Protein AF-A0A0R0IPF6-F1 (afdb_monomer)

Radius of gyration: 31.84 Å; Cα contacts (8 Å, |Δi|>4): 540; chains: 1; bounding box: 115×70×101 Å

Secondary structure (DSSP, 8-state):
---------------SHHHHHHHHHHHHHHHHHHHHHHHHHHHHHHHHHTSS-----------------------------------------------------------SSPEE--HHHHHHHTTTT-GGGEEEEETTEEEEEEE-TTS-EEEEEEEPSS-HHHHHHHHHHHHHHTT---TTBPPEEEEE--TT--EEEEEPPTT-BHHHHHT--STTSPPPPHHHHHHHHHHHHHHHHIIIIISSSEEE-S---GGGEEE-TT--EEE---TT-EEE-S-TT--EE----S-TTTS-HHHHHH-EE-HHHHHHHHHHHHHHHHH---SB-TTSPTT-SBHHHHHGGGTTSHHHHHHHS-TTTGGG--HHHHHHHHHHHHHHT-SSGGGSPPHHHHHHHHHHHHHHHHHHHHHHHHHHHTTS-SS-----------------------------------TTSTT---------------S-PPPTHHHHHHHHHHHHHTS---------

Mean predicted aligned error: 19.07 Å

Structure (mmCIF, N/CA/C/O backbone):
data_AF-A0A0R0IPF6-F1
#
_entry.id   AF-A0A0R0IPF6-F1
#
loop_
_atom_site.group_PDB
_atom_site.id
_atom_site.type_symbol
_atom_site.label_atom_id
_atom_site.label_alt_id
_atom_site.label_comp_id
_atom_site.label_asym_id
_atom_site.label_entity_id
_atom_site.label_seq_id
_atom_site.pdbx_PDB_ins_code
_atom_site.Cartn_x
_atom_site.Cartn_y
_atom_site.Cartn_z
_atom_site.occupancy
_atom_site.B_iso_or_equiv
_atom_site.auth_seq_id
_atom_site.auth_comp_id
_atom_site.auth_asym_id
_atom_site.auth_atom_id
_atom_site.pdbx_PDB_model_num
ATOM 1 N N . MET A 1 1 ? -79.096 -30.366 15.590 1.00 42.25 1 MET A N 1
ATOM 2 C CA . MET A 1 1 ? -79.626 -29.472 14.539 1.00 42.25 1 MET A CA 1
ATOM 3 C C . MET A 1 1 ? -78.582 -28.401 14.207 1.00 42.25 1 MET A C 1
ATOM 5 O O . MET A 1 1 ? -78.343 -27.516 15.010 1.00 42.25 1 MET A O 1
ATOM 9 N N . LYS A 1 2 ? -77.907 -28.530 13.063 1.00 41.91 2 LYS A N 1
ATOM 10 C CA . LYS A 1 2 ? -77.412 -27.424 12.209 1.00 41.91 2 LYS A CA 1
ATOM 11 C C . LYS A 1 2 ? -78.315 -27.465 10.956 1.00 41.91 2 LYS A C 1
ATOM 13 O O . LYS A 1 2 ? -78.908 -28.530 10.760 1.00 41.91 2 LYS A O 1
ATOM 18 N N . PRO A 1 3 ? -78.348 -26.482 10.038 1.00 44.25 3 PRO A N 1
ATOM 19 C CA . PRO A 1 3 ? -77.767 -25.128 10.000 1.00 44.25 3 PRO A CA 1
ATOM 20 C C . PRO A 1 3 ? -78.769 -24.107 9.372 1.00 44.25 3 PRO A C 1
ATOM 22 O O . PRO A 1 3 ? -79.956 -24.401 9.307 1.00 44.25 3 PRO A O 1
ATOM 25 N N . LEU A 1 4 ? -78.254 -22.974 8.857 1.00 40.16 4 LEU A N 1
ATOM 26 C CA . LEU A 1 4 ? -78.719 -22.148 7.710 1.00 40.16 4 LEU A CA 1
ATOM 27 C C . LEU A 1 4 ? -78.984 -20.665 8.039 1.00 40.16 4 LEU A C 1
ATOM 29 O O . LEU A 1 4 ? -80.087 -20.259 8.374 1.00 40.16 4 LEU A O 1
ATOM 33 N N . GLY A 1 5 ? -77.940 -19.855 7.847 1.00 45.28 5 GLY A N 1
ATOM 34 C CA . GLY A 1 5 ? -77.974 -18.414 7.559 1.00 45.28 5 GLY A CA 1
ATOM 35 C C . GLY A 1 5 ? -76.727 -18.125 6.712 1.00 45.28 5 GLY A C 1
ATOM 36 O O . GLY A 1 5 ? -75.623 -18.203 7.239 1.00 45.28 5 GLY A O 1
ATOM 37 N N . VAL A 1 6 ? -76.798 -18.305 5.390 1.00 46.78 6 VAL A N 1
ATOM 38 C CA . VAL A 1 6 ? -77.162 -17.339 4.329 1.00 46.78 6 VAL A CA 1
ATOM 39 C C . VAL A 1 6 ? -76.062 -16.298 4.053 1.00 46.78 6 VAL A C 1
ATOM 41 O O . VAL A 1 6 ? -75.871 -15.341 4.792 1.00 46.78 6 VAL A O 1
ATOM 44 N N . ASP A 1 7 ? -75.371 -16.602 2.951 1.00 42.25 7 ASP A N 1
ATOM 45 C CA . ASP A 1 7 ? -74.629 -15.833 1.943 1.00 42.25 7 ASP A CA 1
ATOM 46 C C . ASP A 1 7 ? -73.639 -14.699 2.268 1.00 42.25 7 ASP A C 1
ATOM 48 O O . ASP A 1 7 ? -73.951 -13.646 2.817 1.00 42.25 7 ASP A O 1
ATOM 52 N N . VAL A 1 8 ? -72.425 -14.899 1.738 1.00 41.69 8 VAL A N 1
ATOM 53 C CA . VAL A 1 8 ? -71.295 -13.966 1.675 1.00 41.69 8 VAL A CA 1
ATOM 54 C C . VAL A 1 8 ? -71.015 -13.637 0.204 1.00 41.69 8 VAL A C 1
ATOM 56 O O . VAL A 1 8 ? -70.607 -14.534 -0.535 1.00 41.69 8 VAL A O 1
ATOM 59 N N . PRO A 1 9 ? -71.063 -12.365 -0.230 1.00 51.34 9 PRO A N 1
ATOM 60 C CA . PRO A 1 9 ? -70.429 -11.952 -1.473 1.00 51.34 9 PRO A CA 1
ATOM 61 C C . PRO A 1 9 ? -68.981 -11.519 -1.190 1.00 51.34 9 PRO A C 1
ATOM 63 O O . PRO A 1 9 ? -68.700 -10.368 -0.854 1.00 51.34 9 PRO A O 1
ATOM 66 N N . LYS A 1 10 ? -68.017 -12.440 -1.329 1.00 44.78 10 LYS A N 1
ATOM 67 C CA . LYS A 1 10 ? -66.588 -12.081 -1.359 1.00 44.78 10 LYS A CA 1
ATOM 68 C C . LYS A 1 10 ? -66.217 -11.635 -2.773 1.00 44.78 10 LYS A C 1
ATOM 70 O O . LYS A 1 10 ? -66.213 -12.434 -3.706 1.00 44.78 10 LYS A O 1
ATOM 75 N N . LYS A 1 11 ? -65.886 -10.346 -2.911 1.00 48.66 11 LYS A N 1
ATOM 76 C CA . LYS A 1 11 ? -65.304 -9.744 -4.119 1.00 48.66 11 LYS A CA 1
ATOM 77 C C . LYS A 1 11 ? -64.150 -10.598 -4.655 1.00 48.66 11 LYS A C 1
ATOM 79 O O . LYS A 1 11 ? -63.235 -10.965 -3.917 1.00 48.66 11 LYS A O 1
ATOM 84 N N . LYS A 1 12 ? -64.211 -10.858 -5.962 1.00 44.03 12 LYS A N 1
ATOM 85 C CA . LYS A 1 12 ? -63.174 -11.500 -6.769 1.00 44.03 12 LYS A CA 1
ATOM 86 C C . LYS A 1 12 ? -61.797 -10.884 -6.514 1.00 44.03 12 LYS A C 1
ATOM 88 O O . LYS A 1 12 ? -61.602 -9.676 -6.618 1.00 44.03 12 LYS A O 1
ATOM 93 N N . LYS A 1 13 ? -60.843 -11.768 -6.240 1.00 45.19 13 LYS A N 1
ATOM 94 C CA . LYS A 1 13 ? -59.403 -11.528 -6.222 1.00 45.19 13 LYS A CA 1
ATOM 95 C C . LYS A 1 13 ? -58.895 -11.866 -7.629 1.00 45.19 13 LYS A C 1
ATOM 97 O O . LYS A 1 13 ? -58.633 -13.025 -7.917 1.00 45.19 13 LYS A O 1
ATOM 102 N N . GLU A 1 14 ? -58.812 -10.878 -8.516 1.00 51.94 14 GLU A N 1
ATOM 103 C CA . GLU A 1 14 ? -58.236 -11.035 -9.859 1.00 51.94 14 GLU A CA 1
ATOM 104 C C . GLU A 1 14 ? -57.000 -10.128 -10.002 1.00 51.94 14 GLU A C 1
ATOM 106 O O . GLU A 1 14 ? -57.089 -8.906 -10.035 1.00 51.94 14 GLU A O 1
ATOM 111 N N . GLY A 1 15 ? -55.827 -10.767 -10.067 1.00 50.47 15 GLY A N 1
ATOM 112 C CA . GLY A 1 15 ? -54.866 -10.493 -11.137 1.00 50.47 15 GLY A CA 1
ATOM 113 C C . GLY A 1 15 ? -53.939 -9.277 -11.056 1.00 50.47 15 GLY A C 1
ATOM 114 O O . GLY A 1 15 ? -53.822 -8.584 -12.060 1.00 50.47 15 GLY A O 1
ATOM 115 N N . ASN A 1 16 ? -53.196 -9.056 -9.960 1.00 60.16 16 ASN A N 1
ATOM 116 C CA . ASN A 1 16 ? -52.032 -8.140 -10.000 1.00 60.16 16 ASN A CA 1
ATOM 117 C C . ASN A 1 16 ? -50.659 -8.845 -9.974 1.00 60.16 16 ASN A C 1
ATOM 119 O O . ASN A 1 16 ? -49.687 -8.315 -10.504 1.00 60.16 16 ASN A O 1
ATOM 123 N N . ASN A 1 17 ? -50.576 -10.088 -9.486 1.00 59.78 17 ASN A N 1
ATOM 124 C CA . ASN A 1 17 ? -49.298 -10.817 -9.440 1.00 59.78 17 ASN A CA 1
ATOM 125 C C . ASN A 1 17 ? -48.833 -11.297 -10.828 1.00 59.78 17 ASN A C 1
ATOM 127 O O . ASN A 1 17 ? -47.641 -11.275 -11.113 1.00 59.78 17 ASN A O 1
ATOM 131 N N . GLY A 1 18 ? -49.759 -11.661 -11.723 1.00 72.12 18 GLY A N 1
ATOM 132 C CA . GLY A 1 18 ? -49.412 -12.085 -13.087 1.00 72.12 18 GLY A CA 1
ATOM 133 C C . GLY A 1 18 ? -48.846 -10.949 -13.944 1.00 72.12 18 GLY A C 1
ATOM 134 O O . GLY A 1 18 ? -47.871 -11.146 -14.662 1.00 72.12 18 GLY A O 1
ATOM 135 N N . ARG A 1 19 ? -49.395 -9.731 -13.819 1.00 76.00 19 ARG A N 1
ATOM 136 C CA . ARG A 1 19 ? -48.896 -8.550 -14.545 1.00 76.00 19 ARG A CA 1
ATOM 137 C C . ARG A 1 19 ? -47.486 -8.152 -14.111 1.00 76.00 19 ARG A C 1
ATOM 139 O O . ARG A 1 19 ? -46.674 -7.818 -14.965 1.00 76.00 19 ARG A O 1
ATOM 146 N N . MET A 1 20 ? -47.180 -8.239 -12.817 1.00 71.75 20 MET A N 1
ATOM 147 C CA . MET A 1 20 ? -45.841 -7.929 -12.302 1.00 71.75 20 MET A CA 1
ATOM 148 C C . MET A 1 20 ? -44.789 -8.930 -12.815 1.00 71.75 20 MET A C 1
ATOM 150 O O . MET A 1 20 ? -43.717 -8.516 -13.249 1.00 71.75 20 MET A O 1
ATOM 154 N N . ILE A 1 21 ? -45.129 -10.225 -12.896 1.00 79.12 21 ILE A N 1
ATOM 155 C CA . ILE A 1 21 ? -44.252 -11.252 -13.490 1.00 79.12 21 ILE A CA 1
ATOM 156 C C . ILE A 1 21 ? -44.018 -10.985 -14.986 1.00 79.12 21 ILE A C 1
ATOM 158 O O . ILE A 1 21 ? -42.879 -11.046 -15.440 1.00 79.12 21 ILE A O 1
ATOM 162 N N . VAL A 1 22 ? -45.061 -10.626 -15.747 1.00 79.50 22 VAL A N 1
ATOM 163 C CA . VAL A 1 22 ? -44.922 -10.290 -17.178 1.00 79.50 22 VAL A CA 1
ATOM 164 C C . VAL A 1 22 ? -44.002 -9.081 -17.387 1.00 79.50 22 VAL A C 1
ATOM 166 O O . VAL A 1 22 ? -43.190 -9.100 -18.308 1.00 79.50 22 VAL A O 1
ATOM 169 N N . ILE A 1 23 ? -44.061 -8.062 -16.521 1.00 83.50 23 ILE A N 1
ATOM 170 C CA . ILE A 1 23 ? -43.181 -6.882 -16.606 1.00 83.50 23 ILE A CA 1
ATOM 171 C C . ILE A 1 23 ? -41.720 -7.249 -16.301 1.00 83.50 23 ILE A C 1
ATOM 173 O O . ILE A 1 23 ? -40.826 -6.813 -17.026 1.00 83.50 23 ILE A O 1
ATOM 177 N N . ILE A 1 24 ? -41.468 -8.087 -15.289 1.00 77.00 24 ILE A N 1
ATOM 178 C CA . ILE A 1 24 ? -40.109 -8.557 -14.965 1.00 77.00 24 ILE A CA 1
ATOM 179 C C . ILE A 1 24 ? -39.532 -9.392 -16.118 1.00 77.00 24 ILE A C 1
ATOM 181 O O . ILE A 1 24 ? -38.394 -9.164 -16.530 1.00 77.00 24 ILE A O 1
ATOM 185 N N . VAL A 1 25 ? -40.314 -10.309 -16.697 1.00 87.50 25 VAL A N 1
ATOM 186 C CA . VAL A 1 25 ? -39.859 -11.130 -17.834 1.00 87.50 25 VAL A CA 1
ATOM 187 C C . VAL A 1 25 ? -39.602 -10.262 -19.071 1.00 87.50 25 VAL A C 1
ATOM 189 O O . VAL A 1 25 ? -38.572 -10.420 -19.722 1.00 87.50 25 VAL A O 1
ATOM 192 N N . LEU A 1 26 ? -40.472 -9.290 -19.370 1.00 87.94 26 LEU A N 1
ATOM 193 C CA . LEU A 1 26 ? -40.289 -8.380 -20.507 1.00 87.94 26 LEU A CA 1
ATOM 194 C C . LEU A 1 26 ? -39.039 -7.490 -20.341 1.00 87.94 26 LEU A C 1
ATOM 196 O O . LEU A 1 26 ? -38.288 -7.292 -21.298 1.00 87.94 26 LEU A O 1
ATOM 200 N N . SER A 1 27 ? -38.769 -7.007 -19.122 1.00 86.25 27 SER A N 1
ATOM 201 C CA . SER A 1 27 ? -37.542 -6.274 -18.769 1.00 86.25 27 SER A CA 1
ATOM 202 C C . SER A 1 27 ? -36.281 -7.133 -18.904 1.00 86.25 27 SER A C 1
ATOM 204 O O . SER A 1 27 ? -35.242 -6.640 -19.336 1.00 86.25 27 SER A O 1
ATOM 206 N N . SER A 1 28 ? -36.354 -8.413 -18.537 1.00 86.44 28 SER A N 1
ATOM 207 C CA . SER A 1 28 ? -35.237 -9.355 -18.657 1.00 86.44 28 SER A CA 1
ATOM 208 C C . SER A 1 28 ? -34.907 -9.643 -20.124 1.00 86.44 28 SER A C 1
ATOM 210 O O . SER A 1 28 ? -33.752 -9.515 -20.528 1.00 86.44 28 SER A O 1
ATOM 212 N N . VAL A 1 29 ? -35.914 -9.967 -20.940 1.00 89.50 29 VAL A N 1
ATOM 213 C CA . VAL A 1 29 ? -35.712 -10.312 -22.356 1.00 89.50 29 VAL A CA 1
ATOM 214 C C . VAL A 1 29 ? -35.175 -9.113 -23.142 1.00 89.50 29 VAL A C 1
ATOM 216 O O . VAL A 1 29 ? -34.270 -9.264 -23.961 1.00 89.50 29 VAL A O 1
ATOM 219 N N . THR A 1 30 ? -35.666 -7.903 -22.857 1.00 90.12 30 THR A N 1
ATOM 220 C CA . THR A 1 30 ? -35.167 -6.677 -23.504 1.00 90.12 30 THR A CA 1
ATOM 221 C C . THR A 1 30 ? -33.720 -6.356 -23.117 1.00 90.12 30 THR A C 1
ATOM 223 O O . THR A 1 30 ? -32.927 -6.031 -24.003 1.00 90.12 30 THR A O 1
ATOM 226 N N . ALA A 1 31 ? -33.326 -6.533 -21.847 1.00 80.69 31 ALA A N 1
ATOM 227 C CA . ALA A 1 31 ? -31.930 -6.382 -21.426 1.00 80.69 31 ALA A CA 1
ATOM 228 C C . ALA A 1 31 ? -31.001 -7.401 -22.118 1.00 80.69 31 ALA A C 1
ATOM 230 O O . ALA A 1 31 ? -29.916 -7.031 -22.569 1.00 80.69 31 ALA A O 1
ATOM 231 N N . SER A 1 32 ? -31.440 -8.656 -22.287 1.00 90.62 32 SER A N 1
ATOM 232 C CA . SER A 1 32 ? -30.671 -9.687 -22.999 1.00 90.62 32 SER A CA 1
ATOM 233 C C . SER A 1 32 ? -30.493 -9.380 -24.492 1.00 90.62 32 SER A C 1
ATOM 235 O O . SER A 1 32 ? -29.388 -9.538 -25.008 1.00 90.62 32 SER A O 1
ATOM 237 N N . VAL A 1 33 ? -31.530 -8.888 -25.187 1.00 89.38 33 VAL A N 1
ATOM 238 C CA . VAL A 1 33 ? -31.435 -8.495 -26.611 1.00 89.38 33 VAL A CA 1
ATOM 239 C C . VAL A 1 33 ? -30.447 -7.337 -26.809 1.00 89.38 33 VAL A C 1
ATOM 241 O O . VAL A 1 33 ? -29.655 -7.367 -27.753 1.00 89.38 33 VAL A O 1
ATOM 244 N N . VAL A 1 34 ? -30.422 -6.353 -25.901 1.00 91.69 34 VAL A N 1
ATOM 245 C CA . VAL A 1 34 ? -29.450 -5.242 -25.944 1.00 91.69 34 VAL A CA 1
ATOM 246 C C . VAL A 1 34 ? -28.024 -5.737 -25.678 1.00 91.69 34 VAL A C 1
ATOM 248 O O . VAL A 1 34 ? -27.101 -5.333 -26.386 1.00 91.69 34 VAL A O 1
ATOM 251 N N . PHE A 1 35 ? -27.833 -6.655 -24.726 1.00 83.44 35 PHE A N 1
ATOM 252 C CA . PHE A 1 35 ? -26.516 -7.237 -24.446 1.00 83.44 35 PHE A CA 1
ATOM 253 C C . PHE A 1 35 ? -25.972 -8.054 -25.629 1.00 83.44 35 PHE A C 1
ATOM 255 O O . PHE A 1 35 ? -24.808 -7.901 -25.998 1.00 83.44 35 PHE A O 1
ATOM 262 N N . ILE A 1 36 ? -26.815 -8.869 -26.274 1.00 93.00 36 ILE A N 1
ATOM 263 C CA . ILE A 1 36 ? -26.427 -9.648 -27.462 1.00 93.00 36 ILE A CA 1
ATOM 264 C C . ILE A 1 36 ? -26.124 -8.714 -28.643 1.00 93.00 36 ILE A C 1
ATOM 266 O O . ILE A 1 36 ? -25.134 -8.920 -29.344 1.00 93.00 36 ILE A O 1
ATOM 270 N N . GLY A 1 37 ? -26.917 -7.653 -28.835 1.00 90.44 37 GLY A N 1
ATOM 271 C CA . GLY A 1 37 ? -26.674 -6.646 -29.870 1.00 90.44 37 GLY A CA 1
ATOM 272 C C . GLY A 1 37 ? -25.339 -5.916 -29.693 1.00 90.44 37 GLY A C 1
ATOM 273 O O . GLY A 1 37 ? -24.589 -5.774 -30.658 1.00 90.44 37 GLY A O 1
ATOM 274 N N . LEU A 1 38 ? -24.997 -5.513 -28.462 1.00 89.12 38 LEU A N 1
ATOM 275 C CA . LEU A 1 38 ? -23.708 -4.882 -28.150 1.00 89.12 38 LEU A CA 1
ATOM 276 C C . LEU A 1 38 ? -22.533 -5.849 -28.343 1.00 89.12 38 LEU A C 1
ATOM 278 O O . LEU A 1 38 ? -21.520 -5.459 -28.924 1.00 89.12 38 LEU A O 1
ATOM 282 N N . ALA A 1 39 ? -22.683 -7.116 -27.945 1.00 88.56 39 ALA A N 1
ATOM 283 C CA . ALA A 1 39 ? -21.674 -8.144 -28.191 1.00 88.56 39 ALA A CA 1
ATOM 284 C C . ALA A 1 39 ? -21.450 -8.379 -29.697 1.00 88.56 39 ALA A C 1
ATOM 286 O O . ALA A 1 39 ? -20.305 -8.421 -30.150 1.00 88.56 39 ALA A O 1
ATOM 287 N N . TRP A 1 40 ? -22.521 -8.457 -30.498 1.00 88.38 40 TRP A N 1
ATOM 288 C CA . TRP A 1 40 ? -22.426 -8.633 -31.952 1.00 88.38 40 TRP A CA 1
ATOM 289 C C . TRP A 1 40 ? -21.781 -7.422 -32.643 1.00 88.38 40 TRP A C 1
ATOM 291 O O . TRP A 1 40 ? -20.961 -7.589 -33.547 1.00 88.38 40 TRP A O 1
ATOM 301 N N . LEU A 1 41 ? -22.057 -6.200 -32.168 1.00 89.62 41 LEU A N 1
ATOM 302 C CA . LEU A 1 41 ? -21.437 -4.976 -32.688 1.00 89.62 41 LEU A CA 1
ATOM 303 C C . LEU A 1 41 ? -19.944 -4.871 -32.321 1.00 89.62 41 LEU A C 1
ATOM 305 O O . LEU A 1 41 ? -19.139 -4.427 -33.144 1.00 89.62 41 LEU A O 1
ATOM 309 N N . CYS A 1 42 ? -19.558 -5.321 -31.121 1.00 77.31 42 CYS A N 1
ATOM 310 C CA . CYS A 1 42 ? -18.154 -5.468 -30.731 1.00 77.31 42 CYS A CA 1
ATOM 311 C C . CYS A 1 42 ? -17.432 -6.495 -31.617 1.00 77.31 42 CYS A C 1
ATOM 313 O O . CYS A 1 42 ? -16.340 -6.208 -32.104 1.00 77.31 42 CYS A O 1
ATOM 315 N N . LEU A 1 43 ? -18.058 -7.638 -31.917 1.00 88.25 43 LEU A N 1
ATOM 316 C CA . LEU A 1 43 ? -17.477 -8.643 -32.813 1.00 88.25 43 LEU A CA 1
ATOM 317 C C . LEU A 1 43 ? -17.339 -8.140 -34.260 1.00 88.25 43 LEU A C 1
ATOM 319 O O . LEU A 1 43 ? -16.314 -8.404 -34.885 1.00 88.25 43 LEU A O 1
ATOM 323 N N . LEU A 1 44 ? -18.307 -7.378 -34.788 1.00 84.69 44 LEU A N 1
ATOM 324 C CA . LEU A 1 44 ? -18.210 -6.766 -36.122 1.00 84.69 44 LEU A CA 1
ATOM 325 C C . LEU A 1 44 ? -17.043 -5.775 -36.221 1.00 84.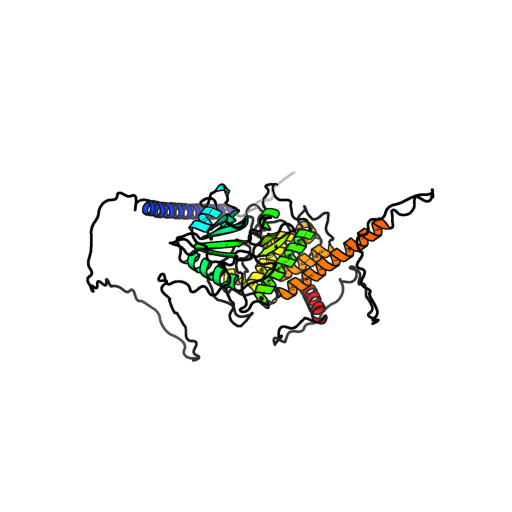69 44 LEU A C 1
ATOM 327 O O . LEU A 1 44 ? -16.285 -5.836 -37.188 1.00 84.69 44 LEU A O 1
ATOM 331 N N . LYS A 1 45 ? -16.844 -4.923 -35.202 1.00 78.00 45 LYS A N 1
ATOM 332 C CA . LYS A 1 45 ? -15.689 -4.009 -35.147 1.00 78.00 45 LYS A CA 1
ATOM 333 C C . LYS A 1 45 ? -14.356 -4.753 -35.033 1.00 78.00 45 LYS A C 1
ATOM 335 O O . LYS A 1 45 ? -13.389 -4.354 -35.679 1.00 78.00 45 LYS A O 1
ATOM 340 N N . CYS A 1 46 ? -14.305 -5.853 -34.280 1.00 67.06 46 CYS A N 1
ATOM 341 C CA . CYS A 1 46 ? -13.113 -6.700 -34.209 1.00 67.06 46 CYS A CA 1
ATOM 342 C C . CYS A 1 46 ? -12.832 -7.439 -35.528 1.00 67.06 46 CYS A C 1
ATOM 344 O O . CYS A 1 46 ? -11.671 -7.619 -35.881 1.00 67.06 46 CYS A O 1
ATOM 346 N N . ARG A 1 47 ? -13.856 -7.821 -36.303 1.00 72.19 47 ARG A N 1
ATOM 347 C CA . ARG A 1 47 ? -13.661 -8.519 -37.586 1.00 72.19 47 ARG A CA 1
ATOM 348 C C . ARG A 1 47 ? -13.135 -7.596 -38.687 1.00 72.19 47 ARG A C 1
ATOM 350 O O . ARG A 1 47 ? -12.345 -8.040 -39.512 1.00 72.19 47 ARG A O 1
ATOM 357 N N . THR A 1 48 ? -13.514 -6.317 -38.671 1.00 64.94 48 THR A N 1
ATOM 358 C CA . THR A 1 48 ? -12.982 -5.318 -39.613 1.00 64.94 48 THR A CA 1
ATOM 359 C C . THR A 1 48 ? -11.555 -4.881 -39.287 1.00 64.94 48 THR A C 1
ATOM 361 O O . THR A 1 48 ? -10.816 -4.553 -40.205 1.00 64.94 48 THR A O 1
ATOM 364 N N . TYR A 1 49 ? -11.128 -4.929 -38.019 1.00 53.94 49 TYR A N 1
ATOM 365 C CA . TYR A 1 49 ? -9.764 -4.528 -37.638 1.00 53.94 49 TYR A CA 1
ATOM 366 C C . TYR A 1 49 ? -8.701 -5.603 -37.941 1.00 53.94 49 TYR A C 1
ATOM 368 O O . TYR A 1 49 ? -7.514 -5.309 -37.970 1.00 53.94 49 TYR A O 1
ATOM 376 N N . VAL A 1 50 ? -9.112 -6.851 -38.196 1.00 56.38 50 VAL A N 1
ATOM 377 C CA . VAL A 1 50 ? -8.199 -7.983 -38.463 1.00 56.38 50 VAL A CA 1
ATOM 378 C C . VAL A 1 50 ? -7.967 -8.224 -39.968 1.00 56.38 50 VAL A C 1
ATOM 380 O O . VAL A 1 50 ? -7.109 -9.022 -40.333 1.00 56.38 50 VAL A O 1
ATOM 383 N N . HIS A 1 51 ? -8.673 -7.522 -40.866 1.00 53.25 51 HIS A N 1
ATOM 384 C CA . HIS A 1 51 ? -8.568 -7.750 -42.317 1.00 53.25 51 HIS A CA 1
ATOM 385 C C . HIS A 1 51 ? -7.627 -6.781 -43.069 1.00 53.25 51 HIS A C 1
ATOM 387 O O . HIS A 1 51 ? -7.451 -6.922 -44.280 1.00 53.25 51 HIS A O 1
ATOM 393 N N . GLU A 1 52 ? -6.965 -5.846 -42.384 1.00 48.78 52 GLU A N 1
ATOM 394 C CA . GLU A 1 52 ? -5.912 -5.011 -42.977 1.00 48.78 52 GLU A CA 1
ATOM 395 C C . GLU A 1 52 ? -4.537 -5.360 -42.381 1.00 48.78 52 GLU A C 1
ATOM 397 O O . GLU A 1 52 ? -4.333 -5.297 -41.174 1.00 48.78 52 GLU A O 1
ATOM 402 N N . HIS A 1 53 ? -3.592 -5.690 -43.270 1.00 41.34 53 HIS A N 1
ATOM 403 C CA . HIS A 1 53 ? -2.141 -5.851 -43.076 1.00 41.34 53 HIS A CA 1
ATOM 404 C C . HIS A 1 53 ? -1.552 -7.206 -42.611 1.00 41.34 53 HIS A C 1
ATOM 406 O O . HIS A 1 53 ? -1.233 -7.431 -41.445 1.00 41.34 53 HIS A O 1
ATOM 412 N N . LYS A 1 54 ? -1.194 -8.037 -43.607 1.00 41.31 54 LYS A N 1
ATOM 413 C CA . LYS A 1 54 ? 0.012 -8.901 -43.638 1.00 41.31 54 LYS A CA 1
ATOM 414 C C . LYS A 1 54 ? 0.585 -8.975 -45.086 1.00 41.31 54 LYS A C 1
ATOM 416 O O . LYS A 1 54 ? -0.158 -8.656 -46.009 1.00 41.31 54 LYS A O 1
ATOM 421 N N . PRO A 1 55 ? 1.884 -9.307 -45.293 1.00 42.12 55 PRO A N 1
ATOM 422 C CA . PRO A 1 55 ? 2.853 -8.479 -46.053 1.00 42.12 55 PRO A CA 1
ATOM 423 C C . PRO A 1 55 ? 3.633 -9.222 -47.173 1.00 42.12 55 PRO A C 1
ATOM 425 O O . PRO A 1 55 ? 3.684 -10.443 -47.119 1.00 42.12 55 PRO A O 1
ATOM 428 N N . VAL A 1 56 ? 4.341 -8.522 -48.089 1.00 43.00 56 VAL A N 1
ATOM 429 C CA . VAL A 1 56 ? 5.496 -9.037 -48.898 1.00 43.00 56 VAL A CA 1
ATOM 430 C C . VAL A 1 56 ? 6.420 -7.863 -49.359 1.00 43.00 56 VAL A C 1
ATOM 432 O O . VAL A 1 56 ? 5.872 -6.800 -49.653 1.00 43.00 56 VAL A O 1
ATOM 435 N N . PRO A 1 57 ? 7.775 -7.998 -49.403 1.00 39.66 57 PRO A N 1
ATOM 436 C CA . PRO A 1 57 ? 8.752 -6.921 -49.685 1.00 39.66 57 PRO A CA 1
ATOM 437 C C . PRO A 1 57 ? 9.346 -6.939 -51.118 1.00 39.66 57 PRO A C 1
ATOM 439 O O . PRO A 1 57 ? 9.227 -7.957 -51.787 1.00 39.66 57 PRO A O 1
ATOM 442 N N . ASP A 1 58 ? 9.990 -5.837 -51.560 1.00 41.03 58 ASP A N 1
ATOM 443 C CA . ASP A 1 58 ? 11.278 -5.796 -52.310 1.00 41.03 58 ASP A CA 1
ATOM 444 C C . ASP A 1 58 ? 11.644 -4.384 -52.851 1.00 41.03 58 ASP A C 1
ATOM 446 O O . ASP A 1 58 ? 10.797 -3.657 -53.359 1.00 41.03 58 ASP A O 1
ATOM 450 N N . GLY A 1 59 ? 12.942 -4.035 -52.790 1.00 39.88 59 GLY A N 1
ATOM 451 C CA . GLY A 1 59 ? 13.666 -3.416 -53.920 1.00 39.88 59 GLY A CA 1
ATOM 452 C C . GLY A 1 59 ? 13.744 -1.885 -54.119 1.00 39.88 59 GLY A C 1
ATOM 453 O O . GLY A 1 59 ? 13.000 -1.329 -54.909 1.00 39.88 59 GLY A O 1
ATOM 454 N N . PHE A 1 60 ? 14.788 -1.267 -53.541 1.00 37.31 60 PHE A N 1
ATOM 455 C CA . PHE A 1 60 ? 15.815 -0.416 -54.199 1.00 37.31 60 PHE A CA 1
ATOM 456 C C . PHE A 1 60 ? 15.499 0.905 -54.982 1.00 37.31 60 PHE A C 1
ATOM 458 O O . PHE A 1 60 ? 14.789 0.929 -55.976 1.00 37.31 60 PHE A O 1
ATOM 465 N N . ILE A 1 61 ? 16.291 1.941 -54.620 1.00 37.38 61 ILE A N 1
ATOM 466 C CA . ILE A 1 61 ? 16.882 3.053 -55.430 1.00 37.38 61 ILE A CA 1
ATOM 467 C C . ILE A 1 61 ? 16.201 4.449 -55.439 1.00 37.38 61 ILE A C 1
ATOM 469 O O . ILE A 1 61 ? 15.270 4.740 -56.175 1.00 37.38 61 ILE A O 1
ATOM 473 N N . SER A 1 62 ? 16.844 5.334 -54.660 1.00 34.00 62 SER A N 1
ATOM 474 C CA . SER A 1 62 ? 17.350 6.693 -54.958 1.00 34.00 62 SER A CA 1
ATOM 475 C C . SER A 1 62 ? 16.452 7.883 -55.359 1.00 34.00 62 SER A C 1
ATOM 477 O O . SER A 1 62 ? 16.075 8.067 -56.507 1.00 34.00 62 SER A O 1
ATOM 479 N N . SER A 1 63 ? 16.484 8.860 -54.441 1.00 32.88 63 SER A N 1
ATOM 480 C CA . SER A 1 63 ? 16.940 10.259 -54.624 1.00 32.88 63 SER A CA 1
ATOM 481 C C . SER A 1 63 ? 15.995 11.371 -55.119 1.00 32.88 63 SER A C 1
ATOM 483 O O . SER A 1 63 ? 15.286 11.254 -56.108 1.00 32.88 63 SER A O 1
ATOM 485 N N . SER A 1 64 ? 16.179 12.517 -54.444 1.00 37.62 64 SER A N 1
ATOM 486 C CA . SER A 1 64 ? 15.873 13.915 -54.797 1.00 37.62 64 SER A CA 1
ATOM 487 C C . SER A 1 64 ? 14.455 14.481 -54.622 1.00 37.62 64 SER A C 1
ATOM 489 O O . SER A 1 64 ? 13.567 14.345 -55.454 1.00 37.62 64 SER A O 1
ATOM 491 N N . SER A 1 65 ? 14.333 15.212 -53.507 1.00 31.83 65 SER A N 1
ATOM 492 C CA . SER A 1 65 ? 13.721 16.539 -53.325 1.00 31.83 65 SER A CA 1
ATOM 493 C C . SER A 1 65 ? 12.784 17.102 -54.406 1.00 31.83 65 SER A C 1
ATOM 495 O O . SER A 1 65 ? 13.202 17.419 -55.518 1.00 31.83 65 SER A O 1
ATOM 497 N N . LYS A 1 66 ? 11.557 17.454 -53.987 1.00 36.06 66 LYS A N 1
ATOM 498 C CA . LYS A 1 66 ? 10.912 18.730 -54.343 1.00 36.06 66 LYS A CA 1
ATOM 499 C C . LYS A 1 66 ? 9.709 19.066 -53.459 1.00 36.06 66 LYS A C 1
ATOM 501 O O . LYS A 1 66 ? 9.168 18.250 -52.728 1.00 36.06 66 LYS A O 1
ATOM 506 N N . GLN A 1 67 ? 9.398 20.346 -53.529 1.00 34.06 67 GLN A N 1
ATOM 507 C CA . GLN A 1 67 ? 8.619 21.213 -52.669 1.00 34.06 67 GLN A CA 1
ATOM 508 C C . GLN A 1 67 ? 7.136 21.295 -53.088 1.00 34.06 67 GLN A C 1
ATOM 510 O O . GLN A 1 67 ? 6.819 21.219 -54.267 1.00 34.06 67 GLN A O 1
ATOM 515 N N . SER A 1 68 ? 6.289 21.538 -52.081 1.00 31.88 68 SER A N 1
ATOM 516 C CA . SER A 1 68 ? 4.991 22.242 -52.055 1.00 31.88 68 SER A CA 1
ATOM 517 C C . SER A 1 68 ? 3.764 21.802 -52.880 1.00 31.88 68 SER A C 1
ATOM 519 O O . SER A 1 68 ? 3.796 21.723 -54.102 1.00 31.88 68 SER A O 1
ATOM 521 N N . ASN A 1 69 ? 2.643 21.838 -52.142 1.00 30.02 69 ASN A N 1
ATOM 522 C CA . ASN A 1 69 ? 1.259 22.158 -52.520 1.00 30.02 69 ASN A CA 1
ATOM 523 C C . ASN A 1 69 ? 0.444 21.082 -53.256 1.00 30.02 69 ASN A C 1
ATOM 525 O O . ASN A 1 69 ? 0.660 20.825 -54.432 1.00 30.02 69 ASN A O 1
ATOM 529 N N . ASN A 1 70 ? -0.607 20.566 -52.602 1.00 35.84 70 ASN A N 1
ATOM 530 C CA . ASN A 1 70 ? -1.979 20.892 -53.011 1.00 35.84 70 ASN A CA 1
ATOM 531 C C . ASN A 1 70 ? -3.067 20.416 -52.027 1.00 35.84 70 ASN A C 1
ATOM 533 O O . ASN A 1 70 ? -3.124 19.282 -51.567 1.00 35.84 70 ASN A O 1
ATOM 537 N N . PHE A 1 71 ? -3.921 21.393 -51.754 1.00 27.66 71 PHE A N 1
ATOM 538 C CA . PHE A 1 71 ? -5.258 21.456 -51.176 1.00 27.66 71 PHE A CA 1
ATOM 539 C C . PHE A 1 71 ? -6.230 20.366 -51.663 1.00 27.66 71 PHE A C 1
ATOM 541 O O . PHE A 1 71 ? -6.341 20.227 -52.871 1.00 27.66 71 PHE A O 1
ATOM 548 N N . ILE A 1 72 ? -7.026 19.735 -50.779 1.00 33.78 72 ILE A N 1
ATOM 549 C CA . ILE A 1 72 ? -8.456 19.424 -51.026 1.00 33.78 72 ILE A CA 1
ATOM 550 C C . ILE A 1 72 ? -9.217 19.441 -49.687 1.00 33.78 72 ILE A C 1
ATOM 552 O O . ILE A 1 72 ? -8.955 18.647 -48.787 1.00 33.78 72 ILE A O 1
ATOM 556 N N . ALA A 1 73 ? -10.183 20.354 -49.576 1.00 31.38 73 ALA A N 1
ATOM 557 C CA . ALA A 1 73 ? -11.196 20.396 -48.529 1.00 31.38 73 ALA A CA 1
ATOM 558 C C . ALA A 1 73 ? -12.506 19.793 -49.059 1.00 31.38 73 ALA A C 1
ATOM 560 O O . ALA A 1 73 ? -12.961 20.178 -50.135 1.00 31.38 73 ALA A O 1
ATOM 561 N N . TYR A 1 74 ? -13.154 18.934 -48.269 1.00 31.89 74 TYR A N 1
ATOM 562 C CA . TYR A 1 74 ? -14.561 18.569 -48.452 1.00 31.89 74 TYR A CA 1
ATOM 563 C C . TYR A 1 74 ? -15.385 19.106 -47.278 1.00 31.89 74 TYR A C 1
ATOM 565 O O . TYR A 1 74 ? -14.982 19.040 -46.118 1.00 31.89 74 TYR A O 1
ATOM 573 N N . LYS A 1 75 ? -16.522 19.714 -47.616 1.00 32.62 75 LYS A N 1
ATOM 574 C CA . LYS A 1 75 ? -17.383 20.553 -46.774 1.00 32.62 75 LYS A CA 1
ATOM 575 C C . LYS A 1 75 ? -18.830 20.045 -46.873 1.00 32.62 75 LYS A C 1
ATOM 577 O O . LYS A 1 75 ? -19.171 19.445 -47.887 1.00 32.62 75 LYS A O 1
ATOM 582 N N . PHE A 1 76 ? -19.646 20.451 -45.886 1.00 34.53 76 PHE A N 1
ATOM 583 C CA . PHE A 1 76 ? -21.129 20.517 -45.823 1.00 34.53 76 PHE A CA 1
ATOM 584 C C . PHE A 1 76 ? -21.881 19.361 -45.112 1.00 34.53 76 PHE A C 1
ATOM 586 O O . PHE A 1 76 ? -21.399 18.235 -45.120 1.00 34.53 76 PHE A O 1
ATOM 593 N N . PRO A 1 77 ? -23.125 19.580 -44.608 1.00 36.38 77 PRO A N 1
ATOM 594 C CA . PRO A 1 77 ? -23.645 20.750 -43.870 1.00 36.38 77 PRO A CA 1
ATOM 595 C C . PRO A 1 77 ? -24.637 20.446 -42.705 1.00 36.38 77 PRO A C 1
ATOM 597 O O . PRO A 1 77 ? -25.381 19.477 -42.712 1.00 36.38 77 PRO A O 1
ATOM 600 N N . LEU A 1 78 ? -24.683 21.393 -41.758 1.00 29.48 78 LEU A N 1
ATOM 601 C CA . LEU A 1 78 ? -25.830 22.023 -41.064 1.00 29.48 78 LEU A CA 1
ATOM 602 C C . LEU A 1 78 ? -27.203 21.300 -40.920 1.00 29.48 78 LEU A C 1
ATOM 604 O O . LEU A 1 78 ? -27.926 21.127 -41.896 1.00 29.48 78 LEU A O 1
ATOM 608 N N . ILE A 1 79 ? -27.676 21.166 -39.668 1.00 35.84 79 ILE A N 1
ATOM 609 C CA . ILE A 1 79 ? -29.107 21.223 -39.288 1.00 35.84 79 ILE A CA 1
ATOM 610 C C . ILE A 1 79 ? -29.265 22.196 -38.097 1.00 35.84 79 ILE A C 1
ATOM 612 O O . ILE A 1 79 ? -28.624 22.035 -37.061 1.00 35.84 79 ILE A O 1
ATOM 616 N N . LYS A 1 80 ? -30.109 23.228 -38.261 1.00 30.83 80 LYS A N 1
ATOM 617 C CA . LYS A 1 80 ? -30.561 24.210 -37.247 1.00 30.83 80 LYS A CA 1
ATOM 618 C C . LYS A 1 80 ? -32.079 24.085 -37.063 1.00 30.83 80 LYS A C 1
ATOM 620 O O . LYS A 1 80 ? -32.771 24.034 -38.075 1.00 30.83 80 LYS A O 1
ATOM 625 N N . ARG A 1 81 ? -32.566 24.175 -35.813 1.00 33.00 81 ARG A N 1
ATOM 626 C CA . ARG A 1 81 ? -33.888 24.663 -35.305 1.00 33.00 81 ARG A CA 1
ATOM 627 C C . ARG A 1 81 ? -34.069 24.084 -33.881 1.00 33.00 81 ARG A C 1
ATOM 629 O O . ARG A 1 81 ? -33.653 22.958 -33.678 1.00 33.00 81 ARG A O 1
ATOM 636 N N . LEU A 1 82 ? -34.646 24.699 -32.843 1.00 31.39 82 LEU A N 1
ATOM 637 C CA . LEU A 1 82 ? -35.418 25.930 -32.608 1.00 31.39 82 LEU A CA 1
ATOM 638 C C . LEU A 1 82 ? -35.613 26.042 -31.066 1.00 31.39 82 LEU A C 1
ATOM 640 O O . LEU A 1 82 ? -35.837 25.002 -30.456 1.00 31.39 82 LEU A O 1
ATOM 644 N N . LEU A 1 83 ? -35.571 27.251 -30.473 1.00 33.50 83 LEU A N 1
ATOM 645 C CA . LEU A 1 83 ? -36.477 27.813 -29.422 1.00 33.50 83 LEU A CA 1
ATOM 646 C C . LEU A 1 83 ? -35.788 28.876 -28.509 1.00 33.50 83 LEU A C 1
ATOM 648 O O . LEU A 1 83 ? -34.572 28.813 -28.331 1.00 33.50 83 LEU A O 1
ATOM 652 N N . PRO A 1 84 ? -36.518 29.898 -27.986 1.00 36.47 84 PRO A N 1
ATOM 653 C CA . PRO A 1 84 ? -35.960 31.224 -27.679 1.00 36.47 84 PRO A CA 1
ATOM 654 C C . PRO A 1 84 ? -36.070 31.719 -26.211 1.00 36.47 84 PRO A C 1
ATOM 656 O O . PRO A 1 84 ? -36.933 31.291 -25.458 1.00 36.47 84 PRO A O 1
ATOM 659 N N . ARG A 1 85 ? -35.223 32.724 -25.902 1.00 32.69 85 ARG A N 1
ATOM 660 C CA . ARG A 1 85 ? -35.354 33.890 -24.981 1.00 32.69 85 ARG A CA 1
ATOM 661 C C . ARG A 1 85 ? -36.021 33.726 -23.596 1.00 32.69 85 ARG A C 1
ATOM 663 O O . ARG A 1 85 ? -37.239 33.667 -23.524 1.00 32.69 85 ARG A O 1
ATOM 670 N N . ALA A 1 86 ? -35.253 34.010 -22.532 1.00 36.84 86 ALA A N 1
ATOM 671 C CA . ALA A 1 86 ? -35.507 35.119 -21.588 1.00 36.84 86 ALA A CA 1
ATOM 672 C C . ALA A 1 86 ? -34.356 35.309 -20.566 1.00 36.84 86 ALA A C 1
ATOM 674 O O . ALA A 1 86 ? -33.678 34.357 -20.205 1.00 36.84 86 ALA A O 1
ATOM 675 N N . ALA A 1 87 ? -34.237 36.552 -20.082 1.00 38.12 87 ALA A N 1
ATOM 676 C CA . ALA A 1 87 ? -33.465 37.069 -18.940 1.00 38.12 87 ALA A CA 1
ATOM 677 C C . ALA A 1 87 ? -31.998 37.508 -19.156 1.00 38.12 87 ALA A C 1
ATOM 679 O O . ALA A 1 87 ? -31.126 36.786 -19.628 1.00 38.12 87 ALA A O 1
ATOM 680 N N . ARG A 1 88 ? -31.794 38.786 -18.813 1.00 35.28 88 ARG A N 1
ATOM 681 C CA . ARG A 1 88 ? -30.630 39.656 -18.992 1.00 35.28 88 ARG A CA 1
ATOM 682 C C . ARG A 1 88 ? -29.706 39.622 -17.766 1.00 35.28 88 ARG A C 1
ATOM 684 O O . ARG A 1 88 ? -30.172 39.434 -16.652 1.00 35.28 88 ARG A O 1
ATOM 691 N N . SER A 1 89 ? -28.448 39.977 -18.042 1.00 33.28 89 SER A N 1
ATOM 692 C CA . SER A 1 89 ? -27.473 40.684 -17.191 1.00 33.28 89 SER A CA 1
ATOM 693 C C . SER A 1 89 ? -27.041 40.051 -15.866 1.00 33.28 89 SER A C 1
ATOM 695 O O . SER A 1 89 ? -27.766 40.111 -14.883 1.00 33.28 89 SER A O 1
ATOM 697 N N . LEU A 1 90 ? -25.771 39.640 -15.807 1.00 35.19 90 LEU A N 1
ATOM 698 C CA . LEU A 1 90 ? -24.750 40.310 -14.992 1.00 35.19 90 LEU A CA 1
ATOM 699 C C . LEU A 1 90 ? -23.354 39.897 -15.484 1.00 35.19 90 LEU A C 1
ATOM 701 O O . LEU A 1 90 ? -23.041 38.727 -15.682 1.00 35.19 90 LEU A O 1
ATOM 705 N N . THR A 1 91 ? -22.554 40.915 -15.762 1.00 32.88 91 THR A N 1
ATOM 706 C CA . THR A 1 91 ? -21.176 40.886 -16.241 1.00 32.88 91 THR A CA 1
ATOM 707 C C . THR A 1 91 ? -20.211 40.535 -15.113 1.00 32.88 91 THR A C 1
ATOM 709 O O . THR A 1 91 ? -20.046 41.340 -14.203 1.00 32.88 91 THR A O 1
ATOM 712 N N . GLN A 1 92 ? -19.489 39.417 -15.214 1.00 37.09 92 GLN A N 1
ATOM 713 C CA . GLN A 1 92 ? -18.120 39.334 -14.695 1.00 37.09 92 GLN A CA 1
ATOM 714 C C . GLN A 1 92 ? -17.354 38.210 -15.394 1.00 37.09 92 GLN A C 1
ATOM 716 O O . GLN A 1 92 ? -17.808 37.072 -15.481 1.00 37.09 92 GLN A O 1
ATOM 721 N N . GLY A 1 93 ? -16.228 38.587 -15.996 1.00 29.94 93 GLY A N 1
ATOM 722 C CA . GLY A 1 93 ? -15.470 37.757 -16.915 1.00 29.94 93 GLY A CA 1
ATOM 723 C C . GLY A 1 93 ? -14.701 36.639 -16.226 1.00 29.94 93 GLY A C 1
ATOM 724 O O . GLY A 1 93 ? -13.989 36.871 -15.255 1.00 29.94 93 GLY A O 1
ATOM 725 N N . ILE A 1 94 ? -14.764 35.447 -16.815 1.00 38.22 94 ILE A N 1
ATOM 726 C CA . ILE A 1 94 ? -13.730 34.425 -16.676 1.00 38.22 94 ILE A CA 1
ATOM 727 C C . ILE A 1 94 ? -13.433 33.917 -18.088 1.00 38.22 94 ILE A C 1
ATOM 729 O O . ILE A 1 94 ? -14.296 33.362 -18.767 1.00 38.22 94 ILE A O 1
ATOM 733 N N . ARG A 1 95 ? -12.205 34.179 -18.553 1.00 31.11 95 ARG A N 1
ATOM 734 C CA . ARG A 1 95 ? -11.655 33.644 -19.803 1.00 31.11 95 ARG A CA 1
ATOM 735 C C . ARG A 1 95 ? -11.702 32.114 -19.752 1.00 31.11 95 ARG A C 1
ATOM 737 O O . ARG A 1 95 ? -10.973 31.500 -18.980 1.00 31.11 95 ARG A O 1
ATOM 744 N N . LEU A 1 96 ? -12.508 31.508 -20.619 1.00 35.16 96 LEU A N 1
ATOM 745 C CA . LEU A 1 96 ? -12.437 30.085 -20.944 1.00 35.16 96 LEU A CA 1
ATOM 746 C C . LEU A 1 96 ? -11.243 29.854 -21.879 1.00 35.16 96 LEU A C 1
ATOM 748 O O . LEU A 1 96 ? -11.332 30.044 -23.090 1.00 35.16 96 LEU A O 1
ATOM 752 N N . GLY A 1 97 ? -10.107 29.465 -21.304 1.00 33.28 97 GLY A N 1
ATOM 753 C CA . GLY A 1 97 ? -8.962 28.949 -22.049 1.00 33.28 97 GLY A CA 1
ATOM 754 C C . GLY A 1 97 ? -9.217 27.514 -22.505 1.00 33.28 97 GLY A C 1
ATOM 755 O O . GLY A 1 97 ? -8.733 26.575 -21.885 1.00 33.28 97 GLY A O 1
ATOM 756 N N . SER A 1 98 ? -9.979 27.336 -23.585 1.00 35.09 98 SER A N 1
ATOM 757 C CA . SER A 1 98 ? -10.065 26.066 -24.315 1.00 35.09 98 SER A CA 1
ATOM 758 C C . SER A 1 98 ? -8.922 25.995 -25.330 1.00 35.09 98 SER A C 1
ATOM 760 O O . SER A 1 98 ? -9.097 26.314 -26.504 1.00 35.09 98 SER A O 1
ATOM 762 N N . GLY A 1 99 ? -7.733 25.606 -24.870 1.00 36.44 99 GLY A N 1
ATOM 763 C CA . GLY A 1 99 ? -6.602 25.269 -25.732 1.00 36.44 99 GLY A CA 1
ATOM 764 C C . GLY A 1 99 ? -6.589 23.774 -26.037 1.00 36.44 99 GLY A C 1
ATOM 765 O O . GLY A 1 99 ? -6.029 22.995 -25.274 1.00 36.44 99 GLY A O 1
ATOM 766 N N . SER A 1 100 ? -7.199 23.371 -27.151 1.00 33.38 100 SER A N 1
ATOM 767 C CA . SER A 1 100 ? -7.003 22.043 -27.740 1.00 33.38 100 SER A CA 1
ATOM 768 C C . SER A 1 100 ? -5.581 21.967 -28.304 1.00 33.38 100 SER A C 1
ATOM 770 O O . SER A 1 100 ? -5.350 22.387 -29.435 1.00 33.38 100 SER A O 1
ATOM 772 N N . GLN A 1 101 ? -4.616 21.477 -27.523 1.00 36.12 101 GLN A N 1
ATOM 773 C CA . GLN A 1 101 ? -3.283 21.173 -28.047 1.00 36.12 101 GLN A CA 1
ATOM 774 C C . GLN A 1 101 ? -3.318 19.831 -28.785 1.00 36.12 101 GLN A C 1
ATOM 776 O O . GLN A 1 101 ? -3.585 18.781 -28.204 1.00 36.12 101 GLN A O 1
ATOM 781 N N . SER A 1 102 ? -3.073 19.888 -30.091 1.00 35.72 102 SER A N 1
ATOM 782 C CA . SER A 1 102 ? -2.813 18.733 -30.942 1.00 35.72 102 SER A CA 1
ATOM 783 C C . SER A 1 102 ? -1.511 18.051 -30.511 1.00 35.72 102 SER A C 1
ATOM 785 O O . SER A 1 102 ? -0.448 18.673 -30.548 1.00 35.72 102 SER A O 1
ATOM 787 N N . PHE A 1 103 ? -1.587 16.776 -30.130 1.00 35.34 103 PHE A N 1
ATOM 788 C CA . PHE A 1 103 ? -0.430 15.945 -29.804 1.00 35.34 103 PHE A CA 1
ATOM 789 C C . PHE A 1 103 ? 0.304 15.538 -31.089 1.00 35.34 103 PHE A C 1
ATOM 791 O O . PHE A 1 103 ? -0.025 14.529 -31.703 1.00 35.34 103 PHE A O 1
ATOM 798 N N . ASN A 1 104 ? 1.290 16.337 -31.496 1.00 36.91 104 ASN A N 1
ATOM 799 C CA . ASN A 1 104 ? 2.324 15.918 -32.441 1.00 36.91 104 ASN A CA 1
ATOM 800 C C . ASN A 1 104 ? 3.579 15.522 -31.650 1.00 36.91 104 ASN A C 1
ATOM 802 O O . ASN A 1 104 ? 3.909 16.190 -30.673 1.00 36.91 104 ASN A O 1
ATOM 806 N N . SER A 1 105 ? 4.243 14.444 -32.080 1.00 37.78 105 SER A N 1
ATOM 807 C CA . SER A 1 105 ? 5.391 13.730 -31.482 1.00 37.78 105 SER A CA 1
ATOM 808 C C . SER A 1 105 ? 6.667 14.556 -31.212 1.00 37.78 105 SER A C 1
ATOM 810 O O . SER A 1 105 ? 7.759 14.177 -31.629 1.00 37.78 105 SER A O 1
ATOM 812 N N . GLY A 1 106 ? 6.557 15.675 -30.500 1.00 36.97 106 GLY A N 1
ATOM 813 C CA . GLY A 1 106 ? 7.683 16.426 -29.958 1.00 36.97 106 GLY A CA 1
ATOM 814 C C . GLY A 1 106 ? 8.095 15.860 -28.604 1.00 36.97 106 GLY A C 1
ATOM 815 O O . GLY A 1 106 ? 7.257 15.662 -27.727 1.00 36.97 106 GLY A O 1
ATOM 816 N N . THR A 1 107 ? 9.386 15.585 -28.457 1.00 40.12 107 THR A N 1
ATOM 817 C CA . THR A 1 107 ? 10.105 15.248 -27.225 1.00 40.12 107 THR A CA 1
ATOM 818 C C . THR A 1 107 ? 9.488 15.942 -26.006 1.00 40.12 107 THR A C 1
ATOM 820 O O . THR A 1 107 ? 9.611 17.154 -25.847 1.00 40.12 107 THR A O 1
ATOM 823 N N . ILE A 1 108 ? 8.814 15.183 -25.136 1.00 47.59 108 ILE A N 1
ATOM 824 C CA . ILE A 1 108 ? 8.427 15.679 -23.812 1.00 47.59 108 ILE A CA 1
ATOM 825 C C . ILE A 1 108 ? 9.742 15.977 -23.090 1.00 47.59 108 ILE A C 1
ATOM 827 O O . ILE A 1 108 ? 10.501 15.055 -22.789 1.00 47.59 108 ILE A O 1
ATOM 831 N N . THR A 1 109 ? 10.045 17.254 -22.857 1.00 41.81 109 THR A N 1
ATOM 832 C CA . THR A 1 109 ? 11.152 17.683 -22.000 1.00 41.81 109 THR A CA 1
ATOM 833 C C . THR A 1 109 ? 10.835 17.251 -20.574 1.00 41.81 109 THR A C 1
ATOM 835 O O . THR A 1 109 ? 10.158 17.940 -19.815 1.00 41.81 109 THR A O 1
ATOM 838 N N . TYR A 1 110 ? 11.268 16.040 -20.238 1.00 52.75 110 TYR A N 1
ATOM 839 C CA . TYR A 1 110 ? 11.081 15.450 -18.927 1.00 52.75 110 TYR A CA 1
ATOM 840 C C . TYR A 1 110 ? 11.934 16.209 -17.902 1.00 52.75 110 TYR A C 1
ATOM 842 O O . TYR A 1 110 ? 13.159 16.181 -17.962 1.00 52.75 110 TYR A O 1
ATOM 850 N N . THR A 1 111 ? 11.284 16.921 -16.983 1.00 49.59 111 THR A N 1
ATOM 851 C CA . THR A 1 111 ? 11.924 17.694 -15.903 1.00 49.59 111 THR A CA 1
ATOM 852 C C . THR A 1 111 ? 12.003 16.926 -14.578 1.00 49.59 111 THR A C 1
ATOM 854 O O . THR A 1 111 ? 12.345 17.507 -13.550 1.00 49.59 111 THR A O 1
ATOM 857 N N . GLY A 1 112 ? 11.666 15.632 -14.575 1.00 59.06 112 GLY A N 1
ATOM 858 C CA . GLY A 1 112 ? 11.657 14.798 -13.375 1.00 59.06 112 GLY A CA 1
ATOM 859 C C . GLY A 1 112 ? 12.969 14.049 -13.127 1.00 59.06 112 GLY A C 1
ATOM 860 O O . GLY A 1 112 ? 13.859 14.000 -13.971 1.00 59.06 112 GLY A O 1
ATOM 861 N N . SER A 1 113 ? 13.081 13.441 -11.946 1.00 71.12 113 SER A N 1
ATOM 862 C CA . SER A 1 113 ? 14.251 12.666 -11.508 1.00 71.12 113 SER A CA 1
ATOM 863 C C . SER A 1 113 ? 14.294 11.227 -12.045 1.00 71.12 113 SER A C 1
ATOM 865 O O . SER A 1 113 ? 15.277 10.523 -11.804 1.00 71.12 113 SER A O 1
ATOM 867 N N . ALA A 1 114 ? 13.251 10.756 -12.738 1.00 81.75 114 ALA A N 1
ATOM 868 C CA . ALA A 1 114 ? 13.176 9.369 -13.186 1.00 81.75 114 ALA A CA 1
ATOM 869 C C . ALA A 1 114 ? 14.138 9.083 -14.353 1.00 81.75 114 ALA A C 1
ATOM 871 O O . ALA A 1 114 ? 14.332 9.888 -15.264 1.00 81.75 114 ALA A O 1
ATOM 872 N N . LYS A 1 115 ? 14.739 7.893 -14.336 1.00 90.62 115 LYS A N 1
ATOM 873 C CA . LYS A 1 115 ? 15.685 7.456 -15.365 1.00 90.62 115 LYS A CA 1
ATOM 874 C C . LYS A 1 115 ? 14.962 7.181 -16.686 1.00 90.62 115 LYS A C 1
ATOM 876 O O . LYS A 1 115 ? 13.915 6.539 -16.705 1.00 90.62 115 LYS A O 1
ATOM 881 N N . ILE A 1 116 ? 15.546 7.608 -17.801 1.00 92.81 116 ILE A N 1
ATOM 882 C CA . ILE A 1 116 ? 15.070 7.221 -19.133 1.00 92.81 116 ILE A CA 1
ATOM 883 C C . ILE A 1 116 ? 15.669 5.851 -19.469 1.00 92.81 116 ILE A C 1
ATOM 885 O O . ILE A 1 116 ? 16.890 5.691 -19.466 1.00 92.81 116 ILE A O 1
ATOM 889 N N . PHE A 1 117 ? 14.809 4.869 -19.724 1.00 94.00 117 PHE A N 1
ATOM 890 C CA . PHE A 1 117 ? 15.178 3.527 -20.171 1.00 94.00 117 PHE A CA 1
ATOM 891 C C . PHE A 1 117 ? 14.874 3.362 -21.661 1.00 94.00 117 PHE A C 1
ATOM 893 O O . PHE A 1 117 ? 13.854 3.860 -22.149 1.00 94.00 117 PHE A O 1
ATOM 900 N N . THR A 1 118 ? 15.726 2.622 -22.371 1.00 94.50 118 THR A N 1
ATOM 901 C CA . THR A 1 118 ? 15.421 2.206 -23.747 1.00 94.50 118 THR A CA 1
ATOM 902 C C . THR A 1 118 ? 14.442 1.033 -23.741 1.00 94.50 118 THR A C 1
ATOM 904 O O . THR A 1 118 ? 14.339 0.302 -22.752 1.00 94.50 118 THR A O 1
ATOM 907 N N . LEU A 1 119 ? 13.719 0.813 -24.842 1.00 94.38 119 LEU A N 1
ATOM 908 C CA . LEU A 1 119 ? 12.836 -0.348 -24.964 1.00 94.38 119 LEU A CA 1
ATOM 909 C C . LEU A 1 119 ? 13.638 -1.651 -24.848 1.00 94.38 119 LEU A C 1
ATOM 911 O O . LEU A 1 119 ? 13.204 -2.571 -24.165 1.00 94.38 119 LEU A O 1
ATOM 915 N N . ASN A 1 120 ? 14.837 -1.680 -25.431 1.00 95.25 120 ASN A N 1
ATOM 916 C CA . ASN A 1 120 ? 15.756 -2.815 -25.365 1.00 95.25 120 ASN A CA 1
ATOM 917 C C . ASN A 1 120 ? 16.211 -3.126 -23.926 1.00 95.25 120 ASN A C 1
ATOM 919 O O . ASN A 1 120 ? 16.365 -4.294 -23.573 1.00 95.25 120 ASN A O 1
ATOM 923 N N . ASP A 1 121 ? 16.398 -2.111 -23.072 1.00 95.38 121 ASP A N 1
ATOM 924 C CA . ASP A 1 121 ? 16.702 -2.337 -21.650 1.00 95.38 121 ASP A CA 1
ATOM 925 C C . ASP A 1 121 ? 15.544 -3.050 -20.944 1.00 95.38 121 ASP A C 1
ATOM 927 O O . ASP A 1 121 ? 15.764 -3.971 -20.157 1.00 95.38 121 ASP A O 1
ATOM 931 N N . LEU A 1 122 ? 14.305 -2.642 -21.236 1.00 96.12 122 LEU A N 1
ATOM 932 C CA . LEU A 1 122 ? 13.109 -3.221 -20.624 1.00 96.12 122 LEU A CA 1
ATOM 933 C C . LEU A 1 122 ? 12.780 -4.606 -21.182 1.00 96.12 122 LEU A C 1
ATOM 935 O O . LEU A 1 122 ? 12.384 -5.482 -20.414 1.00 96.12 122 LEU A O 1
ATOM 939 N N . GLU A 1 123 ? 12.985 -4.829 -22.479 1.00 95.88 123 GLU A N 1
ATOM 940 C CA . GLU A 1 123 ? 12.878 -6.147 -23.112 1.00 95.88 123 GLU A CA 1
ATOM 941 C C . GLU A 1 123 ? 13.848 -7.127 -22.443 1.00 95.88 123 GLU A C 1
ATOM 943 O O . GLU A 1 123 ? 13.424 -8.178 -21.970 1.00 95.88 123 GLU A O 1
ATOM 948 N N . LYS A 1 124 ? 15.122 -6.754 -22.268 1.00 96.75 124 LYS A N 1
ATOM 949 C CA . LYS A 1 124 ? 16.091 -7.590 -21.539 1.00 96.75 124 LYS A CA 1
ATOM 950 C C . LYS A 1 124 ? 15.671 -7.839 -20.094 1.00 96.75 124 LYS A C 1
ATOM 952 O O . LYS A 1 124 ? 15.667 -8.986 -19.653 1.00 96.75 124 LYS A O 1
ATOM 957 N N . ALA A 1 125 ? 15.276 -6.789 -19.373 1.00 97.12 125 ALA A N 1
ATOM 958 C CA . ALA A 1 125 ? 14.909 -6.902 -17.964 1.00 97.12 125 ALA A CA 1
ATOM 959 C C . ALA A 1 125 ? 13.705 -7.830 -17.731 1.00 97.12 125 ALA A C 1
ATOM 961 O O . ALA A 1 125 ? 13.629 -8.500 -16.703 1.00 97.12 125 ALA A O 1
ATOM 962 N N . THR A 1 126 ? 12.766 -7.877 -18.677 1.00 96.81 126 THR A N 1
ATOM 963 C CA . THR A 1 126 ? 11.497 -8.619 -18.575 1.00 96.81 126 THR A CA 1
ATOM 964 C C . THR A 1 126 ? 11.477 -9.923 -19.377 1.00 96.81 126 THR A C 1
ATOM 966 O O . THR A 1 126 ? 10.413 -10.518 -19.529 1.00 96.81 126 THR A O 1
ATOM 969 N N . ASN A 1 127 ? 12.624 -10.382 -19.888 1.00 96.50 127 ASN A N 1
ATOM 970 C CA . ASN A 1 127 ? 12.715 -11.544 -20.781 1.00 96.50 127 ASN A CA 1
ATOM 971 C C . ASN A 1 127 ? 11.787 -11.432 -22.011 1.00 96.50 127 ASN A C 1
ATOM 973 O O . ASN A 1 127 ? 11.005 -12.329 -22.301 1.00 96.50 127 ASN A O 1
ATOM 977 N N . ASN A 1 128 ? 11.856 -10.305 -22.720 1.00 95.62 128 ASN A N 1
ATOM 978 C CA . ASN A 1 128 ? 10.978 -9.934 -23.834 1.00 95.62 128 ASN A CA 1
ATOM 979 C C . ASN A 1 128 ? 9.493 -9.880 -23.444 1.00 95.62 128 ASN A C 1
ATOM 981 O O . ASN A 1 128 ? 8.634 -10.328 -24.201 1.00 95.62 128 ASN A O 1
ATOM 985 N N . PHE A 1 129 ? 9.196 -9.316 -22.266 1.00 94.38 129 PHE A N 1
ATOM 986 C CA . PHE A 1 129 ? 7.840 -9.221 -21.718 1.00 94.38 129 PHE A CA 1
ATOM 987 C C . PHE A 1 129 ? 7.144 -10.588 -21.624 1.00 94.38 129 PHE A C 1
ATOM 989 O O . PHE A 1 129 ? 5.986 -10.752 -22.015 1.00 94.38 129 PHE A O 1
ATOM 996 N N . ASP A 1 130 ? 7.877 -11.574 -21.102 1.00 96.38 130 ASP A N 1
ATOM 997 C CA . ASP A 1 130 ? 7.408 -12.946 -20.919 1.00 96.38 130 ASP A CA 1
ATOM 998 C C . ASP A 1 130 ? 6.137 -12.992 -20.057 1.00 96.38 130 ASP A C 1
ATOM 1000 O O . ASP A 1 130 ? 6.082 -12.413 -18.968 1.00 96.38 130 ASP A O 1
ATOM 1004 N N . SER A 1 131 ? 5.115 -13.717 -20.516 1.00 95.31 131 SER A N 1
ATOM 1005 C CA . SER A 1 131 ? 3.847 -13.871 -19.793 1.00 95.31 131 SER A CA 1
ATOM 1006 C C . SER A 1 131 ? 4.001 -14.484 -18.396 1.00 95.31 131 SER A C 1
ATOM 1008 O O . SER A 1 131 ? 3.219 -14.166 -17.505 1.00 95.31 131 SER A O 1
ATOM 1010 N N . SER A 1 132 ? 5.027 -15.310 -18.165 1.00 96.25 132 SER A N 1
ATOM 1011 C CA . SER A 1 132 ? 5.327 -15.887 -16.845 1.00 96.25 132 SER A CA 1
ATOM 1012 C C . SER A 1 132 ? 5.788 -14.848 -15.817 1.00 96.25 132 SER A C 1
ATOM 1014 O O . SER A 1 132 ? 5.797 -15.122 -14.620 1.00 96.25 132 SER A O 1
ATOM 1016 N N . ARG A 1 133 ? 6.163 -13.645 -16.269 1.00 94.88 133 ARG A N 1
ATOM 1017 C CA . ARG A 1 133 ? 6.595 -12.528 -15.421 1.00 94.88 133 ARG A CA 1
ATOM 1018 C C . ARG A 1 133 ? 5.479 -11.531 -15.139 1.00 94.88 133 ARG A C 1
ATOM 1020 O O . ARG A 1 133 ? 5.755 -10.501 -14.530 1.00 94.88 133 ARG A O 1
ATOM 1027 N N . ILE A 1 134 ? 4.248 -11.785 -15.575 1.00 94.69 134 ILE A N 1
ATOM 1028 C CA . ILE A 1 134 ? 3.119 -10.895 -15.297 1.00 94.69 134 ILE A CA 1
ATOM 1029 C C . ILE A 1 134 ? 2.838 -10.897 -13.789 1.00 94.69 134 ILE A C 1
ATOM 1031 O O . ILE A 1 134 ? 2.567 -11.933 -13.192 1.00 94.69 134 ILE A O 1
ATOM 1035 N N . LEU A 1 135 ? 2.902 -9.712 -13.185 1.00 92.31 135 LEU A N 1
ATOM 1036 C CA . LEU A 1 135 ? 2.518 -9.450 -11.796 1.00 92.31 135 LEU A CA 1
ATOM 1037 C C . LEU A 1 135 ? 1.036 -9.084 -11.681 1.00 92.31 135 LEU A C 1
ATOM 1039 O O . LEU A 1 135 ? 0.415 -9.323 -10.651 1.00 92.31 135 LEU A O 1
ATOM 1043 N N . GLY A 1 136 ? 0.471 -8.486 -12.730 1.00 87.44 136 GLY A N 1
ATOM 1044 C CA . GLY A 1 136 ? -0.937 -8.123 -12.776 1.00 87.44 136 GLY A CA 1
ATOM 1045 C C . GLY A 1 136 ? -1.342 -7.498 -14.105 1.00 87.44 136 GLY A C 1
ATOM 1046 O O . GLY A 1 136 ? -0.515 -6.953 -14.842 1.00 87.44 136 GLY A O 1
ATOM 1047 N N . GLU A 1 137 ? -2.638 -7.560 -14.392 1.00 86.12 137 GLU A N 1
ATOM 1048 C CA . GLU A 1 137 ? -3.274 -6.867 -15.508 1.00 86.12 137 GLU A CA 1
ATOM 1049 C C . GLU A 1 137 ? -4.350 -5.921 -14.971 1.00 86.12 137 GLU A C 1
ATOM 1051 O O . GLU A 1 137 ? -5.172 -6.303 -14.142 1.00 86.12 137 GLU A O 1
ATOM 1056 N N . GLY A 1 138 ? -4.363 -4.683 -15.465 1.00 75.19 138 GLY A N 1
ATOM 1057 C CA . GLY A 1 138 ? -5.399 -3.706 -15.151 1.00 75.19 138 GLY A CA 1
ATOM 1058 C C . GLY A 1 138 ? -5.970 -3.031 -16.395 1.00 75.19 138 GLY A C 1
ATOM 1059 O O . GLY A 1 138 ? -5.545 -3.264 -17.531 1.00 75.19 138 GLY A O 1
ATOM 1060 N N . GLY A 1 139 ? -6.914 -2.111 -16.175 1.00 72.31 139 GLY A N 1
ATOM 1061 C CA . GLY A 1 139 ? -7.468 -1.270 -17.244 1.00 72.31 139 GLY A CA 1
ATOM 1062 C C . GLY A 1 139 ? -6.397 -0.476 -18.002 1.00 72.31 139 GLY A C 1
ATOM 1063 O O . GLY A 1 139 ? -6.567 -0.187 -19.181 1.00 72.31 139 GLY A O 1
ATOM 1064 N N . PHE A 1 140 ? -5.269 -0.204 -17.345 1.00 74.62 140 PHE A N 1
ATOM 1065 C CA . PHE A 1 140 ? -4.187 0.630 -17.857 1.00 74.62 140 PHE A CA 1
ATOM 1066 C C . PHE A 1 140 ? -3.105 -0.147 -18.608 1.00 74.62 140 PHE A C 1
ATOM 1068 O O . PHE A 1 140 ? -2.314 0.463 -19.320 1.00 74.62 140 PHE A O 1
ATOM 1075 N N . GLY A 1 141 ? -3.062 -1.477 -18.485 1.00 85.88 141 GLY A N 1
ATOM 1076 C CA . GLY A 1 141 ? -2.017 -2.290 -19.101 1.00 85.88 141 GLY A CA 1
ATOM 1077 C C . GLY A 1 141 ? -1.554 -3.462 -18.253 1.00 85.88 141 GLY A C 1
ATOM 1078 O O . GLY A 1 141 ? -2.210 -3.843 -17.284 1.00 85.88 141 GLY A O 1
ATOM 1079 N N . LEU A 1 142 ? -0.423 -4.030 -18.661 1.00 92.06 142 LEU A N 1
ATOM 1080 C CA . LEU A 1 142 ? 0.203 -5.191 -18.034 1.00 92.06 142 LEU A CA 1
ATOM 1081 C C . LEU A 1 142 ? 1.402 -4.747 -17.203 1.00 92.06 142 LEU A C 1
ATOM 1083 O O . LEU A 1 142 ? 2.169 -3.883 -17.630 1.00 92.06 142 LEU A O 1
ATOM 1087 N N . VAL A 1 143 ? 1.575 -5.350 -16.031 1.00 95.12 143 VAL A N 1
ATOM 1088 C CA . VAL A 1 143 ? 2.724 -5.120 -15.153 1.00 95.12 143 VAL A CA 1
ATOM 1089 C C . VAL A 1 143 ? 3.575 -6.380 -15.122 1.00 95.12 143 VAL A C 1
ATOM 1091 O O . VAL A 1 143 ? 3.075 -7.452 -14.796 1.00 95.12 143 VAL A O 1
ATOM 1094 N N . TYR A 1 144 ? 4.860 -6.247 -15.433 1.00 96.94 144 TYR A N 1
ATOM 1095 C CA . TYR A 1 144 ? 5.820 -7.348 -15.479 1.00 96.94 144 TYR A CA 1
ATOM 1096 C C . TYR A 1 144 ? 6.876 -7.214 -14.385 1.00 96.94 144 TYR A C 1
ATOM 1098 O O . TYR A 1 144 ? 7.354 -6.112 -14.116 1.00 96.94 144 TYR A O 1
ATOM 1106 N N . LYS A 1 145 ? 7.316 -8.337 -13.817 1.00 97.44 145 LYS A N 1
ATOM 1107 C CA . LYS A 1 145 ? 8.538 -8.413 -13.016 1.00 97.44 145 LYS A CA 1
ATOM 1108 C C . LYS A 1 145 ? 9.756 -8.341 -13.932 1.00 97.44 145 LYS A C 1
ATOM 1110 O O . LYS A 1 145 ? 9.973 -9.226 -14.766 1.00 97.44 145 LYS A O 1
ATOM 1115 N N . GLY A 1 146 ? 10.580 -7.320 -13.738 1.00 97.50 146 GLY A N 1
ATOM 1116 C CA . GLY A 1 146 ? 11.859 -7.158 -14.417 1.00 97.50 146 GLY A CA 1
ATOM 1117 C C . GLY A 1 146 ? 13.042 -7.233 -13.457 1.00 97.50 146 GLY A C 1
ATOM 1118 O O . GLY A 1 146 ? 12.895 -6.950 -12.272 1.00 97.50 146 GLY A O 1
ATOM 1119 N N . ILE A 1 147 ? 14.216 -7.575 -13.983 1.00 97.69 147 ILE A N 1
ATOM 1120 C CA . ILE A 1 147 ? 15.503 -7.451 -13.288 1.00 97.69 147 ILE A CA 1
ATOM 1121 C C . ILE A 1 147 ? 16.376 -6.529 -14.135 1.00 97.69 147 ILE A C 1
ATOM 1123 O O . ILE A 1 147 ? 16.706 -6.860 -15.272 1.00 97.69 147 ILE A O 1
ATOM 1127 N N . LEU A 1 148 ? 16.712 -5.349 -13.617 1.00 95.69 148 LEU A N 1
ATOM 1128 C CA . LEU A 1 148 ? 17.594 -4.413 -14.316 1.00 95.69 148 LEU A CA 1
ATOM 1129 C C . LEU A 1 148 ? 19.028 -4.962 -14.395 1.00 95.69 148 LEU A C 1
ATOM 1131 O O . LEU A 1 148 ? 19.420 -5.830 -13.620 1.00 95.69 148 LEU A O 1
ATOM 1135 N N . ASN A 1 149 ? 19.853 -4.401 -15.285 1.00 92.75 149 ASN A N 1
ATOM 1136 C CA . ASN A 1 149 ? 21.258 -4.815 -15.456 1.00 92.75 149 ASN A CA 1
ATOM 1137 C C . ASN A 1 149 ? 22.106 -4.702 -14.173 1.00 92.75 149 ASN A C 1
ATOM 1139 O O . ASN A 1 149 ? 23.140 -5.349 -14.068 1.00 92.75 149 ASN A O 1
ATOM 1143 N N . ASP A 1 150 ? 21.689 -3.872 -13.214 1.00 93.19 150 ASP A N 1
ATOM 1144 C CA . ASP A 1 150 ? 22.336 -3.720 -11.905 1.00 93.19 150 ASP A CA 1
ATOM 1145 C C . ASP A 1 150 ? 21.805 -4.698 -10.837 1.00 93.19 150 ASP A C 1
ATOM 1147 O O . ASP A 1 150 ? 22.129 -4.562 -9.660 1.00 93.19 150 ASP A O 1
ATOM 1151 N N . GLY A 1 151 ? 20.987 -5.676 -11.235 1.00 94.88 151 GLY A N 1
ATOM 1152 C CA . GLY A 1 151 ? 20.427 -6.711 -10.367 1.00 94.88 151 GLY A CA 1
ATOM 1153 C C . GLY A 1 151 ? 19.183 -6.288 -9.587 1.00 94.88 151 GLY A C 1
ATOM 1154 O O . GLY A 1 151 ? 18.626 -7.103 -8.856 1.00 94.88 151 GLY A O 1
ATOM 1155 N N . ARG A 1 152 ? 18.716 -5.040 -9.725 1.00 95.25 152 ARG A N 1
ATOM 1156 C CA . ARG A 1 152 ? 17.518 -4.578 -9.015 1.00 95.25 152 ARG A CA 1
ATOM 1157 C C . ARG A 1 152 ? 16.245 -5.153 -9.628 1.00 95.25 152 ARG A C 1
ATOM 1159 O O . ARG A 1 152 ? 15.994 -4.985 -10.823 1.00 95.25 152 ARG A O 1
ATOM 1166 N N . ASP A 1 153 ? 15.417 -5.750 -8.778 1.00 97.06 153 ASP A N 1
ATOM 1167 C CA . ASP A 1 153 ? 14.044 -6.133 -9.099 1.00 97.06 153 ASP A CA 1
ATOM 1168 C C . ASP A 1 153 ? 13.167 -4.883 -9.307 1.00 97.06 153 ASP A C 1
ATOM 1170 O O . ASP A 1 153 ? 13.183 -3.943 -8.506 1.00 97.06 153 ASP A O 1
ATOM 1174 N N . VAL A 1 154 ? 12.379 -4.874 -10.384 1.00 97.62 154 VAL A N 1
ATOM 1175 C CA . VAL A 1 154 ? 11.490 -3.765 -10.763 1.00 97.62 154 VAL A CA 1
ATOM 1176 C C . VAL A 1 154 ? 10.132 -4.260 -11.247 1.00 97.62 154 VAL A C 1
ATOM 1178 O O . VAL A 1 154 ? 9.999 -5.384 -11.732 1.00 97.62 154 VAL A O 1
ATOM 1181 N N . ALA A 1 155 ? 9.126 -3.392 -11.165 1.00 97.31 155 ALA A N 1
ATOM 1182 C CA . ALA A 1 155 ? 7.837 -3.592 -11.817 1.00 97.31 155 ALA A CA 1
ATOM 1183 C C . ALA A 1 155 ? 7.754 -2.711 -13.072 1.00 97.31 155 ALA A C 1
ATOM 1185 O O . ALA A 1 155 ? 7.896 -1.491 -12.992 1.00 97.31 155 ALA A O 1
ATOM 1186 N N . VAL A 1 156 ? 7.534 -3.317 -14.238 1.00 96.31 156 VAL A N 1
ATOM 1187 C CA . VAL A 1 156 ? 7.442 -2.626 -15.531 1.00 96.31 156 VAL A CA 1
ATOM 1188 C C . VAL A 1 156 ? 5.992 -2.635 -16.000 1.00 96.31 156 VAL A C 1
ATOM 1190 O O . VAL A 1 156 ? 5.493 -3.660 -16.456 1.00 96.31 156 VAL A O 1
ATOM 1193 N N . LYS A 1 157 ? 5.311 -1.491 -15.894 1.00 94.25 157 LYS A N 1
ATOM 1194 C CA . LYS A 1 157 ? 3.941 -1.289 -16.389 1.00 94.25 157 LYS A CA 1
ATOM 1195 C C . LYS A 1 157 ? 4.000 -0.845 -17.845 1.00 94.25 157 LYS A C 1
ATOM 1197 O O . LYS A 1 157 ? 4.480 0.251 -18.133 1.00 94.25 157 LYS A O 1
ATOM 1202 N N . ILE A 1 158 ? 3.513 -1.682 -18.753 1.00 91.56 158 ILE A N 1
ATOM 1203 C CA . ILE A 1 158 ? 3.349 -1.357 -20.171 1.00 91.56 158 ILE A CA 1
ATOM 1204 C C . ILE A 1 158 ? 1.922 -0.883 -20.374 1.00 91.56 158 ILE A C 1
ATOM 1206 O O . ILE A 1 158 ? 0.980 -1.638 -20.130 1.00 91.56 158 ILE A O 1
ATOM 1210 N N . LEU A 1 159 ? 1.755 0.350 -20.840 1.00 85.56 159 LEU A N 1
ATOM 1211 C CA . LEU A 1 159 ? 0.426 0.903 -21.064 1.00 85.56 159 LEU A CA 1
ATOM 1212 C C . LEU A 1 159 ? -0.186 0.383 -22.371 1.00 85.56 159 LEU A C 1
ATOM 1214 O O . LEU A 1 159 ? 0.524 0.190 -23.364 1.00 85.56 159 LEU A O 1
ATOM 1218 N N . LYS A 1 160 ? -1.509 0.159 -22.381 1.00 74.94 160 LYS A N 1
ATOM 1219 C CA . LYS A 1 160 ? -2.239 -0.272 -23.591 1.00 74.94 160 LYS A CA 1
ATOM 1220 C C . LYS A 1 160 ? -2.062 0.780 -24.699 1.00 74.94 160 LYS A C 1
ATOM 1222 O O . LYS A 1 160 ? -2.158 1.978 -24.449 1.00 74.94 160 LYS A O 1
ATOM 1227 N N . ARG A 1 161 ? -1.753 0.327 -25.921 1.00 62.44 161 ARG A N 1
ATOM 1228 C CA . ARG A 1 161 ? -1.225 1.176 -27.007 1.00 62.44 161 ARG A CA 1
ATOM 1229 C C . ARG A 1 161 ? -2.252 2.008 -27.801 1.00 62.44 161 ARG A C 1
ATOM 1231 O O . ARG A 1 161 ? -1.808 2.721 -28.688 1.00 62.44 161 ARG A O 1
ATOM 1238 N N . ASP A 1 162 ? -3.557 1.998 -27.506 1.00 56.72 162 ASP A N 1
ATOM 1239 C CA . ASP A 1 162 ? -4.550 2.452 -28.510 1.00 56.72 162 ASP A CA 1
ATOM 1240 C C . ASP A 1 162 ? -5.744 3.306 -28.035 1.00 56.72 162 ASP A C 1
ATOM 1242 O O . ASP A 1 162 ? -6.822 3.274 -28.628 1.00 56.72 162 ASP A O 1
ATOM 1246 N N . ASP A 1 163 ? -5.582 4.168 -27.028 1.00 61.81 163 ASP A N 1
ATOM 1247 C CA . ASP A 1 163 ? -6.576 5.217 -26.779 1.00 61.81 163 ASP A CA 1
ATOM 1248 C C . ASP A 1 163 ? -5.993 6.548 -26.271 1.00 61.81 163 ASP A C 1
ATOM 1250 O O . ASP A 1 163 ? -4.939 6.633 -25.639 1.00 61.81 163 ASP A O 1
ATOM 1254 N N . GLN A 1 164 ? -6.719 7.646 -26.532 1.00 64.88 164 GLN A N 1
ATOM 1255 C CA . GLN A 1 164 ? -6.409 8.980 -25.984 1.00 64.88 164 GLN A CA 1
ATOM 1256 C C . GLN A 1 164 ? -6.342 8.984 -24.446 1.00 64.88 164 GLN A C 1
ATOM 1258 O O . GLN A 1 164 ? -5.856 9.942 -23.840 1.00 64.88 164 GLN A O 1
ATOM 1263 N N . ARG A 1 165 ? -6.882 7.939 -23.813 1.00 67.38 165 ARG A N 1
ATOM 1264 C CA . ARG A 1 165 ? -6.959 7.769 -22.374 1.00 67.38 165 ARG A CA 1
ATOM 1265 C C . ARG A 1 165 ? -5.619 7.304 -21.799 1.00 67.38 165 ARG A C 1
ATOM 1267 O O . ARG A 1 165 ? -5.100 8.015 -20.940 1.00 67.38 165 ARG A O 1
ATOM 1274 N N . GLY A 1 166 ? -5.005 6.254 -22.349 1.00 68.44 166 GLY A N 1
ATOM 1275 C CA . GLY A 1 166 ? -3.699 5.758 -21.902 1.00 68.44 166 GLY A CA 1
ATOM 1276 C C . GLY A 1 166 ? -2.590 6.811 -22.000 1.00 68.44 166 GLY A C 1
ATOM 1277 O O . GLY A 1 166 ? -1.748 6.923 -21.111 1.00 68.44 166 GLY A O 1
ATOM 1278 N N . GLY A 1 167 ? -2.630 7.674 -23.024 1.00 75.50 167 GLY A N 1
ATOM 1279 C CA . GLY A 1 167 ? -1.697 8.802 -23.144 1.00 75.50 167 GLY A CA 1
ATOM 1280 C C . GLY A 1 167 ? -1.848 9.853 -22.035 1.00 75.50 167 GLY A C 1
ATOM 1281 O O . GLY A 1 167 ? -0.851 10.372 -21.533 1.00 75.50 167 GLY A O 1
ATOM 1282 N N . ARG A 1 168 ? -3.084 10.156 -21.614 1.00 80.44 168 ARG A N 1
ATOM 1283 C CA . ARG A 1 168 ? -3.347 11.083 -20.497 1.00 80.44 168 ARG A CA 1
ATOM 1284 C C . ARG A 1 168 ? -2.928 10.484 -19.161 1.00 80.44 168 ARG A C 1
ATOM 1286 O O . ARG A 1 168 ? -2.392 11.209 -18.333 1.00 80.44 168 ARG A O 1
ATOM 1293 N N . GLU A 1 169 ? -3.168 9.192 -18.974 1.00 79.25 169 GLU A N 1
ATOM 1294 C CA . GLU A 1 169 ? -2.808 8.460 -17.757 1.00 79.25 169 GLU A CA 1
ATOM 1295 C C . GLU A 1 169 ? -1.288 8.347 -17.615 1.00 79.25 169 GLU A C 1
ATOM 1297 O O . GLU A 1 169 ? -0.762 8.643 -16.547 1.00 79.25 169 GLU A O 1
ATOM 1302 N N . PHE A 1 170 ? -0.571 8.059 -18.710 1.00 83.94 170 PHE A N 1
ATOM 1303 C CA . PHE A 1 170 ? 0.892 8.118 -18.743 1.00 83.94 170 PHE A CA 1
ATOM 1304 C C . PHE A 1 170 ? 1.408 9.485 -18.291 1.00 83.94 170 PHE A C 1
ATOM 1306 O O . PHE A 1 170 ? 2.226 9.572 -17.382 1.00 83.94 170 PHE A O 1
ATOM 1313 N N . LEU A 1 171 ? 0.924 10.562 -18.919 1.00 85.44 171 LEU A N 1
ATOM 1314 C CA . LEU A 1 171 ? 1.377 11.916 -18.602 1.00 85.44 171 LEU A CA 1
ATOM 1315 C C . LEU A 1 171 ? 1.066 12.297 -17.153 1.00 85.44 171 LEU A C 1
ATOM 1317 O O . LEU A 1 171 ? 1.934 12.857 -16.491 1.00 85.44 171 LEU A O 1
ATOM 1321 N N . ALA A 1 172 ? -0.131 11.968 -16.661 1.00 84.44 172 ALA A N 1
ATOM 1322 C CA . ALA A 1 172 ? -0.518 12.227 -15.279 1.00 84.44 172 ALA A CA 1
ATOM 1323 C C . ALA A 1 172 ? 0.396 11.484 -14.299 1.00 84.44 172 ALA A C 1
ATOM 1325 O O . ALA A 1 172 ? 0.938 12.089 -13.378 1.00 84.44 172 ALA A O 1
ATOM 1326 N N . GLU A 1 173 ? 0.627 10.192 -14.523 1.00 87.62 173 GLU A N 1
ATOM 1327 C CA . GLU A 1 173 ? 1.438 9.369 -13.633 1.00 87.62 173 GLU A CA 1
ATOM 1328 C C . GLU A 1 173 ? 2.901 9.832 -13.608 1.00 87.62 173 GLU A C 1
ATOM 1330 O O . GLU A 1 173 ? 3.486 9.984 -12.534 1.00 87.62 173 GLU A O 1
ATOM 1335 N N . VAL A 1 174 ? 3.462 10.166 -14.774 1.00 88.50 174 VAL A N 1
ATOM 1336 C CA . VAL A 1 174 ? 4.801 10.753 -14.890 1.00 88.50 174 VAL A CA 1
ATOM 1337 C C . VAL A 1 174 ? 4.870 12.113 -14.192 1.00 88.50 174 VAL A C 1
ATOM 1339 O O . VAL A 1 174 ? 5.796 12.347 -13.419 1.00 88.50 174 VAL A O 1
ATOM 1342 N N . GLU A 1 175 ? 3.906 13.010 -14.407 1.00 87.12 175 GLU A N 1
ATOM 1343 C CA . GLU A 1 175 ? 3.887 14.339 -13.781 1.00 87.12 175 GLU A CA 1
ATOM 1344 C C . GLU A 1 175 ? 3.787 14.261 -12.250 1.00 87.12 175 GLU A C 1
ATOM 1346 O O . GLU A 1 175 ? 4.467 15.016 -11.544 1.00 87.12 175 GLU A O 1
ATOM 1351 N N . MET A 1 176 ? 2.940 13.364 -11.734 1.00 87.38 176 MET A N 1
ATOM 1352 C CA . MET A 1 176 ? 2.704 13.204 -10.299 1.00 87.38 176 MET A CA 1
ATOM 1353 C C . MET A 1 176 ? 3.893 12.521 -9.625 1.00 87.38 176 MET A C 1
ATOM 1355 O O . MET A 1 176 ? 4.477 13.065 -8.690 1.00 87.38 176 MET A O 1
ATOM 1359 N N . LEU A 1 177 ? 4.327 11.362 -10.115 1.00 85.38 177 LEU A N 1
ATOM 1360 C CA . LEU A 1 177 ? 5.386 10.598 -9.451 1.00 85.38 177 LEU A CA 1
ATOM 1361 C C . LEU A 1 177 ? 6.779 11.218 -9.600 1.00 85.38 177 LEU A C 1
ATOM 1363 O O . LEU A 1 177 ? 7.663 10.914 -8.808 1.00 85.38 177 LEU A O 1
ATOM 1367 N N . SER A 1 178 ? 6.974 12.141 -10.545 1.00 84.31 178 SER A N 1
ATOM 1368 C CA . SER A 1 178 ? 8.222 12.915 -10.629 1.00 84.31 178 SER A CA 1
ATOM 1369 C C . SER A 1 178 ? 8.408 13.900 -9.470 1.00 84.31 178 SER A C 1
ATOM 1371 O O . SER A 1 178 ? 9.530 14.332 -9.215 1.00 84.31 178 SER A O 1
ATOM 1373 N N . ARG A 1 179 ? 7.326 14.285 -8.779 1.00 85.00 179 ARG A N 1
ATOM 1374 C CA . ARG A 1 179 ? 7.356 15.272 -7.683 1.00 85.00 179 ARG A CA 1
ATOM 1375 C C . ARG A 1 179 ? 7.012 14.683 -6.314 1.00 85.00 179 ARG A C 1
ATOM 1377 O O . ARG A 1 179 ? 7.403 15.252 -5.298 1.00 85.00 179 ARG A O 1
ATOM 1384 N N . LEU A 1 180 ? 6.309 13.554 -6.271 1.00 90.75 180 LEU A N 1
ATOM 1385 C CA . LEU A 1 180 ? 5.852 12.931 -5.031 1.00 90.75 180 LEU A CA 1
ATOM 1386 C C . LEU A 1 180 ? 6.912 11.973 -4.473 1.00 90.75 180 LEU A C 1
ATOM 1388 O O . LEU A 1 180 ? 7.306 11.015 -5.129 1.00 90.75 180 LEU A O 1
ATOM 1392 N N . HIS A 1 181 ? 7.349 12.220 -3.239 1.00 92.69 181 HIS A N 1
ATOM 1393 C CA . HIS A 1 181 ? 8.357 11.414 -2.551 1.00 92.69 181 HIS A CA 1
ATOM 1394 C C . HIS A 1 181 ? 7.919 11.167 -1.109 1.00 92.69 181 HIS A C 1
ATOM 1396 O O . HIS A 1 181 ? 8.019 12.049 -0.257 1.00 92.69 181 HIS A O 1
ATOM 1402 N N . HIS A 1 182 ? 7.431 9.962 -0.824 1.00 96.31 182 HIS A N 1
ATOM 1403 C CA . HIS A 1 182 ? 6.965 9.605 0.511 1.00 96.31 182 HIS A CA 1
ATOM 1404 C C . HIS A 1 182 ? 7.045 8.090 0.730 1.00 96.31 182 HIS A C 1
ATOM 1406 O O . HIS A 1 182 ? 6.802 7.314 -0.187 1.00 96.31 182 HIS A O 1
ATOM 1412 N N . ARG A 1 183 ? 7.357 7.661 1.961 1.00 97.06 183 ARG A N 1
ATOM 1413 C CA . ARG A 1 183 ? 7.587 6.242 2.305 1.00 97.06 183 ARG A CA 1
ATOM 1414 C C . ARG A 1 183 ? 6.391 5.322 2.024 1.00 97.06 183 ARG A C 1
ATOM 1416 O O . ARG A 1 183 ? 6.575 4.132 1.825 1.00 97.06 183 ARG A O 1
ATOM 1423 N N . ASN A 1 184 ? 5.180 5.882 2.049 1.00 98.44 184 ASN A N 1
ATOM 1424 C CA . ASN A 1 184 ? 3.929 5.162 1.807 1.00 98.44 184 ASN A CA 1
ATOM 1425 C C . ASN A 1 184 ? 3.371 5.380 0.394 1.00 98.44 184 ASN A C 1
ATOM 1427 O O . ASN A 1 184 ? 2.180 5.174 0.188 1.00 98.44 184 ASN A O 1
ATOM 1431 N N . LEU A 1 185 ? 4.189 5.819 -0.565 1.00 97.62 185 LEU A N 1
ATOM 1432 C CA . LEU A 1 185 ? 3.842 5.863 -1.988 1.00 97.62 185 LEU A CA 1
ATOM 1433 C C . LEU A 1 185 ? 4.864 5.036 -2.773 1.00 97.62 185 LEU A C 1
ATOM 1435 O O . LEU A 1 185 ? 6.041 5.020 -2.413 1.00 97.62 185 LEU A O 1
ATOM 1439 N N . VAL A 1 186 ? 4.428 4.372 -3.843 1.00 95.94 186 VAL A N 1
ATOM 1440 C CA . VAL A 1 186 ? 5.329 3.625 -4.730 1.00 95.94 186 VAL A CA 1
ATOM 1441 C C . VAL A 1 186 ? 6.223 4.588 -5.507 1.00 95.94 186 VAL A C 1
ATOM 1443 O O . VAL A 1 186 ? 5.756 5.561 -6.101 1.00 95.94 186 VAL A O 1
ATOM 1446 N N . LYS A 1 187 ? 7.522 4.298 -5.533 1.00 94.19 187 LYS A N 1
ATOM 1447 C CA . LYS A 1 187 ? 8.525 5.098 -6.230 1.00 94.19 187 LYS A CA 1
ATOM 1448 C C . LYS A 1 187 ? 8.587 4.768 -7.722 1.00 94.19 187 LYS A C 1
ATOM 1450 O O . LYS A 1 187 ? 8.864 3.631 -8.108 1.00 94.19 187 LYS A O 1
ATOM 1455 N N . LEU A 1 188 ? 8.442 5.794 -8.560 1.00 93.88 188 LEU A N 1
ATOM 1456 C CA . LEU A 1 188 ? 8.804 5.728 -9.976 1.00 93.88 188 LEU A CA 1
ATOM 1457 C C . LEU A 1 188 ? 10.333 5.786 -10.110 1.00 93.88 188 LEU A C 1
ATOM 1459 O O . LEU A 1 188 ? 10.976 6.738 -9.671 1.00 93.88 188 LEU A O 1
ATOM 1463 N N . LEU A 1 189 ? 10.922 4.755 -10.709 1.00 93.25 189 LEU A N 1
ATOM 1464 C CA . LEU A 1 189 ? 12.360 4.664 -10.973 1.00 93.25 189 LEU A CA 1
ATOM 1465 C C . LEU A 1 189 ? 12.722 5.200 -12.357 1.00 93.25 189 LEU A C 1
ATOM 1467 O O . LEU A 1 189 ? 13.814 5.739 -12.544 1.00 93.25 189 LEU A O 1
ATOM 1471 N N . GLY A 1 190 ? 11.824 5.049 -13.329 1.00 93.25 190 GLY A N 1
ATOM 1472 C CA . GLY A 1 190 ? 12.078 5.475 -14.695 1.00 93.25 190 GLY A CA 1
ATOM 1473 C C . GLY A 1 190 ? 10.904 5.327 -15.638 1.00 93.25 190 GLY A C 1
ATOM 1474 O O . GLY A 1 190 ? 9.839 4.830 -15.278 1.00 93.25 190 GLY A O 1
ATOM 1475 N N . ILE A 1 191 ? 11.130 5.769 -16.868 1.00 93.81 191 ILE A N 1
ATOM 1476 C CA . ILE A 1 191 ? 10.148 5.768 -17.948 1.00 93.81 191 ILE A CA 1
ATOM 1477 C C . ILE A 1 191 ? 10.791 5.285 -19.247 1.00 93.81 191 ILE A C 1
ATOM 1479 O O . ILE A 1 191 ? 11.999 5.424 -19.442 1.00 93.81 191 ILE A O 1
ATOM 1483 N N . CYS A 1 192 ? 9.975 4.770 -20.162 1.00 92.81 192 CYS A N 1
ATOM 1484 C CA . CYS A 1 192 ? 10.367 4.522 -21.547 1.00 92.81 192 CYS A CA 1
ATOM 1485 C C . CYS A 1 192 ? 9.296 5.071 -22.492 1.00 92.81 192 CYS A C 1
ATOM 1487 O O . CYS A 1 192 ? 8.109 4.772 -22.339 1.00 92.81 192 CYS A O 1
ATOM 1489 N N . THR A 1 193 ? 9.720 5.870 -23.471 1.00 89.31 193 THR A N 1
ATOM 1490 C CA . THR A 1 193 ? 8.853 6.510 -24.474 1.00 89.31 193 THR A CA 1
ATOM 1491 C C . THR A 1 193 ? 9.298 6.212 -25.908 1.00 89.31 193 THR A C 1
ATOM 1493 O O . THR A 1 193 ? 9.068 7.006 -26.818 1.00 89.31 193 THR A O 1
ATOM 1496 N N . GLU A 1 194 ? 9.927 5.058 -26.137 1.00 88.06 194 GLU A N 1
ATOM 1497 C CA . GLU A 1 194 ? 10.406 4.666 -27.463 1.00 88.06 194 GLU A CA 1
ATOM 1498 C C . GLU A 1 194 ? 9.316 4.033 -28.338 1.00 88.06 194 GLU A C 1
ATOM 1500 O O . GLU A 1 194 ? 8.461 3.261 -27.883 1.00 88.06 194 GLU A O 1
ATOM 1505 N N . LYS A 1 195 ? 9.389 4.327 -29.645 1.00 82.31 195 LYS A N 1
ATOM 1506 C CA . LYS A 1 195 ? 8.412 3.896 -30.658 1.00 82.31 195 LYS A CA 1
ATOM 1507 C C . LYS A 1 195 ? 6.985 4.292 -30.219 1.00 82.31 195 LYS A C 1
ATOM 1509 O O . LYS A 1 195 ? 6.747 5.401 -29.735 1.00 82.31 195 LYS A O 1
ATOM 1514 N N . GLN A 1 196 ? 6.033 3.374 -30.365 1.00 80.88 196 GLN A N 1
ATOM 1515 C CA . GLN A 1 196 ? 4.652 3.523 -29.902 1.00 80.88 196 GLN A CA 1
ATOM 1516 C C . GLN A 1 196 ? 4.420 2.920 -28.510 1.00 80.88 196 GLN A C 1
ATOM 1518 O O . GLN A 1 196 ? 3.286 2.680 -28.128 1.00 80.88 196 GLN A O 1
ATOM 1523 N N . THR A 1 197 ? 5.463 2.598 -27.742 1.00 83.94 197 THR A N 1
ATOM 1524 C CA . THR A 1 197 ? 5.311 2.048 -26.383 1.00 83.94 197 THR A CA 1
ATOM 1525 C C . THR A 1 197 ? 5.577 3.106 -25.331 1.00 83.94 197 THR A C 1
ATOM 1527 O O . THR A 1 197 ? 6.403 4.005 -25.498 1.00 83.94 197 THR A O 1
ATOM 1530 N N . ARG A 1 198 ? 4.804 3.013 -24.255 1.00 89.25 198 ARG A N 1
ATOM 1531 C CA . ARG A 1 198 ? 4.938 3.824 -23.058 1.00 89.25 198 ARG A CA 1
ATOM 1532 C C . ARG A 1 198 ? 5.041 2.856 -21.891 1.00 89.25 198 ARG A C 1
ATOM 1534 O O . ARG A 1 198 ? 4.103 2.094 -21.656 1.00 89.25 198 ARG A O 1
ATOM 1541 N N . CYS A 1 199 ? 6.182 2.867 -21.211 1.00 92.50 199 CYS A N 1
ATOM 1542 C CA . CYS A 1 199 ? 6.397 2.059 -20.018 1.00 92.50 199 CYS A CA 1
ATOM 1543 C C . CYS A 1 199 ? 6.731 2.941 -18.822 1.00 92.50 199 CYS A C 1
ATOM 1545 O O . CYS A 1 199 ? 7.425 3.953 -18.956 1.00 92.50 199 CYS A O 1
ATOM 1547 N N . LEU A 1 200 ? 6.286 2.498 -17.654 1.00 93.56 200 LEU A N 1
ATOM 1548 C CA . LEU A 1 200 ? 6.638 3.051 -16.355 1.00 93.56 200 LEU A CA 1
ATOM 1549 C C . LEU A 1 200 ? 7.371 1.968 -15.564 1.00 93.56 200 LEU A C 1
ATOM 1551 O O . LEU A 1 200 ? 6.935 0.817 -15.535 1.00 93.56 200 LEU A O 1
ATOM 1555 N N . VAL A 1 201 ? 8.505 2.325 -14.968 1.00 95.25 201 VAL A N 1
ATOM 1556 C CA . VAL A 1 201 ? 9.360 1.412 -14.202 1.00 95.25 201 VAL A CA 1
ATOM 1557 C C . VAL A 1 201 ? 9.317 1.836 -12.744 1.00 95.25 201 VAL A C 1
ATOM 1559 O O . VAL A 1 201 ? 9.746 2.941 -12.416 1.00 95.25 201 VAL A O 1
ATOM 1562 N N . TYR A 1 202 ? 8.834 0.961 -11.873 1.00 95.44 202 TYR A N 1
ATOM 1563 C CA . TYR A 1 202 ? 8.700 1.204 -10.438 1.00 95.44 202 TYR A CA 1
ATOM 1564 C C . TYR A 1 202 ? 9.623 0.296 -9.638 1.00 95.44 202 TYR A C 1
ATOM 1566 O O . TYR A 1 202 ? 10.118 -0.717 -10.140 1.00 95.44 202 TYR A O 1
ATOM 1574 N N . GLU A 1 203 ? 9.809 0.640 -8.366 1.00 95.69 203 GLU A N 1
ATOM 1575 C CA . GLU A 1 203 ? 10.270 -0.343 -7.389 1.00 95.69 203 GLU A CA 1
ATOM 1576 C C . GLU A 1 203 ? 9.318 -1.549 -7.361 1.00 95.69 203 GLU A C 1
ATOM 1578 O O . GLU A 1 203 ? 8.100 -1.393 -7.483 1.00 95.69 203 GLU A O 1
ATOM 1583 N N . LEU A 1 204 ? 9.869 -2.757 -7.221 1.00 97.12 204 LEU A N 1
ATOM 1584 C CA . LEU A 1 204 ? 9.051 -3.941 -6.998 1.00 97.12 204 LEU A CA 1
ATOM 1585 C C . LEU A 1 204 ? 8.647 -4.009 -5.523 1.00 97.12 204 LEU A C 1
ATOM 1587 O O . LEU A 1 204 ? 9.506 -4.077 -4.646 1.00 97.12 204 LEU A O 1
ATOM 1591 N N . VAL A 1 205 ? 7.341 -4.028 -5.261 1.00 96.56 205 VAL A N 1
ATOM 1592 C CA . VAL A 1 205 ? 6.782 -4.213 -3.917 1.00 96.56 205 VAL A CA 1
ATOM 1593 C C . VAL A 1 205 ? 6.354 -5.685 -3.766 1.00 96.56 205 VAL A C 1
ATOM 1595 O O . VAL A 1 205 ? 5.535 -6.147 -4.561 1.00 96.56 205 VAL A O 1
ATOM 1598 N N . PRO A 1 206 ? 6.940 -6.451 -2.826 1.00 93.06 206 PRO A N 1
ATOM 1599 C CA . PRO A 1 206 ? 6.980 -7.916 -2.901 1.00 93.06 206 PRO A CA 1
ATOM 1600 C C . PRO A 1 206 ? 5.696 -8.643 -2.479 1.00 93.06 206 PRO A C 1
ATOM 1602 O O . PRO A 1 206 ? 5.398 -9.685 -3.056 1.00 93.06 206 PRO A O 1
ATOM 1605 N N . ASN A 1 207 ? 4.929 -8.126 -1.514 1.00 92.44 207 ASN A N 1
ATOM 1606 C CA . ASN A 1 207 ? 3.804 -8.854 -0.908 1.00 92.44 207 ASN A CA 1
ATOM 1607 C C . ASN A 1 207 ? 2.455 -8.524 -1.572 1.00 92.44 207 ASN A C 1
ATOM 1609 O O . ASN A 1 207 ? 1.423 -8.476 -0.915 1.00 92.44 207 ASN A O 1
ATOM 1613 N N . GLY A 1 208 ? 2.445 -8.247 -2.877 1.00 92.44 208 GLY A N 1
ATOM 1614 C CA . GLY A 1 208 ? 1.203 -7.963 -3.600 1.00 92.44 208 GLY A CA 1
ATOM 1615 C C . GLY A 1 208 ? 0.428 -6.767 -3.030 1.00 92.44 208 GLY A C 1
ATOM 1616 O O . GLY A 1 208 ? 1.023 -5.799 -2.549 1.00 92.44 208 GLY A O 1
ATOM 1617 N N . SER A 1 209 ? -0.902 -6.817 -3.130 1.00 94.94 209 SER A N 1
ATOM 1618 C CA . SER A 1 209 ? -1.813 -5.755 -2.693 1.00 94.94 209 SER A CA 1
ATOM 1619 C C . SER A 1 209 ? -2.596 -6.138 -1.435 1.00 94.94 209 SER A C 1
ATOM 1621 O O . SER A 1 209 ? -2.742 -7.313 -1.097 1.00 94.94 209 SER A O 1
ATOM 1623 N N . VAL A 1 210 ? -3.180 -5.151 -0.752 1.00 96.44 210 VAL A N 1
ATOM 1624 C CA . VAL A 1 210 ? -4.118 -5.406 0.357 1.00 96.44 210 VAL A CA 1
ATOM 1625 C C . VAL A 1 210 ? -5.276 -6.297 -0.101 1.00 96.44 210 VAL A C 1
ATOM 1627 O O . VAL A 1 210 ? -5.659 -7.220 0.613 1.00 96.44 210 VAL A O 1
ATOM 1630 N N . GLU A 1 211 ? -5.786 -6.088 -1.316 1.00 94.56 211 GLU A N 1
ATOM 1631 C CA . GLU A 1 211 ? -6.847 -6.925 -1.889 1.00 94.56 211 GLU A CA 1
ATOM 1632 C C . GLU A 1 211 ? -6.432 -8.402 -1.997 1.00 94.56 211 GLU A C 1
ATOM 1634 O O . GLU A 1 211 ? -7.225 -9.276 -1.639 1.00 94.56 211 GLU A O 1
ATOM 1639 N N . SER A 1 212 ? -5.194 -8.696 -2.423 1.00 92.19 212 SER A N 1
ATOM 1640 C CA . SER A 1 212 ? -4.723 -10.085 -2.539 1.00 92.19 212 SER A CA 1
ATOM 1641 C C . SER A 1 212 ? -4.589 -10.803 -1.198 1.00 92.19 212 SER A C 1
ATOM 1643 O O . SER A 1 212 ? -4.646 -12.027 -1.163 1.00 92.19 212 SER A O 1
ATOM 1645 N N . HIS A 1 213 ? -4.447 -10.070 -0.094 1.00 93.31 213 HIS A N 1
ATOM 1646 C CA . HIS A 1 213 ? -4.423 -10.662 1.244 1.00 93.31 213 HIS A CA 1
ATOM 1647 C C . HIS A 1 213 ? -5.802 -10.747 1.916 1.00 93.31 213 HIS A C 1
ATOM 1649 O O . HIS A 1 213 ? -5.969 -11.519 2.858 1.00 93.31 213 HIS A O 1
ATOM 1655 N N . LEU A 1 214 ? -6.778 -9.941 1.484 1.00 92.75 214 LEU A N 1
ATOM 1656 C CA . LEU A 1 214 ? -8.125 -9.948 2.064 1.00 92.75 214 LEU A CA 1
ATOM 1657 C C . LEU A 1 214 ? -9.087 -10.881 1.320 1.00 92.75 214 LEU A C 1
ATOM 1659 O O . LEU A 1 214 ? -9.935 -11.505 1.948 1.00 92.75 214 LEU A O 1
ATOM 1663 N N . HIS A 1 215 ? -9.011 -10.939 -0.012 1.00 89.00 215 HIS A N 1
ATOM 1664 C CA . HIS A 1 215 ? -10.121 -11.442 -0.834 1.00 89.00 215 HIS A CA 1
ATOM 1665 C C . HIS A 1 215 ? -9.796 -12.642 -1.715 1.00 89.00 215 HIS A C 1
ATOM 1667 O O . HIS A 1 215 ? -10.714 -13.260 -2.266 1.00 89.00 215 HIS A O 1
ATOM 1673 N N . VAL A 1 216 ? -8.517 -12.932 -1.927 1.00 76.44 216 VAL A N 1
ATOM 1674 C CA . VAL A 1 216 ? -8.106 -14.046 -2.776 1.00 76.44 216 VAL A CA 1
ATOM 1675 C C . VAL A 1 216 ? -8.090 -15.301 -1.912 1.00 76.44 216 VAL A C 1
ATOM 1677 O O . VAL A 1 216 ? -7.354 -15.392 -0.938 1.00 76.44 216 VAL A O 1
ATOM 1680 N N . ALA A 1 217 ? -8.959 -16.254 -2.252 1.00 57.41 217 ALA A N 1
ATOM 1681 C CA . ALA A 1 217 ? -9.127 -17.506 -1.512 1.00 57.41 217 ALA A CA 1
ATOM 1682 C C . ALA A 1 217 ? -7.938 -18.470 -1.673 1.00 57.41 217 ALA A C 1
ATOM 1684 O O . ALA A 1 217 ? -7.823 -19.442 -0.921 1.00 57.41 217 ALA A O 1
ATOM 1685 N N . ASP A 1 218 ? -7.067 -18.217 -2.653 1.00 54.81 218 ASP A N 1
ATOM 1686 C CA . ASP A 1 218 ? -5.877 -19.022 -2.875 1.00 54.81 218 ASP A CA 1
ATOM 1687 C C . ASP A 1 218 ? -4.887 -18.760 -1.741 1.00 54.81 218 ASP A C 1
ATOM 1689 O O . ASP A 1 218 ? -4.292 -17.691 -1.646 1.00 54.81 218 ASP A O 1
ATOM 1693 N N . LYS A 1 219 ? -4.731 -19.779 -0.887 1.00 54.09 219 LYS A N 1
ATOM 1694 C CA . LYS A 1 219 ? -3.920 -19.868 0.346 1.00 54.09 219 LYS A CA 1
ATOM 1695 C C . LYS A 1 219 ? -2.420 -19.565 0.187 1.00 54.09 219 LYS A C 1
ATOM 1697 O O . LYS A 1 219 ? -1.619 -19.991 1.011 1.00 54.09 219 LYS A O 1
ATOM 1702 N N . VAL A 1 220 ? -2.014 -18.935 -0.907 1.00 60.88 220 VAL A N 1
ATOM 1703 C CA . VAL A 1 220 ? -0.625 -18.571 -1.175 1.00 60.88 220 VAL A CA 1
ATOM 1704 C C . VAL A 1 220 ? -0.217 -17.375 -0.314 1.00 60.88 220 VAL A C 1
ATOM 1706 O O . VAL A 1 220 ? 0.941 -17.286 0.080 1.00 60.88 220 VAL A O 1
ATOM 1709 N N . THR A 1 221 ? -1.153 -16.476 0.002 1.00 68.88 221 THR A N 1
ATOM 1710 C CA . THR A 1 221 ? -0.910 -15.298 0.838 1.00 68.88 221 THR A CA 1
ATOM 1711 C C . THR A 1 221 ? -1.477 -15.495 2.240 1.00 68.88 221 THR A C 1
ATOM 1713 O O . THR A 1 221 ? -2.654 -15.809 2.418 1.00 68.88 221 THR A O 1
ATOM 1716 N N . ASP A 1 222 ? -0.635 -15.290 3.255 1.00 75.69 222 ASP A N 1
ATOM 1717 C CA . ASP A 1 222 ? -1.080 -15.333 4.645 1.00 75.69 222 ASP A CA 1
ATOM 1718 C C . ASP A 1 222 ? -2.110 -14.218 4.903 1.00 75.69 222 ASP A C 1
ATOM 1720 O O . ASP A 1 222 ? -1.882 -13.062 4.507 1.00 75.69 222 ASP A O 1
ATOM 1724 N N . PRO A 1 223 ? -3.244 -14.518 5.563 1.00 83.56 223 PRO A N 1
ATOM 1725 C CA . PRO A 1 223 ? -4.224 -13.494 5.879 1.00 83.56 223 PRO A CA 1
ATOM 1726 C C . PRO A 1 223 ? -3.648 -12.473 6.865 1.00 83.56 223 PRO A C 1
ATOM 1728 O O . PRO A 1 223 ? -2.932 -12.819 7.806 1.00 83.56 223 PRO A O 1
ATOM 1731 N N . LEU A 1 224 ? -4.008 -11.201 6.685 1.00 92.12 224 LEU A N 1
ATOM 1732 C CA . LEU A 1 224 ? -3.509 -10.117 7.534 1.00 92.12 224 LEU A CA 1
ATOM 1733 C C . LEU A 1 224 ? -4.051 -10.245 8.959 1.00 92.12 224 LEU A C 1
ATOM 1735 O O . LEU A 1 224 ? -5.272 -10.205 9.171 1.00 92.12 224 LEU A O 1
ATOM 1739 N N . ASP A 1 225 ? -3.146 -10.310 9.934 1.00 92.31 225 ASP A N 1
ATOM 1740 C CA . ASP A 1 225 ? -3.485 -10.150 11.345 1.00 92.31 225 ASP A CA 1
ATOM 1741 C C . ASP A 1 225 ? -3.925 -8.707 11.662 1.00 92.31 225 ASP A C 1
ATOM 1743 O O . ASP A 1 225 ? -3.840 -7.790 10.836 1.00 92.31 225 ASP A O 1
ATOM 1747 N N . TRP A 1 226 ? -4.439 -8.489 12.872 1.00 93.50 226 TRP A N 1
ATOM 1748 C CA . TRP A 1 226 ? -4.944 -7.171 13.259 1.00 93.50 226 TRP A CA 1
ATOM 1749 C C . TRP A 1 226 ? -3.866 -6.083 13.239 1.00 93.50 226 TRP A C 1
ATOM 1751 O O . TRP A 1 226 ? -4.120 -4.966 12.785 1.00 93.50 226 TRP A O 1
ATOM 1761 N N . ASN A 1 227 ? -2.653 -6.412 13.677 1.00 92.88 227 ASN A N 1
ATOM 1762 C CA . ASN A 1 227 ? -1.546 -5.461 13.756 1.00 92.88 227 ASN A CA 1
ATOM 1763 C C . ASN A 1 227 ? -1.122 -4.989 12.370 1.00 92.88 227 ASN A C 1
ATOM 1765 O O . ASN A 1 227 ? -0.963 -3.788 12.142 1.00 92.88 227 ASN A O 1
ATOM 1769 N N . SER A 1 228 ? -1.037 -5.917 11.422 1.00 94.56 228 SER A N 1
ATOM 1770 C CA . SER A 1 228 ? -0.769 -5.637 10.018 1.00 94.56 228 SER A CA 1
ATOM 1771 C C . SER A 1 228 ? -1.886 -4.785 9.423 1.00 94.56 228 SER A C 1
ATOM 1773 O O . SER A 1 228 ? -1.598 -3.773 8.788 1.00 94.56 228 SER A O 1
ATOM 1775 N N . ARG A 1 229 ? -3.163 -5.089 9.705 1.00 96.31 229 ARG A N 1
ATOM 1776 C CA . ARG A 1 229 ? -4.296 -4.252 9.260 1.00 96.31 229 ARG A CA 1
ATOM 1777 C C . ARG A 1 229 ? -4.206 -2.822 9.790 1.00 96.31 229 ARG A C 1
ATOM 1779 O O . ARG A 1 229 ? -4.423 -1.883 9.027 1.00 96.31 229 ARG A O 1
ATOM 1786 N N . MET A 1 230 ? -3.855 -2.630 11.062 1.00 96.19 230 MET A N 1
ATOM 1787 C CA . MET A 1 230 ? -3.697 -1.292 11.649 1.00 96.19 230 MET A CA 1
AT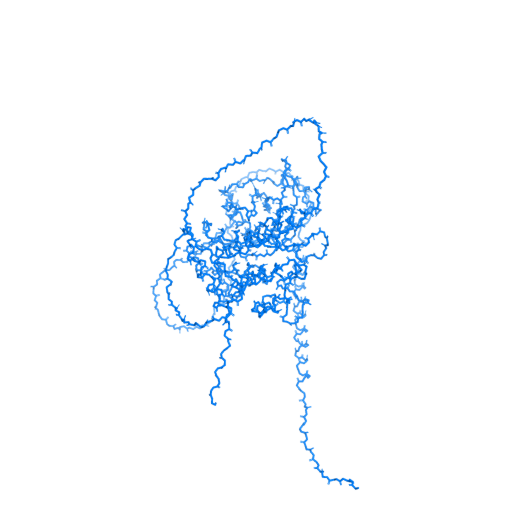OM 1788 C C . MET A 1 230 ? -2.478 -0.551 11.091 1.00 96.19 230 MET A C 1
ATOM 1790 O O . MET A 1 230 ? -2.566 0.642 10.786 1.00 96.19 230 MET A O 1
ATOM 1794 N N . LYS A 1 231 ? -1.360 -1.256 10.879 1.00 96.75 231 LYS A N 1
ATOM 1795 C CA . LYS A 1 231 ? -0.167 -0.714 10.213 1.00 96.75 231 LYS A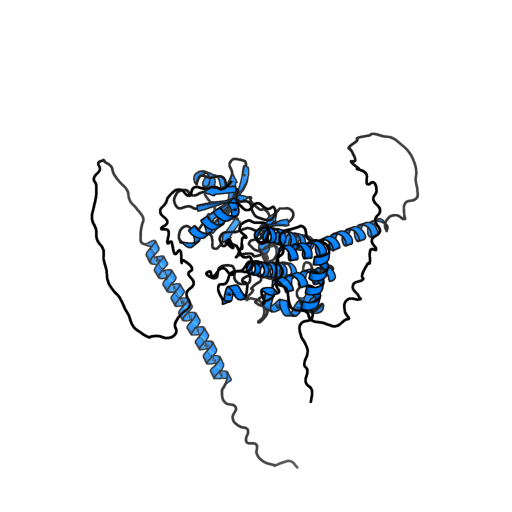 CA 1
ATOM 1796 C C . LYS A 1 231 ? -0.493 -0.247 8.794 1.00 96.75 231 LYS A C 1
ATOM 1798 O O . LYS A 1 231 ? -0.126 0.870 8.418 1.00 96.75 231 LYS A O 1
ATOM 1803 N N . ILE A 1 232 ? -1.235 -1.058 8.043 1.00 98.38 232 ILE A N 1
ATOM 1804 C CA . ILE A 1 232 ? -1.713 -0.750 6.693 1.00 98.38 232 ILE A CA 1
ATOM 1805 C C . ILE A 1 232 ? -2.645 0.464 6.720 1.00 98.38 232 ILE A C 1
ATOM 1807 O O . ILE A 1 232 ? -2.398 1.434 6.004 1.00 98.38 232 ILE A O 1
ATOM 1811 N N . ALA A 1 233 ? -3.666 0.465 7.582 1.00 98.50 233 ALA A N 1
ATOM 1812 C CA . ALA A 1 233 ? -4.615 1.571 7.707 1.00 98.50 233 ALA A CA 1
ATOM 1813 C C . ALA A 1 233 ? -3.904 2.904 7.985 1.00 98.50 233 ALA A C 1
ATOM 1815 O O . ALA A 1 233 ? -4.170 3.907 7.313 1.00 98.50 233 ALA A O 1
ATOM 1816 N N . LEU A 1 234 ? -2.971 2.912 8.942 1.00 98.44 234 LEU A N 1
ATOM 1817 C CA . LEU A 1 234 ? -2.215 4.099 9.326 1.00 98.44 234 LEU A CA 1
ATOM 1818 C C . LEU A 1 234 ? -1.239 4.549 8.231 1.00 98.44 234 LEU A C 1
ATOM 1820 O O . LEU A 1 234 ? -1.151 5.742 7.941 1.00 98.44 234 LEU A O 1
ATOM 1824 N N . GLY A 1 235 ? -0.490 3.627 7.626 1.00 98.62 235 GLY A N 1
ATOM 1825 C CA . GLY A 1 235 ? 0.472 3.957 6.573 1.00 98.62 235 GLY A CA 1
ATOM 1826 C C . GLY A 1 235 ? -0.207 4.453 5.294 1.00 98.62 235 GLY A C 1
ATOM 1827 O O . GLY A 1 235 ? 0.215 5.460 4.727 1.00 98.62 235 GLY A O 1
ATOM 1828 N N . ALA A 1 236 ? -1.314 3.827 4.892 1.00 98.75 236 ALA A N 1
ATOM 1829 C CA . ALA A 1 236 ? -2.108 4.265 3.750 1.00 98.75 236 ALA A CA 1
ATOM 1830 C C . ALA A 1 236 ? -2.734 5.650 4.004 1.00 98.75 236 ALA A C 1
ATOM 1832 O O . ALA A 1 236 ? -2.681 6.520 3.132 1.00 98.75 236 ALA A O 1
ATOM 1833 N N . ALA A 1 237 ? -3.217 5.910 5.229 1.00 98.75 237 ALA A N 1
ATOM 1834 C CA . ALA A 1 237 ? -3.692 7.237 5.625 1.00 98.75 237 ALA A CA 1
ATOM 1835 C C . ALA A 1 237 ? -2.585 8.298 5.562 1.00 98.75 237 ALA A C 1
ATOM 1837 O O . ALA A 1 237 ? -2.840 9.411 5.112 1.00 98.75 237 ALA A O 1
ATOM 1838 N N . ARG A 1 238 ? -1.352 7.964 5.976 1.00 98.69 238 ARG A N 1
ATOM 1839 C CA . ARG A 1 238 ? -0.189 8.865 5.861 1.00 98.69 238 ARG A CA 1
ATOM 1840 C C . ARG A 1 238 ? 0.140 9.178 4.405 1.00 98.69 238 ARG A C 1
ATOM 1842 O O . ARG A 1 238 ? 0.384 10.335 4.088 1.00 98.69 238 ARG A O 1
ATOM 1849 N N . GLY A 1 239 ? 0.119 8.168 3.531 1.00 98.38 239 GLY A N 1
ATOM 1850 C CA . GLY A 1 239 ? 0.306 8.358 2.092 1.00 98.38 239 GLY A CA 1
ATOM 1851 C C . GLY A 1 239 ? -0.713 9.337 1.514 1.00 98.38 239 GLY A C 1
ATOM 1852 O O . GLY A 1 239 ? -0.333 10.293 0.847 1.00 98.38 239 GLY A O 1
ATOM 1853 N N . LEU A 1 240 ? -1.993 9.158 1.841 1.00 98.25 240 LEU A N 1
ATOM 1854 C CA . LEU A 1 240 ? -3.059 10.026 1.346 1.00 98.25 240 LEU A CA 1
ATOM 1855 C C . LEU A 1 240 ? -3.037 11.431 1.979 1.00 98.25 240 LEU A C 1
ATOM 1857 O O . LEU A 1 240 ? -3.244 12.417 1.279 1.00 98.25 240 LEU A O 1
ATOM 1861 N N . ALA A 1 241 ? -2.713 11.546 3.272 1.00 98.00 241 ALA A N 1
ATOM 1862 C CA . ALA A 1 241 ? -2.516 12.834 3.941 1.00 98.00 241 ALA A CA 1
ATOM 1863 C C . ALA A 1 241 ? -1.392 13.646 3.285 1.00 98.00 241 ALA A C 1
ATOM 1865 O O . ALA A 1 241 ? -1.573 14.833 3.029 1.00 98.00 241 ALA A O 1
ATOM 1866 N N . TYR A 1 242 ? -0.282 12.994 2.927 1.00 97.88 242 TYR A N 1
ATOM 1867 C CA . TYR A 1 242 ? 0.801 13.638 2.190 1.00 97.88 242 TYR A CA 1
ATOM 1868 C C . TYR A 1 242 ? 0.317 14.209 0.844 1.00 97.88 242 TYR A C 1
ATOM 1870 O O . TYR A 1 242 ? 0.602 15.363 0.538 1.00 97.88 242 TYR A O 1
ATOM 1878 N N . LEU A 1 243 ? -0.476 13.454 0.072 1.00 96.25 243 LEU A N 1
ATOM 1879 C CA . LEU A 1 243 ? -1.056 13.934 -1.195 1.00 96.25 243 LEU A CA 1
ATOM 1880 C C . LEU A 1 243 ? -2.019 15.116 -1.000 1.00 96.25 243 LEU A C 1
ATOM 1882 O O . LEU A 1 243 ? -2.093 16.023 -1.824 1.00 96.25 243 LEU A O 1
ATOM 1886 N N . HIS A 1 244 ? -2.799 15.108 0.078 1.00 95.62 244 HIS A N 1
ATOM 1887 C CA . HIS A 1 244 ? -3.844 16.109 0.298 1.00 95.62 244 HIS A CA 1
ATOM 1888 C C . HIS A 1 244 ? -3.323 17.396 0.938 1.00 95.62 244 HIS A C 1
ATOM 1890 O O . HIS A 1 244 ? -3.872 18.474 0.690 1.00 95.62 244 HIS A O 1
ATOM 1896 N N . GLU A 1 245 ? -2.320 17.289 1.805 1.00 93.88 245 GLU A N 1
ATOM 1897 C CA . GLU A 1 245 ? -1.967 18.347 2.754 1.00 93.88 245 GLU A CA 1
ATOM 1898 C C . GLU A 1 245 ? -0.531 18.850 2.616 1.00 93.88 245 GLU A C 1
ATOM 1900 O O . GLU A 1 245 ? -0.321 20.050 2.825 1.00 93.88 245 GLU A O 1
ATOM 1905 N N . ASP A 1 246 ? 0.404 17.973 2.233 1.00 93.31 246 ASP A N 1
ATOM 1906 C CA . ASP A 1 246 ? 1.842 18.265 2.188 1.00 93.31 246 ASP A CA 1
ATOM 1907 C C . ASP A 1 246 ? 2.378 18.436 0.757 1.00 93.31 246 ASP A C 1
ATOM 1909 O O . ASP A 1 246 ? 3.385 19.117 0.550 1.00 93.31 246 ASP A O 1
ATOM 1913 N N . SER A 1 247 ? 1.726 17.846 -0.251 1.00 91.81 247 SER A N 1
ATOM 1914 C CA . SER A 1 247 ? 2.120 18.026 -1.647 1.00 91.81 247 SER A CA 1
ATOM 1915 C C . SER A 1 247 ? 1.715 19.405 -2.168 1.00 91.81 247 SER A C 1
ATOM 1917 O O . SER A 1 247 ? 0.650 19.938 -1.847 1.00 91.81 247 SER A O 1
ATOM 1919 N N . ASN A 1 248 ? 2.555 19.976 -3.033 1.00 88.56 248 ASN A N 1
ATOM 1920 C CA . ASN A 1 248 ? 2.268 21.234 -3.711 1.00 88.56 248 ASN A CA 1
ATOM 1921 C C . ASN A 1 248 ? 2.417 21.074 -5.239 1.00 88.56 248 ASN A C 1
ATOM 1923 O O . ASN A 1 248 ? 3.535 20.858 -5.722 1.00 88.56 248 ASN A O 1
ATOM 1927 N N . PRO A 1 249 ? 1.326 21.172 -6.022 1.00 90.00 249 PRO A N 1
ATOM 1928 C CA . PRO A 1 249 ? -0.063 21.377 -5.593 1.00 90.00 249 PRO A CA 1
ATOM 1929 C C . PRO A 1 249 ? -0.644 20.161 -4.846 1.00 90.00 249 PRO A C 1
ATOM 1931 O O . PRO A 1 249 ? -0.061 19.075 -4.852 1.00 90.00 249 PRO A O 1
ATOM 1934 N N . CYS A 1 250 ? -1.812 20.351 -4.225 1.00 92.50 250 CYS A N 1
ATOM 1935 C CA . CYS A 1 250 ? -2.607 19.272 -3.633 1.00 92.50 250 CYS A CA 1
ATOM 1936 C C . CYS A 1 250 ? -2.973 18.242 -4.713 1.00 92.50 250 CYS A C 1
ATOM 1938 O O . CYS A 1 250 ? -3.376 18.624 -5.816 1.00 92.50 250 CYS A O 1
ATOM 1940 N N . VAL A 1 251 ? -2.843 16.952 -4.409 1.00 93.88 251 VAL A N 1
ATOM 1941 C CA . VAL A 1 251 ? -3.116 15.848 -5.336 1.00 93.88 251 VAL A CA 1
ATOM 1942 C C . VAL A 1 251 ? -4.303 15.028 -4.841 1.00 93.88 251 VAL A C 1
ATOM 1944 O O . VAL A 1 251 ? -4.318 14.560 -3.710 1.00 93.88 251 VAL A O 1
ATOM 1947 N N . ILE A 1 252 ? -5.284 14.815 -5.716 1.00 95.44 252 ILE A N 1
ATOM 1948 C CA . ILE A 1 252 ? -6.393 13.875 -5.528 1.00 95.44 252 ILE A CA 1
ATOM 1949 C C . ILE A 1 252 ? -6.035 12.591 -6.279 1.00 95.44 252 ILE A C 1
ATOM 1951 O O . ILE A 1 252 ? -5.804 12.635 -7.489 1.00 95.44 252 ILE A O 1
ATOM 1955 N N . HIS A 1 253 ? -5.990 11.461 -5.578 1.00 96.56 253 HIS A N 1
ATOM 1956 C CA . HIS A 1 253 ? -5.634 10.155 -6.127 1.00 96.56 253 HIS A CA 1
ATOM 1957 C C . HIS A 1 253 ? -6.707 9.618 -7.081 1.00 96.56 253 HIS A C 1
ATOM 1959 O O . HIS A 1 253 ? -6.384 9.115 -8.157 1.00 96.56 253 HIS A O 1
ATOM 1965 N N . ARG A 1 254 ? -7.989 9.763 -6.710 1.00 96.06 254 ARG A N 1
ATOM 1966 C CA . ARG A 1 254 ? -9.195 9.439 -7.497 1.00 96.06 254 ARG A CA 1
ATOM 1967 C C . ARG A 1 254 ? -9.494 7.952 -7.722 1.00 96.06 254 ARG A C 1
ATOM 1969 O O . ARG A 1 254 ? -10.648 7.619 -7.965 1.00 96.06 254 ARG A O 1
ATOM 1976 N N . ASP A 1 255 ? -8.509 7.063 -7.612 1.00 96.06 255 ASP A N 1
ATOM 1977 C CA . ASP A 1 255 ? -8.714 5.599 -7.639 1.00 96.06 255 ASP A CA 1
ATOM 1978 C C . ASP A 1 255 ? -8.058 4.903 -6.438 1.00 96.06 255 ASP A C 1
ATOM 1980 O O . ASP A 1 255 ? -7.263 3.977 -6.575 1.00 96.06 255 ASP A O 1
ATOM 1984 N N . PHE A 1 256 ? -8.304 5.434 -5.239 1.00 98.31 256 PHE A N 1
ATOM 1985 C CA . PHE A 1 256 ? -7.780 4.863 -3.999 1.00 98.31 256 PHE A CA 1
ATOM 1986 C C . PHE A 1 256 ? -8.602 3.627 -3.597 1.00 98.31 256 PHE A C 1
ATOM 1988 O O . PHE A 1 256 ? -9.808 3.739 -3.387 1.00 98.31 256 PHE A O 1
ATOM 1995 N N . LYS A 1 257 ? -7.966 2.454 -3.502 1.00 97.81 257 LYS A N 1
ATOM 1996 C CA . LYS A 1 257 ? -8.620 1.153 -3.256 1.00 97.81 257 LYS A CA 1
ATOM 1997 C C . LYS A 1 257 ? -7.635 0.105 -2.739 1.00 97.81 257 LYS A C 1
ATOM 1999 O O . LYS A 1 257 ? -6.429 0.286 -2.902 1.00 97.81 257 LYS A O 1
ATOM 2004 N N . ALA A 1 258 ? -8.131 -1.009 -2.195 1.00 97.56 258 ALA A N 1
ATOM 2005 C CA . ALA A 1 258 ? -7.290 -2.079 -1.648 1.00 97.56 258 ALA A CA 1
ATOM 2006 C C . ALA A 1 258 ? -6.306 -2.675 -2.677 1.00 97.56 258 ALA A C 1
ATOM 2008 O O . ALA A 1 258 ? -5.160 -2.965 -2.337 1.00 97.56 258 ALA A O 1
ATOM 2009 N N . SER A 1 259 ? -6.701 -2.788 -3.952 1.00 95.31 259 SER A N 1
ATOM 2010 C CA . SER A 1 259 ? -5.821 -3.292 -5.020 1.00 95.31 259 SER A CA 1
ATOM 2011 C C . SER A 1 259 ? -4.656 -2.345 -5.353 1.00 95.31 259 SER A C 1
ATOM 2013 O O . SER A 1 259 ? -3.661 -2.781 -5.923 1.00 95.31 259 SER A O 1
ATOM 2015 N N . ASN A 1 260 ? -4.775 -1.058 -4.999 1.00 97.00 260 ASN A N 1
ATOM 2016 C CA . ASN A 1 260 ? -3.788 -0.003 -5.261 1.00 97.00 260 ASN A CA 1
ATOM 2017 C C . ASN A 1 260 ? -2.958 0.345 -4.011 1.00 97.00 260 ASN A C 1
ATOM 2019 O O . ASN A 1 260 ? -2.285 1.375 -3.969 1.00 97.00 260 ASN A O 1
ATOM 2023 N N . ILE A 1 261 ? -3.015 -0.492 -2.973 1.00 98.19 261 ILE A N 1
ATOM 2024 C CA . ILE A 1 261 ? -2.153 -0.402 -1.793 1.00 98.19 261 ILE A CA 1
ATOM 2025 C C . ILE A 1 261 ? -1.289 -1.657 -1.785 1.00 98.19 261 ILE A C 1
ATOM 2027 O O . ILE A 1 261 ? -1.771 -2.738 -1.457 1.00 98.19 261 ILE A O 1
ATOM 2031 N N . LEU A 1 262 ? -0.025 -1.509 -2.170 1.00 97.44 262 LEU A N 1
ATOM 2032 C CA . LEU A 1 262 ? 0.950 -2.596 -2.210 1.00 97.44 262 LEU A CA 1
ATOM 2033 C C . LEU A 1 262 ? 1.671 -2.741 -0.869 1.00 97.44 262 LEU A C 1
ATOM 2035 O O . LEU A 1 262 ? 1.758 -1.774 -0.111 1.00 97.44 262 LEU A O 1
ATOM 2039 N N . LEU A 1 263 ? 2.197 -3.929 -0.573 1.00 97.69 263 LEU A N 1
ATOM 2040 C CA . LEU A 1 263 ? 2.764 -4.257 0.739 1.00 97.69 263 LEU A CA 1
ATOM 2041 C C . LEU A 1 263 ? 4.252 -4.632 0.650 1.00 97.69 263 LEU A C 1
ATOM 2043 O O . LEU A 1 263 ? 4.647 -5.530 -0.094 1.00 97.69 263 LEU A O 1
ATOM 2047 N N . GLU A 1 264 ? 5.098 -3.943 1.420 1.00 96.56 264 GLU A N 1
ATOM 2048 C CA . GLU A 1 264 ? 6.483 -4.380 1.648 1.00 96.56 264 GLU A CA 1
ATOM 2049 C C . GLU A 1 264 ? 6.535 -5.672 2.485 1.00 96.56 264 GLU A C 1
ATOM 2051 O O . GLU A 1 264 ? 5.522 -6.102 3.042 1.00 96.56 264 GLU A O 1
ATOM 2056 N N . TYR A 1 265 ? 7.725 -6.277 2.605 1.00 94.06 265 TYR A N 1
ATOM 2057 C CA . TYR A 1 265 ? 7.940 -7.506 3.385 1.00 94.06 265 TYR A CA 1
ATOM 2058 C C . TYR A 1 265 ? 7.423 -7.411 4.824 1.00 94.06 265 TYR A C 1
ATOM 2060 O O . TYR A 1 265 ? 6.900 -8.382 5.358 1.00 94.06 265 TYR A O 1
ATOM 2068 N N . ASP A 1 266 ? 7.541 -6.235 5.440 1.00 94.88 266 ASP A N 1
ATOM 2069 C CA . ASP A 1 266 ? 7.090 -5.964 6.804 1.00 94.88 266 ASP A CA 1
ATOM 2070 C C . ASP A 1 266 ? 5.629 -5.469 6.873 1.00 94.88 266 ASP A C 1
ATOM 2072 O O . ASP A 1 266 ? 5.213 -4.916 7.895 1.00 94.88 266 ASP A O 1
ATOM 2076 N N . PHE A 1 267 ? 4.866 -5.598 5.784 1.00 95.38 267 PHE A N 1
ATOM 2077 C CA . PHE A 1 267 ? 3.516 -5.056 5.598 1.00 95.38 267 PHE A CA 1
ATOM 2078 C C . PHE A 1 267 ? 3.416 -3.522 5.652 1.00 95.38 267 PHE A C 1
ATOM 2080 O O . PHE A 1 267 ? 2.333 -2.968 5.863 1.00 95.38 267 PHE A O 1
ATOM 2087 N N . THR A 1 268 ? 4.517 -2.791 5.440 1.00 97.81 268 THR A N 1
ATOM 2088 C CA . THR A 1 268 ? 4.444 -1.342 5.212 1.00 97.81 268 THR A CA 1
ATOM 2089 C C . THR A 1 268 ? 3.698 -1.058 3.902 1.00 97.81 268 THR A C 1
ATOM 2091 O O . THR A 1 268 ? 4.118 -1.534 2.845 1.00 97.81 268 THR A O 1
ATOM 2094 N N . PRO A 1 269 ? 2.602 -0.274 3.930 1.00 98.50 269 PRO A N 1
ATOM 2095 C CA . PRO A 1 269 ? 1.801 -0.024 2.740 1.00 98.50 269 PRO A CA 1
ATOM 2096 C C . PRO A 1 269 ? 2.424 1.052 1.848 1.00 98.50 269 PRO A C 1
ATOM 2098 O O . PRO A 1 269 ? 2.908 2.079 2.343 1.00 98.50 269 PRO A O 1
ATOM 2101 N N . LYS A 1 270 ? 2.305 0.869 0.531 1.00 98.56 270 LYS A N 1
ATOM 2102 C CA . LYS A 1 270 ? 2.606 1.868 -0.496 1.00 98.56 270 LYS A CA 1
ATOM 2103 C C . LYS A 1 270 ? 1.434 2.055 -1.445 1.00 98.56 270 LYS A C 1
ATOM 2105 O O . LYS A 1 270 ? 1.016 1.120 -2.117 1.00 98.56 270 LYS A O 1
ATOM 2110 N N . VAL A 1 271 ? 0.934 3.281 -1.530 1.00 98.19 271 VAL A N 1
ATOM 2111 C CA . VAL A 1 271 ? -0.102 3.664 -2.492 1.00 98.19 271 VAL A CA 1
ATOM 2112 C C . VAL A 1 271 ? 0.507 3.711 -3.894 1.00 98.19 271 VAL A C 1
ATOM 2114 O O . VAL A 1 271 ? 1.551 4.337 -4.100 1.00 98.19 271 VAL A O 1
ATOM 2117 N N . SER A 1 272 ? -0.139 3.043 -4.843 1.00 95.31 272 SER A N 1
ATOM 2118 C CA . SER A 1 272 ? 0.274 2.910 -6.240 1.00 95.31 272 SER A CA 1
ATOM 2119 C C . SER A 1 272 ? -0.799 3.423 -7.203 1.00 95.31 272 SER A C 1
ATOM 2121 O O . SER A 1 272 ? -1.935 3.640 -6.804 1.00 95.31 272 SER A O 1
ATOM 2123 N N . ASP A 1 273 ? -0.456 3.477 -8.493 1.00 91.75 273 ASP A N 1
ATOM 2124 C CA . ASP A 1 273 ? -1.368 3.749 -9.614 1.00 91.75 273 ASP A CA 1
ATOM 2125 C C . ASP A 1 273 ? -1.969 5.165 -9.630 1.00 91.75 273 ASP A C 1
ATOM 2127 O O . ASP A 1 273 ? -3.137 5.407 -9.328 1.00 91.75 273 ASP A O 1
ATOM 2131 N N . PHE A 1 274 ? -1.144 6.119 -10.064 1.00 92.88 274 PHE A N 1
ATOM 2132 C CA . PHE A 1 274 ? -1.505 7.538 -10.147 1.00 92.88 274 PHE A CA 1
ATOM 2133 C C . PHE A 1 274 ? -2.060 7.935 -11.521 1.00 92.88 274 PHE A C 1
ATOM 2135 O O . PHE A 1 274 ? -2.193 9.125 -11.807 1.00 92.88 274 PHE A O 1
ATOM 2142 N N . GLY A 1 275 ? -2.406 6.971 -12.382 1.00 89.00 275 GLY A N 1
ATOM 2143 C CA . GLY A 1 275 ? -2.877 7.245 -13.746 1.00 89.00 275 GLY A CA 1
ATOM 2144 C C . GLY A 1 275 ? -4.133 8.124 -13.801 1.00 89.00 275 GLY A C 1
ATOM 2145 O O . GLY A 1 275 ? -4.321 8.894 -14.742 1.00 89.00 275 GLY A O 1
ATOM 2146 N N . LEU A 1 276 ? -4.980 8.071 -12.767 1.00 90.69 276 LEU A N 1
ATOM 2147 C CA . LEU A 1 276 ? -6.199 8.883 -12.667 1.00 90.69 276 LEU A CA 1
ATOM 2148 C C . LEU A 1 276 ? -6.045 10.150 -11.816 1.00 90.69 276 LEU A C 1
ATOM 2150 O O . LEU A 1 276 ? -6.991 10.952 -11.764 1.00 90.69 276 LEU A O 1
ATOM 2154 N N . ALA A 1 277 ? -4.881 10.341 -11.191 1.00 93.19 277 ALA A N 1
ATOM 2155 C CA . ALA A 1 277 ? -4.639 11.411 -10.239 1.00 93.19 277 ALA A CA 1
ATOM 2156 C C . ALA A 1 277 ? -4.779 12.800 -10.880 1.00 93.19 277 ALA A C 1
ATOM 2158 O O . ALA A 1 277 ? -4.574 13.006 -12.082 1.00 93.19 277 ALA A O 1
ATOM 2159 N N . ARG A 1 278 ? -5.172 13.779 -10.064 1.00 91.62 278 ARG A N 1
ATOM 2160 C CA . ARG A 1 278 ? -5.389 15.164 -10.490 1.00 91.62 278 ARG A CA 1
ATOM 2161 C C . ARG A 1 278 ? -4.862 16.141 -9.462 1.00 91.62 278 ARG A C 1
ATOM 2163 O O . ARG A 1 278 ? -5.035 15.947 -8.265 1.00 91.62 278 ARG A O 1
ATOM 2170 N N . THR A 1 279 ? -4.287 17.233 -9.942 1.00 90.06 279 THR A N 1
ATOM 2171 C CA . THR A 1 279 ? -3.933 18.368 -9.096 1.00 90.06 279 THR A CA 1
ATOM 2172 C C . THR A 1 279 ? -5.176 19.212 -8.813 1.00 90.06 279 THR A C 1
ATOM 2174 O O . THR A 1 279 ? -5.960 19.518 -9.715 1.00 90.06 279 THR A O 1
ATOM 2177 N N . ALA A 1 280 ? -5.377 19.580 -7.551 1.00 85.25 280 ALA A N 1
ATOM 2178 C CA . ALA A 1 280 ? -6.390 20.533 -7.124 1.00 85.25 280 ALA A CA 1
ATOM 2179 C C . ALA A 1 280 ? -5.733 21.909 -6.980 1.00 85.25 280 ALA A C 1
ATOM 2181 O O . ALA A 1 280 ? -4.980 22.152 -6.036 1.00 85.25 280 ALA A O 1
ATOM 2182 N N . LEU A 1 281 ? -5.983 22.794 -7.950 1.00 71.94 281 LEU A N 1
ATOM 2183 C CA . LEU A 1 281 ? -5.434 24.149 -7.956 1.00 71.94 281 LEU A CA 1
ATOM 2184 C C . LEU A 1 281 ? -6.206 25.050 -6.967 1.00 71.94 281 LEU A C 1
ATOM 2186 O O . LEU A 1 281 ? -7.416 25.242 -7.078 1.00 71.94 281 LEU A O 1
ATOM 2190 N N . ASP A 1 282 ? -5.456 25.565 -5.994 1.00 57.53 282 ASP A N 1
ATOM 2191 C CA . ASP A 1 282 ? -5.678 26.697 -5.081 1.00 57.53 282 ASP A CA 1
ATOM 2192 C C . ASP A 1 282 ? -6.865 26.769 -4.114 1.00 57.53 282 ASP A C 1
ATOM 2194 O O . ASP A 1 282 ? -6.840 27.636 -3.243 1.00 57.53 282 ASP A O 1
ATOM 2198 N N . GLU A 1 283 ? -7.823 25.839 -4.081 1.00 59.59 283 GLU A N 1
ATOM 2199 C CA . GLU A 1 283 ? -8.749 25.763 -2.935 1.00 59.59 283 GLU A CA 1
ATOM 2200 C C . GLU A 1 283 ? -9.133 24.319 -2.603 1.00 59.59 283 GLU A C 1
ATOM 2202 O O . GLU A 1 283 ? -9.875 23.686 -3.348 1.00 59.59 283 GLU A O 1
ATOM 2207 N N . ARG A 1 284 ? -8.713 23.812 -1.428 1.00 60.88 284 ARG A N 1
ATOM 2208 C CA . ARG A 1 284 ? -9.016 22.440 -0.942 1.00 60.88 284 ARG A CA 1
ATOM 2209 C C . ARG A 1 284 ? -10.516 22.089 -0.926 1.00 60.88 284 ARG A C 1
ATOM 2211 O O . ARG A 1 284 ? -10.872 20.922 -0.801 1.00 60.88 284 ARG A O 1
ATOM 2218 N N . ASN A 1 285 ? -11.384 23.097 -1.036 1.00 61.66 285 ASN A N 1
ATOM 2219 C CA . ASN A 1 285 ? -12.838 22.971 -0.991 1.00 61.66 285 ASN A CA 1
ATOM 2220 C C . ASN A 1 285 ? -13.536 23.248 -2.334 1.00 61.66 285 ASN A C 1
ATOM 2222 O O . ASN A 1 285 ? -14.760 23.130 -2.397 1.00 61.66 285 ASN A O 1
ATOM 2226 N N . LYS A 1 286 ? -12.813 23.629 -3.396 1.00 79.00 286 LYS A N 1
ATOM 2227 C CA . LYS A 1 286 ? -13.408 23.740 -4.732 1.00 79.00 286 LYS A CA 1
ATOM 2228 C C . LYS A 1 286 ? -13.456 22.360 -5.370 1.00 79.00 286 LYS A C 1
ATOM 2230 O O . LYS A 1 286 ? -12.485 21.609 -5.335 1.00 79.00 286 LYS A O 1
ATOM 2235 N N . HIS A 1 287 ? -14.605 22.030 -5.943 1.00 84.31 287 HIS A N 1
ATOM 2236 C CA . HIS A 1 287 ? -14.728 20.828 -6.747 1.00 84.31 287 HIS A CA 1
ATOM 2237 C C . HIS A 1 287 ? -14.038 21.020 -8.097 1.00 84.31 287 HIS A C 1
ATOM 2239 O O . HIS A 1 287 ? -13.999 22.119 -8.648 1.00 84.31 287 HIS A O 1
ATOM 2245 N N . ILE A 1 288 ? -13.552 19.919 -8.654 1.00 88.31 288 ILE A N 1
ATOM 2246 C CA . ILE A 1 288 ? -13.098 19.826 -10.035 1.00 88.31 288 ILE A CA 1
ATOM 2247 C C . ILE A 1 288 ? -14.204 19.113 -10.808 1.00 88.31 288 ILE A C 1
ATOM 2249 O O . ILE A 1 288 ? -14.433 17.920 -10.605 1.00 88.31 288 ILE A O 1
ATOM 2253 N N . SER A 1 289 ? -14.906 19.823 -11.691 1.00 89.25 289 SER A N 1
ATOM 2254 C CA . SER A 1 289 ? -15.875 19.192 -12.593 1.00 89.25 289 SER A CA 1
ATOM 2255 C C . SER A 1 289 ? -15.124 18.349 -13.622 1.00 89.25 289 SER A C 1
ATOM 2257 O O . SER A 1 289 ? -14.352 18.865 -14.432 1.00 89.25 289 SER A O 1
ATOM 2259 N N . THR A 1 290 ? -15.310 17.033 -13.575 1.00 88.94 290 THR A N 1
ATOM 2260 C CA . THR A 1 290 ? -14.614 16.086 -14.450 1.00 88.94 290 THR A CA 1
ATOM 2261 C C . THR A 1 290 ? -15.479 14.857 -14.714 1.00 88.94 290 THR A C 1
ATOM 2263 O O . THR A 1 290 ? -16.432 14.585 -13.989 1.00 88.94 290 THR A O 1
ATOM 2266 N N . HIS A 1 291 ? -15.153 14.086 -15.754 1.00 91.25 291 HIS A N 1
ATOM 2267 C CA . HIS A 1 291 ? -15.820 12.806 -15.995 1.00 91.25 291 HIS A CA 1
ATOM 2268 C C . HIS A 1 291 ? -15.662 11.888 -14.783 1.00 91.25 291 HIS A C 1
ATOM 2270 O O . HIS A 1 291 ? -14.601 11.864 -14.163 1.00 91.25 291 HIS A O 1
ATOM 2276 N N . VAL A 1 292 ? -16.684 11.110 -14.445 1.00 93.00 292 VAL A N 1
ATOM 2277 C CA . VAL A 1 292 ? -16.568 10.127 -13.363 1.00 93.00 292 VAL A CA 1
ATOM 2278 C C . VAL A 1 292 ? -15.607 9.020 -13.803 1.00 93.00 292 VAL A C 1
ATOM 2280 O O . VAL A 1 292 ? -15.801 8.392 -14.841 1.00 93.00 292 VAL A O 1
ATOM 2283 N N . MET A 1 293 ? -14.530 8.832 -13.042 1.00 92.38 293 MET A N 1
ATOM 2284 C CA . MET A 1 293 ? -13.535 7.772 -13.224 1.00 92.38 293 MET A CA 1
ATOM 2285 C C . MET A 1 293 ? -13.126 7.243 -11.852 1.00 92.38 293 MET A C 1
ATOM 2287 O O . MET A 1 293 ? -13.190 7.983 -10.875 1.00 92.38 293 MET A O 1
ATOM 2291 N N . GLY A 1 294 ? -12.675 5.994 -11.807 1.00 92.50 294 GLY A N 1
ATOM 2292 C CA . GLY A 1 294 ? -12.327 5.276 -10.585 1.00 92.50 294 GLY A CA 1
ATOM 2293 C C . GLY A 1 294 ? -13.105 3.966 -10.498 1.00 92.50 294 GLY A C 1
ATOM 2294 O O . GLY A 1 294 ? -13.857 3.613 -11.412 1.00 92.50 294 GLY A O 1
ATOM 2295 N N . THR A 1 295 ? -12.910 3.240 -9.407 1.00 94.19 295 THR A N 1
ATOM 2296 C CA . THR A 1 295 ? -13.465 1.895 -9.233 1.00 94.19 295 THR A CA 1
ATOM 2297 C C . THR A 1 295 ? -14.819 1.929 -8.526 1.00 94.19 295 THR A C 1
ATOM 2299 O O . THR A 1 295 ? -14.975 2.532 -7.462 1.00 94.19 295 THR A O 1
ATOM 2302 N N . PHE A 1 296 ? -15.817 1.267 -9.117 1.00 94.00 296 PHE A N 1
ATOM 2303 C CA . PHE A 1 296 ? -17.147 1.136 -8.521 1.00 94.00 296 PHE A CA 1
ATOM 2304 C C . PHE A 1 296 ? -17.063 0.490 -7.126 1.00 94.00 296 PHE A C 1
ATOM 2306 O O . PHE A 1 296 ? -16.262 -0.413 -6.907 1.00 94.00 296 PHE A O 1
ATOM 2313 N N . GLY A 1 297 ? -17.862 0.979 -6.174 1.00 96.19 297 GLY A N 1
ATOM 2314 C CA . GLY A 1 297 ? -17.778 0.598 -4.757 1.00 96.19 297 GLY A CA 1
ATOM 2315 C C . GLY A 1 297 ? -16.928 1.535 -3.896 1.00 96.19 297 GLY A C 1
ATOM 2316 O O . GLY A 1 297 ? -17.231 1.697 -2.719 1.00 96.19 297 GLY A O 1
ATOM 2317 N N . TYR A 1 298 ? -15.939 2.210 -4.489 1.00 98.12 298 TYR A N 1
ATOM 2318 C CA . TYR A 1 298 ? -15.076 3.182 -3.801 1.00 98.12 298 TYR A CA 1
ATOM 2319 C C . TYR A 1 298 ? -15.463 4.637 -4.083 1.00 98.12 298 TYR A C 1
ATOM 2321 O O . TYR A 1 298 ? -15.091 5.536 -3.336 1.00 98.12 298 TYR A O 1
ATOM 2329 N N . LEU A 1 299 ? -16.208 4.884 -5.166 1.00 97.38 299 LEU A N 1
ATOM 2330 C CA . LEU A 1 299 ? -16.599 6.230 -5.578 1.00 97.38 299 LEU A CA 1
ATOM 2331 C C . LEU A 1 299 ? -17.471 6.915 -4.523 1.00 97.38 299 LEU A C 1
ATOM 2333 O O . LEU A 1 299 ? -18.521 6.403 -4.134 1.00 97.38 299 LEU A O 1
ATOM 2337 N N . ALA A 1 300 ? -17.071 8.125 -4.138 1.00 97.19 300 ALA A N 1
ATOM 2338 C CA . ALA A 1 300 ? -17.871 8.970 -3.268 1.00 97.19 300 ALA A CA 1
ATOM 2339 C C . ALA A 1 300 ? -19.224 9.315 -3.924 1.00 97.19 300 ALA A C 1
ATOM 2341 O O . ALA A 1 300 ? -19.257 9.610 -5.127 1.00 97.19 300 ALA A O 1
ATOM 2342 N N . PRO A 1 301 ? -20.335 9.316 -3.165 1.00 96.25 301 PRO A N 1
ATOM 2343 C CA . PRO A 1 301 ? -21.678 9.472 -3.719 1.00 96.25 301 PRO A CA 1
ATOM 2344 C C . PRO A 1 301 ? -21.854 10.795 -4.470 1.00 96.25 301 PRO A C 1
ATOM 2346 O O . PRO A 1 301 ? -22.386 10.808 -5.578 1.00 96.25 301 PRO A O 1
ATOM 2349 N N . GLU A 1 302 ? -21.340 11.904 -3.935 1.00 95.31 302 GLU A N 1
ATOM 2350 C CA . GLU A 1 302 ? -21.408 13.210 -4.592 1.00 95.31 302 GLU A CA 1
ATOM 2351 C C . GLU A 1 302 ? -20.658 13.221 -5.926 1.00 95.31 302 GLU A C 1
ATOM 2353 O O . GLU A 1 302 ? -21.130 13.811 -6.899 1.00 95.31 302 GLU A O 1
ATOM 2358 N N . TYR A 1 303 ? -19.517 12.531 -5.994 1.00 96.38 303 TYR A N 1
ATOM 2359 C CA . TYR A 1 303 ? -18.708 12.478 -7.201 1.00 96.38 303 TYR A CA 1
ATOM 2360 C C . TYR A 1 303 ? -19.384 11.608 -8.261 1.00 96.38 303 TYR A C 1
ATOM 2362 O O . TYR A 1 303 ? -19.510 12.034 -9.408 1.00 96.38 303 TYR A O 1
ATOM 2370 N N . ALA A 1 304 ? -19.894 10.440 -7.864 1.00 95.50 304 ALA A N 1
ATOM 2371 C CA . ALA A 1 304 ? -20.633 9.544 -8.744 1.00 95.50 304 ALA A CA 1
ATOM 2372 C C . ALA A 1 304 ? -21.895 10.204 -9.326 1.00 95.50 304 ALA A C 1
ATOM 2374 O O . ALA A 1 304 ? -22.204 10.007 -10.499 1.00 95.50 304 ALA A O 1
ATOM 2375 N N . MET A 1 305 ? -22.603 11.009 -8.527 1.00 94.62 305 MET A N 1
ATOM 2376 C CA . MET A 1 305 ? -23.850 11.658 -8.937 1.00 94.62 305 MET A CA 1
ATOM 2377 C C . MET A 1 305 ? -23.641 12.922 -9.779 1.00 94.62 305 MET A C 1
ATOM 2379 O O . MET A 1 305 ? -24.439 13.192 -10.672 1.00 94.62 305 MET A O 1
ATOM 2383 N N . THR A 1 306 ? -22.612 13.724 -9.485 1.00 93.62 306 THR A N 1
ATOM 2384 C CA . THR A 1 306 ? -22.482 15.083 -10.052 1.00 93.62 306 THR A CA 1
ATOM 2385 C C . THR A 1 306 ? -21.247 15.290 -10.929 1.00 93.62 306 THR A C 1
ATOM 2387 O O . THR A 1 306 ? -21.162 16.294 -11.631 1.00 93.62 306 THR A O 1
ATOM 2390 N N . GLY A 1 307 ? -20.267 14.381 -10.893 1.00 94.06 307 GLY A N 1
ATOM 2391 C CA . GLY A 1 307 ? -18.960 14.584 -11.530 1.00 94.06 307 GLY A CA 1
ATOM 2392 C C . GLY A 1 307 ? -18.074 15.620 -10.823 1.00 94.06 307 GLY A C 1
ATOM 2393 O O . GLY A 1 307 ? -17.004 15.963 -11.327 1.00 94.06 307 GLY A O 1
ATOM 2394 N N . HIS A 1 308 ? -18.487 16.118 -9.654 1.00 94.12 308 HIS A N 1
ATOM 2395 C CA . HIS A 1 308 ? -17.694 17.021 -8.824 1.00 94.12 308 HIS A CA 1
ATOM 2396 C C . HIS A 1 308 ? -16.684 16.238 -7.987 1.00 94.12 308 HIS A C 1
ATOM 2398 O O . HIS A 1 308 ? -17.023 15.654 -6.960 1.00 94.12 308 HIS A O 1
ATOM 2404 N N . LEU A 1 309 ? -15.431 16.227 -8.439 1.00 94.62 309 LEU A N 1
ATOM 2405 C CA . LEU A 1 309 ? -14.328 15.598 -7.722 1.00 94.62 309 LEU A CA 1
ATOM 2406 C C . LEU A 1 309 ? -13.796 16.541 -6.640 1.00 94.62 309 LEU A C 1
ATOM 2408 O O . LEU A 1 309 ? -13.481 17.698 -6.920 1.00 94.62 309 LEU A O 1
ATOM 2412 N N . LEU A 1 310 ? -13.667 16.043 -5.414 1.00 94.44 310 LEU A N 1
ATOM 2413 C CA . LEU A 1 310 ? -13.154 16.783 -4.260 1.00 94.44 310 LEU A CA 1
ATOM 2414 C C . LEU A 1 310 ? -12.012 16.001 -3.606 1.00 94.44 310 LEU A C 1
ATOM 2416 O O . LEU A 1 310 ? -11.954 14.778 -3.700 1.00 94.44 310 LEU A O 1
ATOM 2420 N N . VAL A 1 311 ? -11.158 16.687 -2.841 1.00 95.38 311 VAL A N 1
ATOM 2421 C CA . VAL A 1 311 ? -10.154 16.031 -1.973 1.00 95.38 311 VAL A CA 1
ATOM 2422 C C . VAL A 1 311 ? -10.833 15.035 -1.017 1.00 95.38 311 VAL A C 1
ATOM 2424 O O . VAL A 1 311 ? -10.343 13.940 -0.762 1.00 95.38 311 VAL A O 1
ATOM 2427 N N . LYS A 1 312 ? -12.042 15.370 -0.550 1.00 96.44 312 LYS A N 1
ATOM 2428 C CA . LYS A 1 312 ? -12.869 14.507 0.307 1.00 96.44 312 LYS A CA 1
ATOM 2429 C C . LYS A 1 312 ? -13.465 13.280 -0.396 1.00 96.44 312 LYS A C 1
ATOM 2431 O O . LYS A 1 312 ? -14.004 12.412 0.293 1.00 96.44 312 LYS A O 1
ATOM 2436 N N . SER A 1 313 ? -13.374 13.173 -1.721 1.00 97.00 313 SER A N 1
ATOM 2437 C CA . SER A 1 313 ? -13.778 11.960 -2.441 1.00 97.00 313 SER A CA 1
ATOM 2438 C C . SER A 1 313 ? -12.783 10.815 -2.196 1.00 97.00 313 SER A C 1
ATOM 2440 O O . SER A 1 313 ? -13.191 9.671 -1.996 1.00 97.00 313 SER A O 1
ATOM 2442 N N . ASP A 1 314 ? -11.491 11.128 -2.081 1.00 98.00 314 ASP A N 1
ATOM 2443 C CA . ASP A 1 314 ? -10.473 10.161 -1.653 1.00 98.00 314 ASP A CA 1
ATOM 2444 C C . ASP A 1 314 ? -10.660 9.745 -0.185 1.00 98.00 314 ASP A C 1
ATOM 2446 O O . ASP A 1 314 ? -10.438 8.588 0.152 1.00 98.00 314 ASP A O 1
ATOM 2450 N N . VAL A 1 315 ? -11.110 10.656 0.691 1.00 98.44 315 VAL A N 1
ATOM 2451 C CA . VAL A 1 315 ? -11.413 10.326 2.102 1.00 98.44 315 VAL A CA 1
ATOM 2452 C C . VAL A 1 315 ? -12.525 9.282 2.195 1.00 98.44 315 VAL A C 1
ATOM 2454 O O . VAL A 1 315 ? -12.432 8.355 2.995 1.00 98.44 315 VAL A O 1
ATOM 2457 N N . TYR A 1 316 ? -13.558 9.399 1.355 1.00 98.62 316 TYR A N 1
ATOM 2458 C CA . TYR A 1 316 ? -14.601 8.377 1.260 1.00 98.62 316 TYR A CA 1
ATOM 2459 C C . TYR A 1 316 ? -14.018 7.037 0.807 1.00 98.62 316 TYR A C 1
ATOM 2461 O O . TYR A 1 316 ? -14.241 6.024 1.463 1.00 98.62 316 TYR A O 1
ATOM 2469 N N . SER A 1 317 ? -13.210 7.056 -0.256 1.00 98.69 317 SER A N 1
ATOM 2470 C CA . SER A 1 317 ? -12.553 5.860 -0.799 1.00 98.69 317 SER A CA 1
ATOM 2471 C C . SER A 1 317 ? -11.658 5.179 0.250 1.00 98.69 317 SER A C 1
ATOM 2473 O O . SER A 1 317 ? -11.698 3.964 0.415 1.00 98.69 317 SER A O 1
ATOM 2475 N N . TYR A 1 318 ? -10.914 5.964 1.037 1.00 98.81 318 TYR A N 1
ATOM 2476 C CA . TYR A 1 318 ? -10.151 5.483 2.190 1.00 98.81 318 TYR A CA 1
ATOM 2477 C C . TYR A 1 318 ? -11.051 4.858 3.263 1.00 98.81 318 TYR A C 1
ATOM 2479 O O . TYR A 1 318 ? -10.721 3.813 3.818 1.00 98.81 318 TYR A O 1
ATOM 2487 N N . GLY A 1 319 ? -12.198 5.478 3.550 1.00 98.62 319 GLY A N 1
ATOM 2488 C CA . GLY A 1 319 ? -13.196 4.925 4.461 1.00 98.62 319 GLY A CA 1
ATOM 2489 C C . GLY A 1 319 ? -13.681 3.543 4.027 1.00 98.62 319 GLY A C 1
ATOM 2490 O O . GLY A 1 319 ? -13.784 2.658 4.870 1.00 98.62 319 GLY A O 1
ATOM 2491 N N . VAL A 1 320 ? -13.899 3.333 2.725 1.00 98.56 320 VAL A N 1
ATOM 2492 C CA . VAL A 1 320 ? -14.238 2.015 2.162 1.00 98.56 320 VAL A CA 1
ATOM 2493 C C . VAL A 1 320 ? -13.116 1.007 2.415 1.00 98.56 320 VAL A C 1
ATOM 2495 O O . VAL A 1 320 ? -13.396 -0.055 2.960 1.00 98.56 320 VAL A O 1
ATOM 2498 N N . VAL A 1 321 ? -11.855 1.368 2.151 1.00 98.62 321 VAL A N 1
ATOM 2499 C CA . VAL A 1 321 ? -10.693 0.508 2.458 1.00 98.62 321 VAL A CA 1
ATOM 2500 C C . VAL A 1 321 ? -10.615 0.161 3.945 1.00 98.62 321 VAL A C 1
ATOM 2502 O O . VAL A 1 321 ? -10.302 -0.970 4.312 1.00 98.62 321 VAL A O 1
ATOM 2505 N N . LEU A 1 322 ? -10.931 1.107 4.831 1.00 98.12 322 LEU A N 1
ATOM 2506 C CA . LEU A 1 322 ? -10.945 0.841 6.267 1.00 98.12 322 LEU A CA 1
ATOM 2507 C C . LEU A 1 322 ? -12.061 -0.142 6.659 1.00 98.12 322 LEU A C 1
ATOM 2509 O O . LEU A 1 322 ? -11.856 -0.971 7.544 1.00 98.12 322 LEU A O 1
ATOM 2513 N N . LEU A 1 323 ? -13.214 -0.097 5.983 1.00 97.94 323 LEU A N 1
ATOM 2514 C CA . LEU A 1 323 ? -14.275 -1.094 6.147 1.00 97.94 323 LEU A CA 1
ATOM 2515 C C . LEU A 1 323 ? -13.869 -2.465 5.588 1.00 97.94 323 LEU A C 1
ATOM 2517 O O . LEU A 1 323 ? -14.170 -3.475 6.220 1.00 97.94 323 LEU A O 1
ATOM 2521 N N . GLU A 1 324 ? -13.157 -2.529 4.462 1.00 97.56 324 GLU A N 1
ATOM 2522 C CA . GLU A 1 324 ? -12.597 -3.790 3.948 1.00 97.56 324 GLU A CA 1
ATOM 2523 C C . GLU A 1 324 ? -11.628 -4.404 4.966 1.00 97.56 324 GLU A C 1
ATOM 2525 O O . GLU A 1 324 ? -11.761 -5.571 5.320 1.00 97.56 324 GLU A O 1
ATOM 2530 N N . LEU A 1 325 ? -10.715 -3.605 5.531 1.00 96.94 325 LEU A N 1
ATOM 2531 C CA . LEU A 1 325 ? -9.784 -4.064 6.569 1.00 96.94 325 LEU A CA 1
ATOM 2532 C C . LEU A 1 325 ? -10.509 -4.552 7.833 1.00 96.94 325 LEU A C 1
ATOM 2534 O O . LEU A 1 325 ? -10.060 -5.507 8.462 1.00 96.94 325 LEU A O 1
ATOM 2538 N N . LEU A 1 326 ? -11.625 -3.929 8.217 1.00 95.38 326 LEU A N 1
ATOM 2539 C CA . LEU A 1 326 ? -12.422 -4.355 9.373 1.00 95.38 326 LEU A CA 1
ATOM 2540 C C . LEU A 1 326 ? -13.194 -5.655 9.125 1.00 95.38 326 LEU A C 1
ATOM 2542 O O . LEU A 1 326 ? -13.314 -6.472 10.036 1.00 95.38 326 LEU A O 1
ATOM 2546 N N . THR A 1 327 ? -13.744 -5.822 7.923 1.00 95.00 327 THR A N 1
ATOM 2547 C CA . THR A 1 327 ? -14.741 -6.864 7.623 1.00 95.00 327 THR A CA 1
ATOM 2548 C C . THR A 1 327 ? -14.201 -8.042 6.819 1.00 95.00 327 THR A C 1
ATOM 2550 O O . THR A 1 327 ? -14.838 -9.093 6.786 1.00 95.00 327 THR A O 1
ATOM 2553 N N . GLY A 1 328 ? -13.051 -7.878 6.159 1.00 94.31 328 GLY A N 1
ATOM 2554 C CA . GLY A 1 328 ? -12.506 -8.847 5.206 1.00 94.31 328 GLY A CA 1
ATOM 2555 C C . GLY A 1 328 ? -13.366 -9.017 3.947 1.00 94.31 328 GLY A C 1
ATOM 2556 O O . GLY A 1 328 ? -13.183 -9.980 3.206 1.00 94.31 328 GLY A O 1
ATOM 2557 N N . ARG A 1 329 ? -14.346 -8.130 3.715 1.00 94.50 329 ARG A N 1
ATOM 2558 C CA . ARG A 1 329 ? -15.290 -8.222 2.596 1.00 94.50 329 ARG A CA 1
ATOM 2559 C C . ARG A 1 329 ? -14.970 -7.227 1.493 1.00 94.50 329 ARG A C 1
ATOM 2561 O O . ARG A 1 329 ? -14.587 -6.092 1.759 1.00 94.50 329 ARG A O 1
ATOM 2568 N N . LYS A 1 330 ? -15.283 -7.631 0.259 1.00 95.38 330 LYS A N 1
ATOM 2569 C CA . LYS A 1 330 ? -15.226 -6.774 -0.928 1.00 95.38 330 LYS A CA 1
ATOM 2570 C C . LYS A 1 330 ? -16.216 -5.603 -0.817 1.00 95.38 330 LYS A C 1
ATOM 2572 O O . LYS A 1 330 ? -17.323 -5.797 -0.312 1.00 95.38 330 LYS A O 1
ATOM 2577 N N . PRO A 1 331 ? -15.897 -4.416 -1.364 1.00 96.31 331 PRO A N 1
ATOM 2578 C CA . PRO A 1 331 ? -16.790 -3.257 -1.347 1.00 96.31 331 PRO A CA 1
ATOM 2579 C C . PRO A 1 331 ? -18.089 -3.484 -2.109 1.00 96.31 331 PRO A C 1
ATOM 2581 O O . PRO A 1 331 ? -19.126 -2.918 -1.758 1.00 96.31 331 PRO A O 1
ATOM 2584 N N . VAL A 1 332 ? -18.007 -4.282 -3.176 1.00 95.81 332 VAL A N 1
ATOM 2585 C CA . VAL A 1 332 ? -19.141 -4.718 -3.982 1.00 95.81 332 VAL A CA 1
ATOM 2586 C C . VAL A 1 332 ? -19.010 -6.211 -4.242 1.00 95.81 332 VAL A C 1
ATOM 2588 O O . VAL A 1 332 ? -18.029 -6.651 -4.842 1.00 95.81 332 VAL A O 1
ATOM 2591 N N . ASP A 1 333 ? -20.006 -6.976 -3.812 1.00 94.19 333 ASP A N 1
ATOM 2592 C CA . ASP A 1 333 ? -20.078 -8.419 -4.008 1.00 94.19 333 ASP A CA 1
ATOM 2593 C C . ASP A 1 333 ? -21.523 -8.847 -4.295 1.00 94.19 333 ASP A C 1
ATOM 2595 O O . ASP A 1 333 ? -22.358 -8.945 -3.399 1.00 94.19 333 ASP A O 1
ATOM 2599 N N . LEU A 1 334 ? -21.810 -9.116 -5.571 1.00 93.19 334 LEU A N 1
ATOM 2600 C CA . LEU A 1 334 ? -23.141 -9.523 -6.037 1.00 93.19 334 LEU A CA 1
ATOM 2601 C C . LEU A 1 334 ? -23.528 -10.947 -5.605 1.00 93.19 334 LEU A C 1
ATOM 2603 O O . LEU A 1 334 ? -24.654 -11.364 -5.858 1.00 93.19 334 LEU A O 1
ATOM 2607 N N . SER A 1 335 ? -22.610 -11.704 -4.991 1.00 92.62 335 SER A N 1
ATOM 2608 C CA . SER A 1 335 ? -22.925 -13.012 -4.406 1.00 92.62 335 SER A CA 1
ATOM 2609 C C . SER A 1 335 ? -23.541 -12.910 -3.004 1.00 92.62 335 SER A C 1
ATOM 2611 O O . SER A 1 335 ? -24.089 -13.895 -2.506 1.00 92.62 335 SER A O 1
ATOM 2613 N N . GLN A 1 336 ? -23.483 -11.730 -2.374 1.00 92.38 336 GLN A N 1
ATOM 2614 C CA . GLN A 1 336 ? -24.086 -11.488 -1.064 1.00 92.38 336 GLN A CA 1
ATOM 2615 C C . GLN A 1 336 ? -25.621 -11.394 -1.150 1.00 92.38 336 GLN A C 1
ATOM 2617 O O . GLN A 1 336 ? -26.171 -11.092 -2.211 1.00 92.38 336 GLN A O 1
ATOM 2622 N N . PRO A 1 337 ? -26.341 -11.626 -0.034 1.00 92.75 337 PRO A N 1
ATOM 2623 C CA . PRO A 1 337 ? -27.790 -11.463 0.008 1.00 92.75 337 PRO A CA 1
ATOM 2624 C C . PRO A 1 337 ? -28.243 -10.044 -0.380 1.00 92.75 337 PRO A C 1
ATOM 2626 O O . PRO A 1 337 ? -27.500 -9.088 -0.138 1.00 92.75 337 PRO A O 1
ATOM 2629 N N . PRO A 1 338 ? -29.485 -9.876 -0.876 1.00 90.94 338 PRO A N 1
ATOM 2630 C CA . PRO A 1 338 ? -30.035 -8.562 -1.193 1.00 90.94 338 PRO A CA 1
ATOM 2631 C C . PRO A 1 338 ? -29.922 -7.568 -0.029 1.00 90.94 338 PRO A C 1
ATOM 2633 O O . PRO A 1 338 ? -30.326 -7.865 1.097 1.00 90.94 338 PRO A O 1
ATOM 2636 N N . GLY A 1 339 ? -29.381 -6.384 -0.308 1.00 89.44 339 GLY A N 1
ATOM 2637 C CA . GLY A 1 339 ? -29.077 -5.340 0.672 1.00 89.44 339 GLY A CA 1
ATOM 2638 C C . GLY A 1 339 ? -27.683 -5.441 1.305 1.00 89.44 339 GLY A C 1
ATOM 2639 O O . GLY A 1 339 ? -27.302 -4.537 2.051 1.00 89.44 339 GLY A O 1
ATOM 2640 N N . GLN A 1 340 ? -26.921 -6.503 1.021 1.00 92.62 340 GLN A N 1
ATOM 2641 C CA . GLN A 1 340 ? -25.549 -6.706 1.506 1.00 92.62 340 GLN A CA 1
ATOM 2642 C C . GLN A 1 340 ? -24.487 -6.634 0.405 1.00 92.62 340 GLN A C 1
ATOM 2644 O O . GLN A 1 340 ? -23.301 -6.795 0.686 1.00 92.62 340 GLN A O 1
ATOM 2649 N N . GLU A 1 341 ? -24.888 -6.376 -0.840 1.00 94.56 341 GLU A N 1
ATOM 2650 C CA . GLU A 1 341 ? -23.985 -6.371 -1.989 1.00 94.56 341 GLU A CA 1
ATOM 2651 C C . GLU A 1 341 ? -23.031 -5.180 -1.957 1.00 94.56 341 GLU A C 1
ATOM 2653 O O . GLU A 1 341 ? -21.909 -5.286 -2.436 1.00 94.56 341 GLU A O 1
ATOM 2658 N N . ASN A 1 342 ? -23.463 -4.042 -1.403 1.00 95.88 342 ASN A N 1
ATOM 2659 C CA . ASN A 1 342 ? -22.623 -2.866 -1.198 1.00 95.88 342 ASN A CA 1
ATOM 2660 C C . ASN A 1 342 ? -22.193 -2.768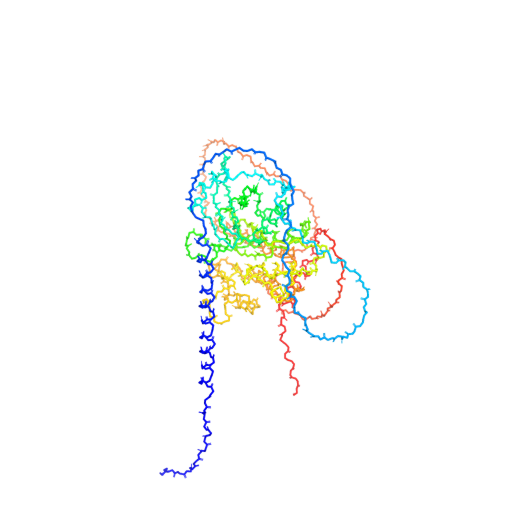 0.270 1.00 95.88 342 ASN A C 1
ATOM 2662 O O . ASN A 1 342 ? -23.020 -2.532 1.155 1.00 95.88 342 ASN A O 1
ATOM 2666 N N . LEU A 1 343 ? -20.885 -2.871 0.509 1.00 96.75 343 LEU A N 1
ATOM 2667 C CA . LEU A 1 343 ? -20.288 -2.906 1.843 1.00 96.75 343 LEU A CA 1
ATOM 2668 C C . LEU A 1 343 ? -20.686 -1.702 2.700 1.00 96.75 343 LEU A C 1
ATOM 2670 O O . LEU A 1 343 ? -21.085 -1.867 3.848 1.00 96.75 343 LEU A O 1
ATOM 2674 N N . VAL A 1 344 ? -20.618 -0.488 2.147 1.00 96.50 344 VAL A N 1
ATOM 2675 C CA . VAL A 1 344 ? -20.936 0.739 2.895 1.00 96.50 344 VAL A CA 1
ATOM 2676 C C . VAL A 1 344 ? -22.407 0.765 3.301 1.00 96.50 344 VAL A C 1
ATOM 2678 O O . VAL A 1 344 ? -22.726 1.088 4.444 1.00 96.50 344 VAL A O 1
ATOM 2681 N N . THR A 1 345 ? -23.300 0.407 2.377 1.00 94.56 345 THR A N 1
ATOM 2682 C CA . THR A 1 345 ? -24.751 0.379 2.613 1.00 94.56 345 THR A CA 1
ATOM 2683 C C . THR A 1 345 ? -25.109 -0.632 3.698 1.00 94.56 345 THR A C 1
ATOM 2685 O O . THR A 1 345 ? -25.904 -0.322 4.584 1.00 94.56 345 THR A O 1
ATOM 2688 N N . TRP A 1 346 ? -24.470 -1.802 3.670 1.00 94.81 346 TRP A N 1
ATOM 2689 C CA . TRP A 1 346 ? -24.673 -2.862 4.651 1.00 94.81 346 TRP A CA 1
ATOM 2690 C C . TRP A 1 346 ? -24.111 -2.525 6.035 1.00 94.81 346 TRP A C 1
ATOM 2692 O O . TRP A 1 346 ? -24.783 -2.721 7.045 1.00 94.81 346 TRP A O 1
ATOM 2702 N N . VAL A 1 347 ? -22.878 -2.018 6.093 1.00 95.12 347 VAL A N 1
ATOM 2703 C CA . VAL A 1 347 ? -22.138 -1.853 7.350 1.00 95.12 347 VAL A CA 1
ATOM 2704 C C . VAL A 1 347 ? -22.557 -0.602 8.109 1.00 95.12 347 VAL A C 1
ATOM 2706 O O . VAL A 1 347 ? -22.594 -0.616 9.337 1.00 95.12 347 VAL A O 1
ATOM 2709 N N . ARG A 1 348 ? -22.902 0.491 7.422 1.00 93.19 348 ARG A N 1
ATOM 2710 C CA . ARG A 1 348 ? -23.157 1.788 8.069 1.00 93.19 348 ARG A CA 1
ATOM 2711 C C . ARG A 1 348 ? -24.192 1.754 9.213 1.00 93.19 348 ARG A C 1
ATOM 2713 O O . ARG A 1 348 ? -23.898 2.358 10.244 1.00 93.19 348 ARG A O 1
ATOM 2720 N N . PRO A 1 349 ? -25.342 1.056 9.108 1.00 92.19 349 PRO A N 1
ATOM 2721 C CA . PRO A 1 349 ? -26.297 0.915 10.215 1.00 92.19 349 PRO A CA 1
ATOM 2722 C C . PRO A 1 349 ? -25.748 0.127 11.414 1.00 92.19 349 PRO A C 1
ATOM 2724 O O . PRO A 1 349 ? -26.252 0.256 12.524 1.00 92.19 349 PRO A O 1
ATOM 2727 N N . LEU A 1 350 ? -24.730 -0.704 11.192 1.00 93.19 350 LEU A N 1
ATOM 2728 C CA . LEU A 1 350 ? -24.166 -1.630 12.172 1.00 93.19 350 LEU A CA 1
ATOM 2729 C C . LEU A 1 350 ? -22.979 -1.027 12.937 1.00 93.19 350 LEU A C 1
ATOM 2731 O O . LEU A 1 350 ? -22.636 -1.521 14.006 1.00 93.19 350 LEU A O 1
ATOM 2735 N N . LEU A 1 351 ? -22.381 0.060 12.432 1.00 90.31 351 LEU A N 1
ATOM 2736 C CA . LEU A 1 351 ? -21.228 0.731 13.053 1.00 90.31 351 LEU A CA 1
ATOM 2737 C C . LEU A 1 351 ? -21.549 1.409 14.397 1.00 90.31 351 LEU A C 1
ATOM 2739 O O . LEU A 1 351 ? -20.628 1.775 15.124 1.00 90.31 351 LEU A O 1
ATOM 2743 N N . THR A 1 352 ? -22.828 1.615 14.720 1.00 84.44 352 THR A N 1
ATOM 2744 C CA . THR A 1 352 ? -23.274 2.346 15.920 1.00 84.44 352 THR A CA 1
ATOM 2745 C C . THR A 1 352 ? -23.552 1.450 17.125 1.00 84.44 352 THR A C 1
ATOM 2747 O O . THR A 1 352 ? -23.581 1.948 18.249 1.00 84.44 352 THR A O 1
ATOM 2750 N N . SER A 1 353 ? -23.745 0.144 16.922 1.00 88.00 353 SER A N 1
ATOM 2751 C CA . SER A 1 353 ? -24.065 -0.811 17.991 1.00 88.00 353 SER A CA 1
ATOM 2752 C C . SER A 1 353 ? -22.923 -1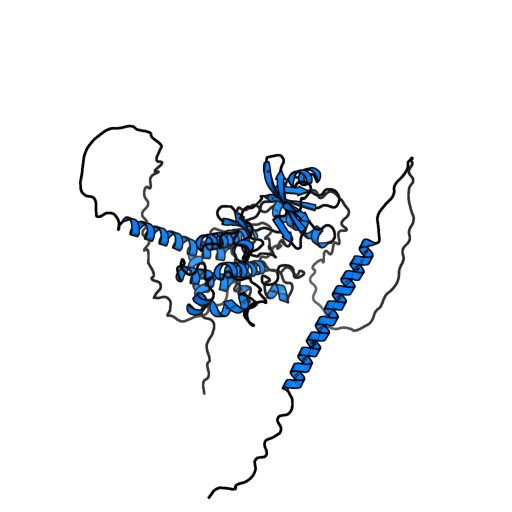.794 18.212 1.00 88.00 353 SER A C 1
ATOM 2754 O O . SER A 1 353 ? -22.233 -2.195 17.275 1.00 88.00 353 SER A O 1
ATOM 2756 N N . LYS A 1 354 ? -22.723 -2.221 19.461 1.00 86.44 354 LYS A N 1
ATOM 2757 C CA . LYS A 1 354 ? -21.686 -3.206 19.796 1.00 86.44 354 LYS A CA 1
ATOM 2758 C C . LYS A 1 354 ? -21.974 -4.552 19.127 1.00 86.44 354 LYS A C 1
ATOM 2760 O O . LYS A 1 354 ? -21.056 -5.211 18.644 1.00 86.44 354 LYS A O 1
ATOM 2765 N N . GLU A 1 355 ? -23.245 -4.929 19.064 1.00 88.62 355 GLU A N 1
ATOM 2766 C CA . GLU A 1 355 ? -23.744 -6.148 18.432 1.00 88.62 355 GLU A CA 1
ATOM 2767 C C . GLU A 1 355 ? -23.530 -6.093 16.915 1.00 88.62 355 GLU A C 1
ATOM 2769 O O . GLU A 1 355 ? -23.030 -7.051 16.322 1.00 88.62 355 GLU A O 1
ATOM 2774 N N . GLY A 1 356 ? -23.819 -4.943 16.296 1.00 91.50 356 GLY A N 1
ATOM 2775 C CA . GLY A 1 356 ? -23.545 -4.698 14.883 1.00 91.50 356 GLY A CA 1
ATOM 2776 C C . GLY A 1 356 ? -22.058 -4.810 14.561 1.00 91.50 356 GLY A C 1
ATOM 2777 O O . GLY A 1 356 ? -21.691 -5.520 13.624 1.00 91.50 356 GLY A O 1
ATOM 2778 N N . LEU A 1 357 ? -21.188 -4.215 15.386 1.00 90.81 357 LEU A N 1
ATOM 2779 C CA . LEU A 1 357 ? -19.738 -4.359 15.242 1.00 90.81 357 LEU A CA 1
ATOM 2780 C C . LEU A 1 357 ? -19.299 -5.824 15.333 1.00 90.81 357 LEU A C 1
ATOM 2782 O O . LEU A 1 357 ? -18.563 -6.301 14.475 1.00 90.81 357 LEU A O 1
ATOM 2786 N N . GLN A 1 358 ? -19.793 -6.579 16.315 1.00 90.00 358 GLN A N 1
ATOM 2787 C CA . GLN A 1 358 ? -19.461 -8.002 16.447 1.00 90.00 358 GLN A CA 1
ATOM 2788 C C . GLN A 1 358 ? -19.888 -8.857 15.246 1.00 90.00 358 GLN A C 1
ATOM 2790 O O . GLN A 1 358 ? -19.291 -9.919 15.034 1.00 90.00 358 GLN A O 1
ATOM 2795 N N . MET A 1 359 ? -20.902 -8.425 14.494 1.00 91.00 359 MET A N 1
ATOM 2796 C CA . MET A 1 359 ? -21.400 -9.114 13.304 1.00 91.00 359 MET A CA 1
ATOM 2797 C C . MET A 1 359 ? -20.564 -8.825 12.052 1.00 91.00 359 MET A C 1
ATOM 2799 O O . MET A 1 359 ? -20.457 -9.694 11.189 1.00 91.00 359 MET A O 1
ATOM 2803 N N . ILE A 1 360 ? -19.984 -7.627 11.940 1.00 93.38 360 ILE A N 1
ATOM 2804 C CA . ILE A 1 360 ? -19.245 -7.215 10.737 1.00 93.38 360 ILE A CA 1
ATOM 2805 C C . ILE A 1 360 ? -17.752 -7.531 10.803 1.00 93.38 360 ILE A C 1
ATOM 2807 O O . ILE A 1 360 ? -17.142 -7.656 9.746 1.00 93.38 360 ILE A O 1
ATOM 2811 N N . ILE A 1 361 ? -17.158 -7.621 12.003 1.00 93.00 361 ILE A N 1
ATOM 2812 C CA . ILE A 1 361 ? -15.716 -7.871 12.151 1.00 93.00 361 ILE A CA 1
ATOM 2813 C C . ILE A 1 361 ? -15.359 -9.177 11.456 1.00 93.00 361 ILE A C 1
ATOM 2815 O O . ILE A 1 361 ? -16.006 -10.203 11.681 1.00 93.00 361 ILE A O 1
ATOM 2819 N N . ASP A 1 362 ? -14.282 -9.129 10.681 1.00 92.69 362 ASP A N 1
ATOM 2820 C CA . ASP A 1 362 ? -13.711 -10.294 10.032 1.00 92.69 362 ASP A CA 1
ATOM 2821 C C . ASP A 1 362 ? -13.472 -11.424 11.059 1.00 92.69 362 ASP A C 1
ATOM 2823 O O . ASP A 1 362 ? -12.699 -11.250 12.016 1.00 92.69 362 ASP A O 1
ATOM 2827 N N . PRO A 1 363 ? -14.122 -12.591 10.879 1.00 90.31 363 PRO A N 1
ATOM 2828 C CA . PRO A 1 363 ? -13.988 -13.728 11.778 1.00 90.31 363 PRO A CA 1
ATOM 2829 C C . PRO A 1 363 ? -12.543 -14.174 12.017 1.00 90.31 363 PRO A C 1
ATOM 2831 O O . PRO A 1 363 ? -12.261 -14.693 13.094 1.00 90.31 363 PRO A O 1
ATOM 2834 N N . TYR A 1 364 ? -11.637 -13.962 11.054 1.00 87.56 364 TYR A N 1
ATOM 2835 C CA . TYR A 1 364 ? -10.233 -14.357 11.166 1.00 87.56 364 TYR A CA 1
ATOM 2836 C C . TYR A 1 364 ? -9.503 -13.599 12.278 1.00 87.56 364 TYR A C 1
ATOM 2838 O O . TYR A 1 364 ? -8.757 -14.189 13.057 1.00 87.56 364 TYR A O 1
ATOM 2846 N N . VAL A 1 365 ? -9.737 -12.290 12.389 1.00 88.75 365 VAL A N 1
ATOM 2847 C CA . VAL A 1 365 ? -9.060 -11.455 13.391 1.00 88.75 365 VAL A CA 1
ATOM 2848 C C . VAL A 1 365 ? -9.859 -11.308 14.680 1.00 88.75 365 VAL A C 1
ATOM 2850 O O . VAL A 1 365 ? -9.274 -11.025 15.721 1.00 88.75 365 VAL A O 1
ATOM 2853 N N . LYS A 1 366 ? -11.176 -11.551 14.646 1.00 83.81 366 LYS A N 1
ATOM 2854 C CA . LYS A 1 366 ? -12.091 -11.409 15.791 1.00 83.81 366 LYS A CA 1
ATOM 2855 C C . LYS A 1 366 ? -11.568 -11.976 17.128 1.00 83.81 366 LYS A C 1
ATOM 2857 O O . LYS A 1 366 ? -11.769 -11.297 18.135 1.00 83.81 366 LYS A O 1
ATOM 2862 N N . PRO A 1 367 ? -10.901 -13.148 17.196 1.00 81.88 367 PRO A N 1
ATOM 2863 C CA . PRO A 1 367 ? -10.416 -13.700 18.466 1.00 81.88 367 PRO A CA 1
ATOM 2864 C C . PRO A 1 367 ? -9.299 -12.883 19.134 1.00 81.88 367 PRO A C 1
ATOM 2866 O O . PRO A 1 367 ? -9.150 -12.938 20.351 1.00 81.88 367 PRO A O 1
ATOM 2869 N N . ASN A 1 368 ? -8.529 -12.118 18.356 1.00 78.56 368 ASN A N 1
ATOM 2870 C CA . ASN A 1 368 ? -7.275 -11.503 18.801 1.00 78.56 368 ASN A CA 1
ATOM 2871 C C . ASN A 1 368 ? -7.386 -9.989 19.053 1.00 78.56 368 ASN A C 1
ATOM 2873 O O . ASN A 1 368 ? -6.370 -9.333 19.275 1.00 78.56 368 ASN A O 1
ATOM 2877 N N . ILE A 1 369 ? -8.594 -9.412 19.011 1.00 84.25 369 ILE A N 1
ATOM 2878 C CA . ILE A 1 369 ? -8.784 -7.955 19.043 1.00 84.25 369 ILE A CA 1
ATOM 2879 C C . ILE A 1 369 ? -9.584 -7.509 20.265 1.00 84.25 369 ILE A C 1
ATOM 2881 O O . ILE A 1 369 ? -10.592 -8.109 20.639 1.00 84.25 369 ILE A O 1
ATOM 2885 N N . SER A 1 370 ? -9.175 -6.387 20.861 1.00 86.06 370 SER A N 1
ATOM 2886 C CA . SER A 1 370 ? -9.974 -5.708 21.877 1.00 86.06 370 SER A CA 1
ATOM 2887 C C . SER A 1 370 ? -11.182 -5.005 21.248 1.00 86.06 370 SER A C 1
ATOM 2889 O O . SER A 1 370 ? -11.065 -4.262 20.275 1.00 86.06 370 SER A O 1
ATOM 2891 N N . VAL A 1 371 ? -12.362 -5.171 21.847 1.00 85.62 371 VAL A N 1
ATOM 2892 C CA . VAL A 1 371 ? -13.586 -4.508 21.358 1.00 85.62 371 VAL A CA 1
ATOM 2893 C C . VAL A 1 371 ? -13.416 -2.984 21.280 1.00 85.62 371 VAL A C 1
ATOM 2895 O O . VAL A 1 371 ? -13.926 -2.360 20.357 1.00 85.62 371 VAL A O 1
ATOM 2898 N N . ASP A 1 372 ? -12.661 -2.391 22.208 1.00 88.00 372 ASP A N 1
ATOM 2899 C CA . ASP A 1 372 ? -12.389 -0.951 22.244 1.00 88.00 372 ASP A CA 1
ATOM 2900 C C . ASP A 1 372 ? -11.640 -0.450 20.995 1.00 88.00 372 ASP A C 1
ATOM 2902 O O . ASP A 1 372 ? -12.051 0.541 20.387 1.00 88.00 372 ASP A O 1
ATOM 2906 N N . THR A 1 373 ? -10.605 -1.168 20.539 1.00 90.06 373 THR A N 1
ATOM 2907 C CA . THR A 1 373 ? -9.880 -0.779 19.315 1.00 90.06 373 THR A CA 1
ATOM 2908 C C . THR A 1 373 ? -10.779 -0.874 18.089 1.00 90.06 373 THR A C 1
ATOM 2910 O O . THR A 1 373 ? -10.803 0.055 17.281 1.00 90.06 373 THR A O 1
ATOM 2913 N N . VAL A 1 374 ? -11.600 -1.925 17.983 1.00 91.62 374 VAL A N 1
ATOM 2914 C CA . VAL A 1 374 ? -12.568 -2.049 16.885 1.00 91.62 374 VAL A CA 1
ATOM 2915 C C . VAL A 1 374 ? -13.553 -0.888 16.884 1.00 91.62 374 VAL A C 1
ATOM 2917 O O . VAL A 1 374 ? -13.773 -0.294 15.833 1.00 91.62 374 VAL A O 1
ATOM 2920 N N . VAL A 1 375 ? -14.127 -0.538 18.039 1.00 92.38 375 VAL A N 1
ATOM 2921 C CA . VAL A 1 375 ? -15.078 0.580 18.157 1.00 92.38 375 VAL A CA 1
ATOM 2922 C C . VAL A 1 375 ? -14.445 1.877 17.654 1.00 92.38 375 VAL A C 1
ATOM 2924 O O . VAL A 1 375 ? -15.065 2.610 16.882 1.00 92.38 375 VAL A O 1
ATOM 2927 N N . LYS A 1 376 ? -13.191 2.149 18.029 1.00 93.50 376 LYS A N 1
ATOM 2928 C CA . LYS A 1 376 ? -12.474 3.355 17.597 1.00 93.50 376 LYS A CA 1
ATOM 2929 C C . LYS A 1 376 ? -12.223 3.363 16.086 1.00 93.50 376 LYS A C 1
ATOM 2931 O O . LYS A 1 376 ? -12.507 4.368 15.434 1.00 93.50 376 LYS A O 1
ATOM 2936 N N . VAL A 1 377 ? -11.751 2.254 15.512 1.00 95.00 377 VAL A N 1
ATOM 2937 C CA . VAL A 1 377 ? -11.507 2.139 14.060 1.00 95.00 377 VAL A CA 1
ATOM 2938 C C . VAL A 1 377 ? -12.813 2.234 13.271 1.00 95.00 377 VAL A C 1
ATOM 2940 O O . VAL A 1 377 ? -12.883 2.961 12.281 1.00 95.00 377 VAL A O 1
ATOM 2943 N N . ALA A 1 378 ? -13.871 1.571 13.736 1.00 95.25 378 ALA A N 1
ATOM 2944 C CA . ALA A 1 378 ? -15.201 1.630 13.142 1.00 95.25 378 ALA A CA 1
ATOM 2945 C C . ALA A 1 378 ? -15.771 3.053 13.145 1.00 95.25 378 ALA A C 1
ATOM 2947 O O . ALA A 1 378 ? -16.367 3.490 12.160 1.00 95.25 378 ALA A O 1
ATOM 2948 N N . ALA A 1 379 ? -15.541 3.813 14.216 1.00 95.06 379 ALA A N 1
ATOM 2949 C CA . ALA A 1 379 ? -15.974 5.198 14.296 1.00 95.06 379 ALA A CA 1
ATOM 2950 C C . ALA A 1 379 ? -15.195 6.110 13.324 1.00 95.06 379 ALA A C 1
ATOM 2952 O O . ALA A 1 379 ? -15.789 6.984 12.690 1.00 95.06 379 ALA A O 1
ATOM 2953 N N . ILE A 1 380 ? -13.890 5.868 13.131 1.00 97.06 380 ILE A N 1
ATOM 2954 C CA . ILE A 1 380 ? -13.086 6.541 12.094 1.00 97.06 380 ILE A CA 1
ATOM 2955 C C . ILE A 1 380 ? -13.635 6.212 10.699 1.00 97.06 380 ILE A C 1
ATOM 2957 O O . ILE A 1 380 ? -13.897 7.128 9.918 1.00 97.06 380 ILE A O 1
ATOM 2961 N N . ALA A 1 381 ? -13.872 4.929 10.404 1.00 97.56 381 ALA A N 1
ATOM 2962 C CA . ALA A 1 381 ? -14.427 4.488 9.126 1.00 97.56 381 ALA A CA 1
ATOM 2963 C C . ALA A 1 381 ? -15.796 5.130 8.852 1.00 97.56 381 ALA A C 1
ATOM 2965 O O . ALA A 1 381 ? -16.006 5.687 7.775 1.00 97.56 381 ALA A O 1
ATOM 2966 N N . SER A 1 382 ? -16.680 5.143 9.857 1.00 96.44 382 SER A N 1
ATOM 2967 C CA . SER A 1 382 ? -18.009 5.766 9.807 1.00 96.44 382 SER A CA 1
ATOM 2968 C C . SER A 1 382 ? -17.946 7.243 9.410 1.00 96.44 382 SER A C 1
ATOM 2970 O O . SER A 1 382 ? -18.696 7.686 8.540 1.00 96.44 382 SER A O 1
ATOM 2972 N N . MET A 1 383 ? -17.012 8.008 9.987 1.00 96.75 383 MET A N 1
ATOM 2973 C CA . MET A 1 383 ? -16.819 9.415 9.625 1.00 96.75 383 MET A CA 1
ATOM 2974 C C . MET A 1 383 ? -16.301 9.594 8.194 1.00 96.75 383 MET A C 1
ATOM 2976 O O . MET A 1 383 ? -16.737 10.513 7.501 1.00 96.75 383 MET A O 1
ATOM 2980 N N . CYS A 1 384 ? -15.389 8.735 7.735 1.00 98.25 384 CYS A N 1
ATOM 2981 C CA . CYS A 1 384 ? -14.843 8.805 6.378 1.00 98.25 384 CYS A CA 1
ATOM 2982 C C . CYS A 1 384 ? -15.906 8.537 5.303 1.00 98.25 384 CYS A C 1
ATOM 2984 O O . CYS A 1 384 ? -15.913 9.219 4.280 1.00 98.25 384 CYS A O 1
ATOM 2986 N N . VAL A 1 385 ? -16.837 7.607 5.545 1.00 97.69 385 VAL A N 1
ATOM 2987 C CA . VAL A 1 385 ? -17.888 7.225 4.579 1.00 97.69 385 VAL A CA 1
ATOM 2988 C C . VAL A 1 385 ? -19.192 8.023 4.715 1.00 97.69 385 VAL A C 1
ATOM 2990 O O . VAL A 1 385 ? -20.216 7.641 4.143 1.00 97.69 385 VAL A O 1
ATOM 2993 N N . GLN A 1 386 ? -19.192 9.143 5.450 1.00 96.38 386 GLN A N 1
ATOM 2994 C CA . GLN A 1 386 ? -20.381 9.994 5.556 1.00 96.38 386 GLN A CA 1
ATOM 2995 C C . GLN A 1 386 ? -20.840 10.479 4.167 1.00 96.38 386 GLN A C 1
ATOM 2997 O O . GLN A 1 386 ? -20.008 10.940 3.380 1.00 96.38 386 GLN A O 1
ATOM 3002 N N . PRO A 1 387 ? -22.148 10.440 3.843 1.00 93.81 387 PRO A N 1
ATOM 3003 C CA . PRO A 1 387 ? -22.653 10.979 2.580 1.00 93.81 387 PRO A CA 1
ATOM 3004 C C . PRO A 1 387 ? -22.372 12.472 2.452 1.00 93.81 387 PRO A C 1
ATOM 3006 O O . PRO A 1 387 ? -21.959 12.934 1.394 1.00 93.81 387 PRO A O 1
ATOM 3009 N N . GLU A 1 388 ? -22.543 13.202 3.553 1.00 94.50 388 GLU A N 1
ATOM 3010 C CA . GLU A 1 388 ? -22.312 14.635 3.608 1.00 94.50 388 GLU A CA 1
ATOM 3011 C C . GLU A 1 388 ? -20.807 14.937 3.670 1.00 94.50 388 GLU A C 1
ATOM 3013 O O . GLU A 1 388 ? -20.114 14.595 4.634 1.00 94.50 388 GLU A O 1
ATOM 3018 N N . VAL A 1 389 ? -20.297 15.604 2.634 1.00 94.81 389 VAL A N 1
ATOM 3019 C CA . VAL A 1 389 ? -18.860 15.854 2.437 1.00 94.81 389 VAL A CA 1
ATOM 3020 C C . VAL A 1 389 ? -18.258 16.666 3.583 1.00 94.81 389 VAL A C 1
ATOM 3022 O O . VAL A 1 389 ? -17.118 16.428 3.994 1.00 94.81 389 VAL A O 1
ATOM 3025 N N . SER A 1 390 ? -19.025 17.619 4.117 1.00 93.94 390 SER A N 1
ATOM 3026 C CA . SER A 1 390 ? -18.593 18.483 5.221 1.00 93.94 390 SER A CA 1
ATOM 3027 C C . SER A 1 390 ? -18.371 17.727 6.539 1.00 93.94 390 SER A C 1
ATOM 3029 O O . SER A 1 390 ? -17.606 18.189 7.391 1.00 93.94 390 SER A O 1
ATOM 3031 N N . GLN A 1 391 ? -18.973 16.543 6.694 1.00 95.44 391 GLN A N 1
ATOM 3032 C CA . GLN A 1 391 ? -18.812 15.703 7.883 1.00 95.44 391 GLN A CA 1
ATOM 3033 C C . GLN A 1 391 ? -17.595 14.783 7.814 1.00 95.44 391 GLN A C 1
ATOM 3035 O O . GLN A 1 391 ? -17.093 14.371 8.861 1.00 95.44 391 GLN A O 1
ATOM 3040 N N . ARG A 1 392 ? -17.071 14.508 6.613 1.00 97.25 392 ARG A N 1
ATOM 3041 C CA . ARG A 1 392 ? -15.849 13.712 6.462 1.00 97.25 392 ARG A CA 1
ATOM 3042 C C . ARG A 1 392 ? -14.653 14.451 7.072 1.00 97.25 392 ARG A C 1
ATOM 3044 O O . ARG A 1 392 ? -14.552 15.669 6.896 1.00 97.25 392 ARG A O 1
ATOM 3051 N N . PRO A 1 393 ? -13.719 13.764 7.741 1.00 97.38 393 PRO A N 1
ATOM 3052 C CA . PRO A 1 393 ? -12.503 14.381 8.263 1.00 97.38 393 PRO A CA 1
ATOM 3053 C C . PRO A 1 393 ? -11.531 14.759 7.133 1.00 97.38 393 PRO A C 1
ATOM 3055 O O . PRO A 1 393 ? -11.730 14.408 5.968 1.00 97.38 393 PRO A O 1
ATOM 3058 N N . PHE A 1 394 ? -10.484 15.507 7.457 1.00 97.06 394 PHE A N 1
ATOM 3059 C CA . PHE A 1 394 ? -9.270 15.580 6.640 1.00 97.06 394 PHE A CA 1
ATOM 3060 C C . PHE A 1 394 ? -8.363 14.377 6.935 1.00 97.06 394 PHE A C 1
ATOM 3062 O O . PHE A 1 394 ? -8.404 13.820 8.034 1.00 97.06 394 PHE A O 1
ATOM 3069 N N . MET A 1 395 ? -7.526 13.966 5.981 1.00 98.12 395 MET A N 1
ATOM 3070 C CA . MET A 1 395 ? -6.686 12.776 6.164 1.00 98.12 395 MET A CA 1
ATOM 3071 C C . MET A 1 395 ? -5.652 12.940 7.282 1.00 98.12 395 MET A C 1
ATOM 3073 O O . MET A 1 395 ? -5.363 11.972 7.981 1.00 98.12 395 MET A O 1
ATOM 3077 N N . GLY A 1 396 ? -5.164 14.153 7.540 1.00 97.56 396 GLY A N 1
ATOM 3078 C CA . GLY A 1 396 ? -4.330 14.453 8.699 1.00 97.56 396 GLY A CA 1
ATOM 3079 C C . GLY A 1 396 ? -5.044 14.169 10.025 1.00 97.56 396 GLY A C 1
ATOM 3080 O O . GLY A 1 396 ? -4.434 13.622 10.943 1.00 97.56 396 GLY A O 1
ATOM 3081 N N . GLU A 1 397 ? -6.348 14.449 10.124 1.00 97.88 397 GLU A N 1
ATOM 3082 C CA . GLU A 1 397 ? -7.159 14.112 11.306 1.00 97.88 397 GLU A CA 1
ATOM 3083 C C . GLU A 1 397 ? -7.314 12.592 11.451 1.00 97.88 397 GLU A C 1
ATOM 3085 O O . GLU A 1 397 ? -7.143 12.060 12.548 1.00 97.88 397 GLU A O 1
ATOM 3090 N N . VAL A 1 398 ? -7.547 11.885 10.339 1.00 98.50 398 VAL A N 1
ATOM 3091 C CA . VAL A 1 398 ? -7.608 10.412 10.295 1.00 98.50 398 VAL A CA 1
ATOM 3092 C C . VAL A 1 398 ? -6.290 9.790 10.764 1.00 98.50 398 VAL A C 1
ATOM 3094 O O . VAL A 1 398 ? -6.298 8.885 11.598 1.00 98.50 398 VAL A O 1
ATOM 3097 N N . VAL A 1 399 ? -5.147 10.307 10.303 1.00 98.44 399 VAL A N 1
ATOM 3098 C CA . VAL A 1 399 ? -3.816 9.852 10.738 1.00 98.44 399 VAL A CA 1
ATOM 3099 C C . VAL A 1 399 ? -3.637 10.031 12.243 1.00 98.44 399 VAL A C 1
ATOM 3101 O O . VAL A 1 399 ? -3.113 9.133 12.901 1.00 98.44 399 VAL A O 1
ATOM 3104 N N . GLN A 1 400 ? -4.049 11.169 12.810 1.00 97.56 400 GLN A N 1
ATOM 3105 C CA . GLN A 1 400 ? -3.942 11.390 14.256 1.00 97.56 400 GLN A CA 1
ATOM 3106 C C . GLN A 1 400 ? -4.860 10.455 15.044 1.00 97.56 400 GLN A C 1
ATOM 3108 O O . GLN A 1 400 ? -4.439 9.920 16.066 1.00 97.56 400 GLN A O 1
ATOM 3113 N N . ALA A 1 401 ? -6.077 10.220 14.557 1.00 97.00 401 ALA A N 1
ATOM 3114 C CA . ALA A 1 401 ? -7.016 9.295 15.176 1.00 97.00 401 ALA A CA 1
ATOM 3115 C C . ALA A 1 401 ? -6.459 7.867 15.222 1.00 97.00 401 ALA A C 1
ATOM 3117 O O . ALA A 1 401 ? -6.421 7.258 16.287 1.00 97.00 401 ALA A O 1
ATOM 3118 N N . LEU A 1 402 ? -5.946 7.365 14.095 1.00 97.12 402 LEU A N 1
ATOM 3119 C CA . LEU A 1 402 ? -5.359 6.026 14.014 1.00 97.12 402 LEU A CA 1
ATOM 3120 C C . LEU A 1 402 ? -4.092 5.891 14.856 1.00 97.12 402 LEU A C 1
ATOM 3122 O O . LEU A 1 402 ? -3.906 4.863 15.493 1.00 97.12 402 LEU A O 1
ATOM 3126 N N . LYS A 1 403 ? -3.245 6.928 14.925 1.00 96.06 403 LYS A N 1
ATOM 3127 C CA . LYS A 1 403 ? -2.077 6.921 15.823 1.00 96.06 403 LYS A CA 1
ATOM 3128 C C . LYS A 1 403 ? -2.475 6.682 17.277 1.00 96.06 403 LYS A C 1
ATOM 3130 O O . LYS A 1 403 ? -1.788 5.922 17.944 1.00 96.06 403 LYS A O 1
ATOM 3135 N N . LEU A 1 404 ? -3.559 7.311 17.744 1.00 93.81 404 LEU A N 1
ATOM 3136 C CA . LEU A 1 404 ? -4.052 7.118 19.111 1.00 93.81 404 LEU A CA 1
ATOM 3137 C C . LEU A 1 404 ? -4.514 5.674 19.341 1.00 93.81 404 LEU A C 1
ATOM 3139 O O . LEU A 1 404 ? -4.169 5.090 20.361 1.00 93.81 404 LEU A O 1
ATOM 3143 N N . VAL A 1 405 ? -5.223 5.086 18.371 1.00 91.75 405 VAL A N 1
ATOM 3144 C CA . VAL A 1 405 ? -5.649 3.678 18.444 1.00 91.75 405 VAL A CA 1
ATOM 3145 C C . VAL A 1 405 ? -4.442 2.732 18.479 1.00 91.75 405 VAL A C 1
ATOM 3147 O O . VAL A 1 405 ? -4.405 1.816 19.294 1.00 91.75 405 VAL A O 1
ATOM 3150 N N . CYS A 1 406 ? -3.435 2.959 17.628 1.00 89.25 406 CYS A N 1
ATOM 3151 C CA . CYS A 1 406 ? -2.233 2.122 17.584 1.00 89.25 406 CYS A CA 1
ATOM 3152 C C . CYS A 1 406 ? -1.365 2.261 18.848 1.00 89.25 406 CYS A C 1
ATOM 3154 O O . CYS A 1 406 ? -0.827 1.264 19.315 1.00 89.25 406 CYS A O 1
ATOM 3156 N N . SER A 1 407 ? -1.229 3.461 19.427 1.00 84.88 407 SER A N 1
ATOM 3157 C CA . SER A 1 407 ? -0.410 3.652 20.637 1.00 84.88 407 SER A CA 1
ATOM 3158 C C . SER A 1 407 ? -0.996 2.955 21.863 1.00 84.88 407 SER A C 1
ATOM 3160 O O . SER A 1 407 ? -0.259 2.427 22.688 1.00 84.88 407 SER A O 1
ATOM 3162 N N . GLU A 1 408 ? -2.325 2.916 21.975 1.00 78.12 408 GLU A N 1
ATOM 3163 C CA . GLU A 1 408 ? -2.993 2.195 23.064 1.00 78.12 408 GLU A CA 1
ATOM 3164 C C . GLU A 1 408 ? -2.759 0.682 22.960 1.00 78.12 408 GLU A C 1
ATOM 3166 O O . GLU A 1 408 ? -2.654 0.006 23.981 1.00 78.12 408 GLU A O 1
ATOM 3171 N N . PHE A 1 409 ? -2.623 0.161 21.737 1.00 69.00 409 PHE A N 1
ATOM 3172 C CA . PHE A 1 409 ? -2.320 -1.245 21.493 1.00 69.00 409 PHE A CA 1
ATOM 3173 C C . PHE A 1 409 ? -0.914 -1.618 21.997 1.00 69.00 409 PHE A C 1
ATOM 3175 O O . PHE A 1 409 ? -0.773 -2.562 22.778 1.00 69.00 409 PHE A O 1
ATOM 3182 N N . GLU A 1 410 ? 0.101 -0.822 21.643 1.00 68.50 410 GLU A N 1
ATOM 3183 C CA . GLU A 1 410 ? 1.489 -1.023 22.091 1.00 68.50 410 GLU A CA 1
ATOM 3184 C C . GLU A 1 410 ? 1.618 -0.959 23.625 1.00 68.50 410 GLU A C 1
ATOM 3186 O O . GLU A 1 410 ? 2.315 -1.778 24.229 1.00 68.50 410 GLU A O 1
ATOM 3191 N N . GLU A 1 411 ? 0.895 -0.044 24.282 1.00 65.19 411 GLU A N 1
ATOM 3192 C CA . GLU A 1 411 ? 0.861 0.027 25.748 1.00 65.19 411 GLU A CA 1
ATOM 3193 C C . GLU A 1 411 ? 0.204 -1.215 26.375 1.00 65.19 411 GLU A C 1
ATOM 3195 O O . GLU A 1 411 ? 0.703 -1.738 27.377 1.00 65.19 411 GLU A O 1
ATOM 3200 N N . THR A 1 412 ? -0.895 -1.722 25.798 1.00 62.56 412 THR A N 1
ATOM 3201 C CA . THR A 1 412 ? -1.576 -2.914 26.332 1.00 62.56 412 THR A CA 1
ATOM 3202 C C . THR A 1 412 ? -0.754 -4.193 26.198 1.00 62.56 412 THR A C 1
ATOM 3204 O O . THR A 1 412 ? -0.758 -5.009 27.125 1.00 62.56 412 THR A O 1
ATOM 3207 N N . ASP A 1 413 ? -0.012 -4.358 25.103 1.00 60.81 413 ASP A N 1
ATOM 3208 C CA . ASP A 1 413 ? 0.861 -5.517 24.903 1.00 60.81 413 ASP A CA 1
ATOM 3209 C C . ASP A 1 413 ? 2.093 -5.461 25.811 1.00 60.81 413 ASP A C 1
ATOM 3211 O O . ASP A 1 413 ? 2.470 -6.473 26.412 1.00 60.81 413 ASP A O 1
ATOM 3215 N N . PHE A 1 414 ? 2.665 -4.270 26.024 1.00 59.22 414 PHE A N 1
ATOM 3216 C CA . PHE A 1 414 ? 3.770 -4.095 26.965 1.00 59.22 414 PHE A CA 1
ATOM 3217 C C . PHE A 1 414 ? 3.364 -4.470 28.400 1.00 59.22 414 PHE A C 1
ATOM 3219 O O . PHE A 1 414 ? 4.096 -5.189 29.084 1.00 59.22 414 PHE A O 1
ATOM 3226 N N . ILE A 1 415 ? 2.169 -4.064 28.847 1.00 62.66 415 ILE A N 1
ATOM 3227 C CA . ILE A 1 415 ? 1.651 -4.413 30.182 1.00 62.66 415 ILE A CA 1
ATOM 3228 C C . ILE A 1 415 ? 1.391 -5.923 30.305 1.00 62.66 415 ILE A C 1
ATOM 3230 O O . ILE A 1 415 ? 1.752 -6.518 31.322 1.00 62.66 415 ILE A O 1
ATOM 3234 N N . LYS A 1 416 ? 0.819 -6.567 29.276 1.00 58.50 416 LYS A N 1
ATOM 3235 C CA . LYS A 1 416 ? 0.600 -8.026 29.272 1.00 58.50 416 LYS A CA 1
ATOM 3236 C C . LYS A 1 416 ? 1.911 -8.812 29.326 1.00 58.50 416 LYS A C 1
ATOM 3238 O O . LYS A 1 416 ? 1.982 -9.798 30.060 1.00 58.50 416 LYS A O 1
ATOM 3243 N N . SER A 1 417 ? 2.941 -8.369 28.600 1.00 58.78 417 SER A N 1
ATOM 3244 C CA . SER A 1 417 ? 4.257 -9.025 28.595 1.00 58.78 417 SER A CA 1
ATOM 3245 C C . SER A 1 417 ? 4.966 -8.939 29.955 1.00 58.78 417 SER A C 1
ATOM 3247 O O . SER A 1 417 ? 5.531 -9.927 30.417 1.00 58.78 417 SER A O 1
ATOM 3249 N N . LYS A 1 418 ? 4.849 -7.806 30.666 1.00 54.69 418 LYS A N 1
ATOM 3250 C CA . LYS A 1 418 ? 5.379 -7.667 32.033 1.00 54.69 418 LYS A CA 1
ATOM 3251 C C . LYS A 1 418 ? 4.618 -8.514 33.054 1.00 54.69 418 LYS A C 1
ATOM 3253 O O . LYS A 1 418 ? 5.243 -9.190 33.863 1.00 54.69 418 LYS A O 1
ATOM 3258 N N . GLY A 1 419 ? 3.286 -8.544 32.977 1.00 43.44 419 GLY A N 1
ATOM 3259 C CA . GLY A 1 419 ? 2.461 -9.331 33.901 1.00 43.44 419 GLY A CA 1
ATOM 3260 C C . GLY A 1 419 ? 2.635 -10.850 33.768 1.00 43.44 419 GLY A C 1
ATOM 3261 O O . GLY A 1 419 ? 2.363 -11.580 34.716 1.00 43.44 419 GLY A O 1
ATOM 3262 N N . SER A 1 420 ? 3.115 -11.336 32.618 1.00 49.31 420 SER A N 1
ATOM 3263 C CA . SER A 1 420 ? 3.411 -12.759 32.395 1.00 49.31 420 SER A CA 1
ATOM 3264 C C . SER A 1 420 ? 4.846 -13.154 32.777 1.00 49.31 420 SER A C 1
ATOM 3266 O O . SER A 1 420 ? 5.072 -14.316 33.108 1.00 49.31 420 SER A O 1
ATOM 3268 N N . GLN A 1 421 ? 5.794 -12.209 32.835 1.00 49.75 421 GLN A N 1
ATOM 3269 C CA . GLN A 1 421 ? 7.138 -12.452 33.383 1.00 49.75 421 GLN A CA 1
ATOM 3270 C C . GLN A 1 421 ? 7.195 -12.377 34.919 1.00 49.75 421 GLN A C 1
ATOM 3272 O O . GLN A 1 421 ? 8.006 -13.069 35.527 1.00 49.75 421 GLN A O 1
ATOM 3277 N N . GLU A 1 422 ? 6.309 -11.614 35.566 1.00 44.06 422 GLU A N 1
ATOM 3278 C CA . GLU A 1 422 ? 6.242 -11.542 37.038 1.00 44.06 422 GLU A CA 1
ATOM 3279 C C . GLU A 1 422 ? 5.529 -12.752 37.686 1.00 44.06 422 GLU A C 1
ATOM 3281 O O . GLU A 1 422 ? 5.656 -12.966 38.888 1.00 44.06 422 GLU A O 1
ATOM 3286 N N . GLY A 1 423 ? 4.844 -13.594 36.899 1.00 40.19 423 GLY A N 1
ATOM 3287 C CA . GLY A 1 423 ? 4.183 -14.827 37.364 1.00 40.19 423 GLY A CA 1
ATOM 3288 C C . GLY A 1 423 ? 5.026 -16.109 37.272 1.00 40.19 423 GLY A C 1
ATOM 3289 O O . GLY A 1 423 ? 4.550 -17.170 37.668 1.00 40.19 423 GLY A O 1
ATOM 3290 N N . LEU A 1 424 ? 6.258 -16.030 36.754 1.00 40.22 424 LEU A N 1
ATOM 3291 C CA . LEU A 1 424 ? 7.157 -17.176 36.529 1.00 40.22 424 LEU A CA 1
ATOM 3292 C C . LEU A 1 424 ? 8.498 -17.013 37.278 1.00 40.22 424 LEU A C 1
ATOM 3294 O O . LEU A 1 424 ? 9.547 -17.445 36.810 1.00 40.22 424 LEU A O 1
ATOM 3298 N N . LEU A 1 425 ? 8.471 -16.336 38.430 1.00 35.75 425 LEU A N 1
ATOM 3299 C CA . LEU A 1 425 ? 9.646 -16.013 39.249 1.00 35.75 425 LEU A CA 1
ATOM 3300 C C . LEU A 1 425 ? 9.397 -16.321 40.737 1.00 35.75 425 LEU A C 1
ATOM 3302 O O . LEU A 1 425 ? 9.712 -15.533 41.620 1.00 35.75 425 LEU A O 1
ATOM 3306 N N . THR A 1 426 ? 8.831 -17.493 41.030 1.00 36.41 426 THR A N 1
ATOM 3307 C CA . THR A 1 426 ? 8.725 -18.035 42.398 1.00 36.41 426 THR A CA 1
ATOM 3308 C C . THR A 1 426 ? 8.853 -19.559 42.406 1.00 36.41 426 THR A C 1
ATOM 3310 O O . THR A 1 426 ? 7.968 -20.240 42.898 1.00 36.41 426 THR A O 1
ATOM 3313 N N . ASP A 1 427 ? 9.916 -20.112 41.823 1.00 36.41 427 ASP A N 1
ATOM 3314 C CA . ASP A 1 427 ? 10.383 -21.470 42.144 1.00 36.41 427 ASP A CA 1
ATOM 3315 C C . ASP A 1 427 ? 11.731 -21.700 41.457 1.00 36.41 427 ASP A C 1
ATOM 3317 O O . ASP A 1 427 ? 11.757 -21.992 40.276 1.00 36.41 427 ASP A O 1
ATOM 3321 N N . VAL A 1 428 ? 12.839 -21.427 42.151 1.00 37.16 428 VAL A N 1
ATOM 3322 C CA . VAL A 1 428 ? 14.171 -22.073 42.063 1.00 37.16 428 VAL A CA 1
ATOM 3323 C C . VAL A 1 428 ? 15.054 -21.278 43.031 1.00 37.16 428 VAL A C 1
ATOM 3325 O O . VAL A 1 428 ? 15.775 -20.349 42.670 1.00 37.16 428 VAL A O 1
ATOM 3328 N N . LYS A 1 429 ? 14.956 -21.612 44.320 1.00 32.16 429 LYS A N 1
ATOM 3329 C CA . LYS A 1 429 ? 15.894 -21.171 45.355 1.00 32.16 429 LYS A CA 1
ATOM 3330 C C . LYS A 1 429 ? 16.645 -22.409 45.821 1.00 32.16 429 LYS A C 1
ATOM 3332 O O . LYS A 1 429 ? 16.202 -23.098 46.729 1.00 32.16 429 LYS A O 1
ATOM 3337 N N . GLY A 1 430 ? 17.760 -22.713 45.168 1.00 33.91 430 GLY A N 1
ATOM 3338 C CA . GLY A 1 430 ? 18.596 -23.830 45.581 1.00 33.91 430 GLY A CA 1
ATOM 3339 C C . GLY A 1 430 ? 19.619 -24.222 44.534 1.00 33.91 430 GLY A C 1
ATOM 3340 O O . GLY A 1 430 ? 19.310 -25.009 43.652 1.00 33.91 430 GLY A O 1
ATOM 3341 N N . ILE A 1 431 ? 20.832 -23.698 44.714 1.00 36.59 431 ILE A N 1
ATOM 3342 C CA . ILE A 1 431 ? 22.141 -24.367 44.598 1.00 36.59 431 ILE A CA 1
ATOM 3343 C C . ILE A 1 431 ? 23.146 -23.409 43.943 1.00 36.59 431 ILE A C 1
ATOM 3345 O O . ILE A 1 431 ? 23.197 -23.216 42.732 1.00 36.59 431 ILE A O 1
ATOM 3349 N N . PHE A 1 432 ? 23.923 -22.776 44.825 1.00 29.42 432 PHE A N 1
ATOM 3350 C CA . PHE A 1 432 ? 25.222 -22.173 44.546 1.00 29.42 432 PHE A CA 1
ATOM 3351 C C . PHE A 1 432 ? 26.210 -23.264 44.098 1.00 29.42 432 PHE A C 1
ATOM 3353 O O . PHE A 1 432 ? 26.213 -24.343 44.689 1.00 29.42 432 PHE A O 1
ATOM 3360 N N . SER A 1 433 ? 27.064 -22.965 43.115 1.00 33.75 433 SER A N 1
ATOM 3361 C CA . SER A 1 433 ? 28.523 -22.839 43.309 1.00 33.75 433 SER A CA 1
ATOM 3362 C C . SER A 1 433 ? 29.316 -23.022 42.007 1.00 33.75 433 SER A C 1
ATOM 3364 O O . SER A 1 433 ? 29.180 -24.021 41.316 1.00 33.75 433 SER A O 1
ATOM 3366 N N . GLU A 1 434 ? 30.184 -22.032 41.776 1.00 31.62 434 GLU A N 1
ATOM 3367 C CA . GLU A 1 434 ? 31.544 -22.122 41.219 1.00 31.62 434 GLU A CA 1
ATOM 3368 C C . GLU A 1 434 ? 31.794 -22.610 39.777 1.00 31.62 434 GLU A C 1
ATOM 3370 O O . GLU A 1 434 ? 31.742 -23.791 39.461 1.00 31.62 434 GLU A O 1
ATOM 3375 N N . ALA A 1 435 ? 32.255 -21.655 38.954 1.00 33.97 435 ALA A N 1
ATOM 3376 C CA . ALA A 1 435 ? 33.646 -21.536 38.471 1.00 33.97 435 ALA A CA 1
ATOM 3377 C C . ALA A 1 435 ? 33.781 -21.303 36.952 1.00 33.97 435 ALA A C 1
ATOM 3379 O O . ALA A 1 435 ? 33.309 -22.100 36.153 1.00 33.97 435 ALA A O 1
ATOM 3380 N N . SER A 1 436 ? 34.515 -20.223 36.621 1.00 33.84 436 SER A N 1
ATOM 3381 C CA . SER A 1 436 ? 35.350 -19.967 35.420 1.00 33.84 436 SER A CA 1
ATOM 3382 C C . SER A 1 436 ? 34.760 -20.275 34.034 1.00 33.84 436 SER A C 1
ATOM 3384 O O . SER A 1 436 ? 34.429 -21.407 33.732 1.00 33.84 436 SER A O 1
ATOM 3386 N N . GLY A 1 437 ? 34.693 -19.377 33.058 1.00 30.22 437 GLY A N 1
ATOM 3387 C CA . GLY A 1 437 ? 35.437 -18.153 32.801 1.00 30.22 437 GLY A CA 1
ATOM 3388 C C . GLY A 1 437 ? 35.625 -18.076 31.283 1.00 30.22 437 GLY A C 1
ATOM 3389 O O . GLY A 1 437 ? 36.137 -19.021 30.715 1.00 30.22 437 GLY A O 1
ATOM 3390 N N . GLU A 1 438 ? 35.158 -17.007 30.640 1.00 32.78 438 GLU A N 1
ATOM 3391 C CA . GLU A 1 438 ? 35.811 -16.312 29.516 1.00 32.78 438 GLU A CA 1
ATOM 3392 C C . GLU A 1 438 ? 34.874 -15.238 28.954 1.00 32.78 438 GLU A C 1
ATOM 3394 O O . GLU A 1 438 ? 33.678 -15.441 28.752 1.00 32.78 438 GLU A O 1
ATOM 3399 N N . ARG A 1 439 ? 35.449 -14.048 28.771 1.00 27.11 439 ARG A N 1
ATOM 3400 C CA . ARG A 1 439 ? 34.808 -12.842 28.251 1.00 27.11 439 ARG A CA 1
ATOM 3401 C C . ARG A 1 439 ? 34.789 -12.888 26.727 1.00 27.11 439 ARG A C 1
ATOM 3403 O O . ARG A 1 439 ? 35.850 -13.065 26.141 1.00 27.11 439 ARG A O 1
ATOM 3410 N N . VAL A 1 440 ? 33.664 -12.520 26.114 1.00 34.84 440 VAL A N 1
ATOM 3411 C CA . VAL A 1 440 ? 33.673 -11.674 24.911 1.00 34.84 440 VAL A CA 1
ATOM 3412 C C . VAL A 1 440 ? 32.580 -10.614 25.050 1.00 34.84 440 VAL A C 1
ATOM 3414 O O . VAL A 1 440 ? 31.445 -10.882 25.431 1.00 34.84 440 VAL A O 1
ATOM 3417 N N . GLU A 1 441 ? 33.010 -9.390 24.801 1.00 26.72 441 GLU A N 1
ATOM 3418 C CA . GLU A 1 441 ? 32.396 -8.092 25.035 1.00 26.72 441 GLU A CA 1
ATOM 3419 C C . GLU A 1 441 ? 31.691 -7.619 23.755 1.00 26.72 441 GLU A C 1
ATOM 3421 O O . GLU A 1 441 ? 32.315 -7.636 22.701 1.00 26.72 441 GLU A O 1
ATOM 3426 N N . PHE A 1 442 ? 30.432 -7.165 23.823 1.00 30.69 442 PHE A N 1
ATOM 3427 C CA . PHE A 1 442 ? 29.905 -6.183 22.862 1.00 30.69 442 PHE A CA 1
ATOM 3428 C C . PHE A 1 442 ? 28.820 -5.289 23.488 1.00 30.69 442 PHE A C 1
ATOM 3430 O O . PHE A 1 442 ? 27.639 -5.610 23.528 1.00 30.69 442 PHE A O 1
ATOM 3437 N N . SER A 1 443 ? 29.319 -4.158 23.991 1.00 30.86 443 SER A N 1
ATOM 3438 C CA . SER A 1 443 ? 28.775 -2.793 23.990 1.00 30.86 443 SER A CA 1
ATOM 3439 C C . SER A 1 443 ? 27.260 -2.582 24.137 1.00 30.86 443 SER A C 1
ATOM 3441 O O . SER A 1 443 ? 26.483 -2.587 23.184 1.00 30.86 443 SER A O 1
ATOM 3443 N N . GLU A 1 444 ? 26.898 -2.238 25.368 1.00 26.94 444 GLU A N 1
ATOM 3444 C CA . GLU A 1 444 ? 25.669 -1.575 25.777 1.00 26.94 444 GLU A CA 1
ATOM 3445 C C . GLU A 1 444 ? 25.826 -0.049 25.593 1.00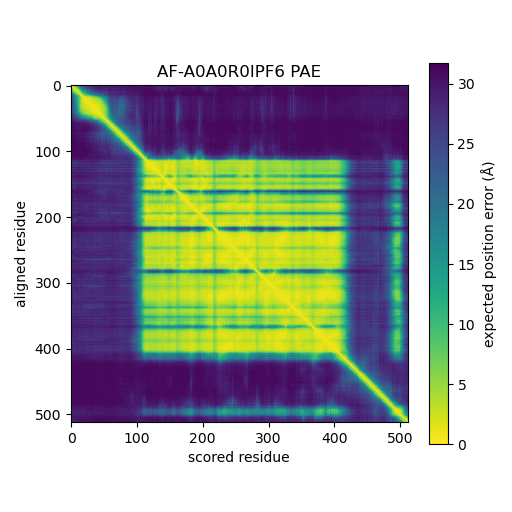 26.94 444 GLU A C 1
ATOM 3447 O O . GLU A 1 444 ? 26.768 0.552 26.111 1.00 26.94 444 GLU A O 1
ATOM 3452 N N . CYS A 1 445 ? 24.911 0.607 24.870 1.00 29.98 445 CYS A N 1
ATOM 3453 C CA . CYS A 1 445 ? 24.789 2.068 24.886 1.00 29.98 445 CYS A CA 1
ATOM 3454 C C . CYS A 1 445 ? 23.508 2.461 25.626 1.00 29.98 445 CYS A C 1
ATOM 3456 O O . CYS A 1 445 ? 22.467 2.720 25.023 1.00 29.98 445 CYS A O 1
ATOM 3458 N N . GLN A 1 446 ? 23.600 2.516 26.955 1.00 26.14 446 GLN A N 1
ATOM 3459 C CA . GLN A 1 446 ? 22.701 3.318 27.776 1.00 26.14 446 GLN A CA 1
ATOM 3460 C C . GLN A 1 446 ? 23.163 4.779 27.712 1.00 26.14 446 GLN A C 1
ATOM 3462 O O . GLN A 1 446 ? 24.271 5.114 28.129 1.00 26.14 446 GLN A O 1
ATOM 3467 N N . LYS A 1 447 ? 22.302 5.675 27.222 1.00 33.00 447 LYS A N 1
ATOM 3468 C CA . LYS A 1 447 ? 22.429 7.121 27.448 1.00 33.00 447 LYS A CA 1
ATOM 3469 C C . LYS A 1 447 ? 21.250 7.616 28.279 1.00 33.00 447 LYS A C 1
ATOM 3471 O O . LYS A 1 447 ? 20.176 7.902 27.766 1.00 33.00 447 LYS A O 1
ATOM 3476 N N . THR A 1 448 ? 21.508 7.658 29.585 1.00 28.78 448 THR A N 1
ATOM 3477 C CA . THR A 1 448 ? 21.203 8.747 30.530 1.00 28.78 448 THR A CA 1
ATOM 3478 C C . THR A 1 448 ? 19.963 9.602 30.256 1.00 28.78 448 THR A C 1
ATOM 3480 O O . THR A 1 448 ? 20.008 10.564 29.489 1.00 28.78 448 THR A O 1
ATOM 3483 N N . PHE A 1 449 ? 18.905 9.329 31.022 1.00 26.81 449 PHE A N 1
ATOM 3484 C CA . PHE A 1 449 ? 17.885 10.307 31.393 1.00 26.81 449 PHE A CA 1
ATOM 3485 C C . PHE A 1 449 ? 18.403 11.160 32.562 1.00 26.81 449 PHE A C 1
ATOM 3487 O O . PHE A 1 449 ? 18.813 10.617 33.586 1.00 26.81 449 PHE A O 1
ATOM 3494 N N . SER A 1 450 ? 18.340 12.486 32.436 1.00 31.12 450 SER A N 1
ATOM 3495 C CA . SER A 1 450 ? 18.423 13.407 33.571 1.00 31.12 450 SER A CA 1
ATOM 3496 C C . SER A 1 450 ? 17.375 14.505 33.417 1.00 31.12 450 SER A C 1
ATOM 3498 O O . SER A 1 450 ? 17.391 15.243 32.436 1.00 31.12 450 SER A O 1
ATOM 3500 N N . GLY A 1 451 ? 16.467 14.532 34.397 1.00 28.12 451 GLY A N 1
ATOM 3501 C CA . GLY A 1 451 ? 15.787 15.696 34.965 1.00 28.12 451 GLY A CA 1
ATOM 3502 C C . GLY A 1 451 ? 15.043 16.646 34.032 1.00 28.12 451 GLY A C 1
ATOM 3503 O O . GLY A 1 451 ? 15.668 17.480 33.404 1.00 28.12 451 GLY A O 1
ATOM 3504 N N . TYR A 1 452 ? 13.708 16.625 34.090 1.00 31.42 452 TYR A N 1
ATOM 3505 C CA . TYR A 1 452 ? 12.911 17.806 34.454 1.00 31.42 452 TYR A CA 1
ATOM 3506 C C . TYR A 1 452 ? 11.535 17.347 34.961 1.00 31.42 452 TYR A C 1
ATOM 3508 O O . TYR A 1 452 ? 10.781 16.676 34.259 1.00 31.42 452 TYR A O 1
ATOM 3516 N N . GLN A 1 453 ? 11.245 17.688 36.218 1.00 27.00 453 GLN A N 1
ATOM 3517 C CA . GLN A 1 453 ? 9.922 17.614 36.830 1.00 27.00 453 GLN A CA 1
ATOM 3518 C C . GLN A 1 453 ? 9.006 18.663 36.188 1.00 27.00 453 GLN A C 1
ATOM 3520 O O . GLN A 1 453 ? 9.324 19.850 36.208 1.00 27.00 453 GLN A O 1
ATOM 3525 N N . SER A 1 454 ? 7.829 18.251 35.724 1.00 32.50 454 SER A N 1
ATOM 3526 C CA . SER A 1 454 ? 6.640 19.103 35.758 1.00 32.50 454 SER A CA 1
ATOM 3527 C C . SER A 1 454 ? 5.406 18.234 35.967 1.00 32.50 454 SER A C 1
ATOM 3529 O O . SER A 1 454 ? 5.130 17.327 35.183 1.00 32.50 454 SER A O 1
ATOM 3531 N N . ASN A 1 455 ? 4.707 18.512 37.063 1.00 26.50 455 ASN A N 1
ATOM 3532 C CA . ASN A 1 455 ? 3.448 17.909 37.473 1.00 26.50 455 ASN A CA 1
ATOM 3533 C C . ASN A 1 455 ? 2.385 18.033 36.371 1.00 26.50 455 ASN A C 1
ATOM 3535 O O . ASN A 1 455 ? 1.959 19.145 36.084 1.00 26.50 455 ASN A O 1
ATOM 3539 N N . GLU A 1 456 ? 1.897 16.917 35.830 1.00 32.31 456 GLU A N 1
ATOM 3540 C CA . GLU A 1 456 ? 0.571 16.862 35.207 1.00 32.31 456 GLU A CA 1
ATOM 3541 C C . GLU A 1 456 ? -0.133 15.557 35.609 1.00 32.31 456 GLU A C 1
ATOM 3543 O O . GLU A 1 456 ? 0.372 14.450 35.406 1.00 32.31 456 GLU A O 1
ATOM 3548 N N . GLU A 1 457 ? -1.298 15.716 36.238 1.00 28.75 457 GLU A N 1
ATOM 3549 C CA . GLU A 1 457 ? -2.197 14.654 36.684 1.00 28.75 457 GLU A CA 1
ATOM 3550 C C . GLU A 1 457 ? -2.610 13.741 35.525 1.00 28.75 457 GLU A C 1
ATOM 3552 O O . GLU A 1 457 ? -3.323 14.129 34.597 1.00 28.75 457 GLU A O 1
ATOM 3557 N N . LYS A 1 458 ? -2.214 12.470 35.610 1.00 29.38 458 LYS A N 1
ATOM 3558 C CA . LYS A 1 458 ? -2.661 11.414 34.702 1.00 29.38 458 LYS A CA 1
ATOM 3559 C C . LYS A 1 458 ? -4.038 10.914 35.150 1.00 29.38 458 LYS A C 1
ATOM 3561 O O . LYS A 1 458 ? -4.142 9.922 35.870 1.00 29.38 458 LYS A O 1
ATOM 3566 N N . VAL A 1 459 ? -5.104 11.587 34.715 1.00 30.12 459 VAL A N 1
ATOM 3567 C CA . VAL A 1 459 ? -6.480 11.091 34.887 1.00 30.12 459 VAL A CA 1
ATOM 3568 C C . VAL A 1 459 ? -6.693 9.890 33.953 1.00 30.12 459 VAL A C 1
ATOM 3570 O O . VAL A 1 459 ? -6.913 10.035 32.751 1.00 30.12 459 VAL A O 1
ATOM 3573 N N . ARG A 1 460 ? -6.604 8.679 34.516 1.00 27.66 460 ARG A N 1
ATOM 3574 C CA . ARG A 1 460 ? -7.119 7.437 33.919 1.00 27.66 460 ARG A CA 1
ATOM 3575 C C . ARG A 1 460 ? -8.647 7.519 33.912 1.00 27.66 460 ARG A C 1
ATOM 3577 O O . ARG A 1 460 ? -9.246 7.487 34.979 1.00 27.66 460 ARG A O 1
ATOM 3584 N N . LEU A 1 461 ? -9.278 7.589 32.741 1.00 30.86 461 LEU A N 1
ATOM 3585 C CA . LEU A 1 461 ? -10.734 7.445 32.627 1.00 30.86 461 LEU A CA 1
ATOM 3586 C C . LEU A 1 461 ? -11.077 6.062 32.069 1.00 30.86 461 LEU A C 1
ATOM 3588 O O . LEU A 1 461 ? -10.705 5.715 30.950 1.00 30.86 461 LEU A O 1
ATOM 3592 N N . SER A 1 462 ? -11.757 5.281 32.908 1.00 29.80 462 SER A N 1
ATOM 3593 C CA . SER A 1 462 ? -12.276 3.939 32.645 1.00 29.80 462 SER A CA 1
ATOM 3594 C C . SER A 1 462 ? -13.430 3.976 31.635 1.00 29.80 462 SER A C 1
ATOM 3596 O O . SER A 1 462 ? -14.246 4.897 31.638 1.00 29.80 462 SER A O 1
ATOM 3598 N N . ALA A 1 463 ? -13.532 2.941 30.797 1.00 34.41 463 ALA A N 1
ATOM 3599 C CA . ALA A 1 463 ? -14.467 2.816 29.672 1.00 34.41 463 ALA A CA 1
ATOM 3600 C C . ALA A 1 463 ? -15.966 2.713 30.053 1.00 34.41 463 ALA A C 1
ATOM 3602 O O . ALA A 1 463 ? -16.806 2.456 29.194 1.00 34.41 463 ALA A O 1
ATOM 3603 N N . SER A 1 464 ? -16.324 2.923 31.320 1.00 38.53 464 SER A N 1
ATOM 3604 C CA . SER A 1 464 ? -17.674 2.722 31.861 1.00 38.53 464 SER A CA 1
ATOM 3605 C C . SER A 1 464 ? -18.453 4.007 32.189 1.00 38.53 464 SER A C 1
ATOM 3607 O O . SER A 1 464 ? -19.633 3.914 32.501 1.00 38.53 464 SER A O 1
ATOM 3609 N N . GLU A 1 465 ? -17.866 5.205 32.066 1.00 35.12 465 GLU A N 1
ATOM 3610 C CA . GLU A 1 465 ? -18.538 6.480 32.424 1.00 35.12 465 GLU A CA 1
ATOM 3611 C C . GLU A 1 465 ? -19.006 7.324 31.216 1.00 35.12 465 GLU A C 1
ATOM 3613 O O . GLU A 1 465 ? -19.493 8.442 31.366 1.00 35.12 465 GLU A O 1
ATOM 3618 N N . LEU A 1 466 ? -18.900 6.804 29.988 1.00 32.53 466 LEU A N 1
ATOM 3619 C CA . LEU A 1 466 ? -19.073 7.579 28.747 1.00 32.53 466 LEU A CA 1
ATOM 3620 C C . LEU A 1 466 ? -20.514 7.692 28.193 1.00 32.53 466 LEU A C 1
ATOM 3622 O O . LEU A 1 466 ? -20.680 8.159 27.066 1.00 32.53 466 LEU A O 1
ATOM 3626 N N . LEU A 1 467 ? -21.557 7.304 28.940 1.00 26.73 467 LEU A N 1
ATOM 3627 C CA . LEU A 1 467 ? -22.925 7.152 28.399 1.00 26.73 467 LEU A CA 1
ATOM 3628 C C . LEU A 1 467 ? -23.983 8.175 28.855 1.00 26.73 467 LEU A C 1
ATOM 3630 O O . LEU A 1 467 ? -25.140 8.056 28.456 1.00 26.73 467 LEU A O 1
ATOM 3634 N N . SER A 1 468 ? -23.621 9.237 29.579 1.00 26.98 468 SER A N 1
ATOM 3635 C CA . SER A 1 468 ? -24.623 10.172 30.118 1.00 26.98 468 SER A CA 1
ATOM 3636 C C . SER A 1 468 ? -24.172 11.626 29.999 1.00 26.98 468 SER A C 1
ATOM 3638 O O . SER A 1 468 ? -23.245 12.018 30.695 1.00 26.98 468 SER A O 1
ATOM 3640 N N . THR A 1 469 ? -24.802 12.414 29.111 1.00 32.62 469 THR A N 1
ATOM 3641 C CA . THR A 1 469 ? -25.165 13.855 29.271 1.00 32.62 469 THR A CA 1
ATOM 3642 C C . THR A 1 469 ? -25.575 14.514 27.934 1.00 32.62 469 THR A C 1
ATOM 3644 O O . THR A 1 469 ? -24.942 14.344 26.891 1.00 32.62 469 THR A O 1
ATOM 3647 N N . SER A 1 470 ? -26.714 15.215 27.947 1.00 28.48 470 SER A N 1
ATOM 3648 C CA . SER A 1 470 ? -27.220 16.211 26.973 1.00 28.48 470 SER A CA 1
ATOM 3649 C C . SER A 1 470 ? -26.294 17.443 26.948 1.00 28.48 470 SER A C 1
ATOM 3651 O O . SER A 1 470 ? -25.689 17.733 27.969 1.00 28.48 470 SER A O 1
ATOM 3653 N N . GLY A 1 471 ? -26.038 18.189 25.872 1.00 27.38 471 GLY A N 1
ATOM 3654 C CA . GLY A 1 471 ? -26.920 18.796 24.873 1.00 27.38 471 GLY A CA 1
ATOM 3655 C C . GLY A 1 471 ? -26.635 20.309 24.890 1.00 27.38 471 GLY A C 1
ATOM 3656 O O . GLY A 1 471 ? -26.825 20.907 25.938 1.00 27.38 471 GLY A O 1
ATOM 3657 N N . GLN A 1 472 ? -26.122 20.892 23.797 1.00 31.17 472 GLN A N 1
ATOM 3658 C CA . GLN A 1 472 ? -26.338 22.288 23.359 1.00 31.17 472 GLN A CA 1
ATOM 3659 C C . GLN A 1 472 ? -25.522 22.606 22.092 1.00 31.17 472 GLN A C 1
ATOM 3661 O O . GLN A 1 472 ? -24.382 22.171 21.931 1.00 31.17 472 GLN A O 1
ATOM 3666 N N . GLU A 1 473 ? -26.191 23.319 21.189 1.00 26.00 473 GLU A N 1
ATOM 3667 C CA . GLU A 1 473 ? -25.792 23.805 19.866 1.00 26.00 473 GLU A CA 1
ATOM 3668 C C . GLU A 1 473 ? -24.538 24.687 19.893 1.00 26.00 473 GLU A C 1
ATOM 3670 O O . GLU A 1 473 ? -24.287 25.335 20.897 1.00 26.00 473 GLU A O 1
ATOM 3675 N N . PHE A 1 474 ? -23.807 24.776 18.773 1.00 29.72 474 PHE A N 1
ATOM 3676 C CA . PHE A 1 474 ? -23.314 26.060 18.250 1.00 29.72 474 PHE A CA 1
ATOM 3677 C C . PHE A 1 474 ? -22.796 25.891 16.810 1.00 29.72 474 PHE A C 1
ATOM 3679 O O . PHE A 1 474 ? -21.793 25.220 16.554 1.00 29.72 474 PHE A O 1
ATOM 3686 N N . GLU A 1 475 ? -23.509 26.512 15.868 1.00 24.80 475 GLU A N 1
ATOM 3687 C CA . GLU A 1 475 ? -23.026 26.856 14.532 1.00 24.80 475 GLU A CA 1
ATOM 3688 C C . GLU A 1 475 ? -22.051 28.043 14.590 1.00 24.80 475 GLU A C 1
ATOM 3690 O O . GLU A 1 475 ? -22.082 28.849 15.519 1.00 24.80 475 GLU A O 1
ATOM 3695 N N . SER A 1 476 ? -21.282 28.190 13.506 1.00 28.02 476 SER A N 1
ATOM 3696 C CA . SER A 1 476 ? -20.502 29.356 13.056 1.00 28.02 476 SER A CA 1
ATOM 3697 C C . SER A 1 476 ? -18.974 29.266 13.192 1.00 28.02 476 SER A C 1
ATOM 3699 O O . SER A 1 476 ? -18.419 28.658 14.098 1.00 28.02 476 SER A O 1
ATOM 3701 N N . PHE A 1 477 ? -18.316 29.909 12.219 1.00 28.67 477 PHE A N 1
ATOM 3702 C CA . PHE A 1 477 ? -16.873 30.113 12.018 1.00 28.67 477 PHE A CA 1
ATOM 3703 C C . PHE A 1 477 ? -16.109 29.130 11.110 1.00 28.67 477 PHE A C 1
ATOM 3705 O O . PHE A 1 477 ? -15.201 28.398 11.495 1.00 28.67 477 PHE A O 1
ATOM 3712 N N . ARG A 1 478 ? -16.397 29.278 9.805 1.00 26.48 478 ARG A N 1
ATOM 3713 C CA . ARG A 1 478 ? -15.387 29.265 8.730 1.00 26.48 478 ARG A CA 1
ATOM 3714 C C . ARG A 1 478 ? -14.480 30.493 8.891 1.00 26.48 478 ARG A C 1
ATOM 3716 O O . ARG A 1 478 ? -14.954 31.588 8.621 1.00 26.48 478 ARG A O 1
ATOM 3723 N N . GLN A 1 479 ? -13.198 30.313 9.208 1.00 28.84 479 GLN A N 1
ATOM 3724 C CA . GLN A 1 479 ? -12.090 31.044 8.567 1.00 28.84 479 GLN A CA 1
ATOM 3725 C C . GLN A 1 479 ? -10.722 30.611 9.117 1.00 28.84 479 GLN A C 1
ATOM 3727 O O . GLN A 1 479 ? -10.527 30.545 10.320 1.00 28.84 479 GLN A O 1
ATOM 3732 N N . TYR A 1 480 ? -9.784 30.383 8.191 1.00 28.16 480 TYR A N 1
ATOM 3733 C CA . TYR A 1 480 ? -8.328 30.310 8.365 1.00 28.16 480 TYR A CA 1
ATOM 3734 C C . TYR A 1 480 ? -7.750 29.287 9.354 1.00 28.16 480 TYR A C 1
ATOM 3736 O O . TYR A 1 480 ? -7.844 29.428 10.565 1.00 28.16 480 TYR A O 1
ATOM 3744 N N . SER A 1 481 ? -6.959 28.336 8.848 1.00 32.00 481 SER A N 1
ATOM 3745 C CA . SER A 1 481 ? -5.803 27.842 9.609 1.00 32.00 481 SER A CA 1
ATOM 3746 C C . SER A 1 481 ? -4.712 27.318 8.685 1.00 32.00 481 SER A C 1
ATOM 3748 O O . SER A 1 481 ? -4.871 26.310 8.002 1.00 32.00 481 SER A O 1
ATOM 3750 N N . ARG A 1 482 ? -3.612 28.074 8.690 1.00 31.36 482 ARG A N 1
ATOM 3751 C CA . ARG A 1 482 ? -2.306 27.766 8.115 1.00 31.36 482 ARG A CA 1
ATOM 3752 C C . ARG A 1 482 ? -1.690 26.533 8.783 1.00 31.36 482 ARG A C 1
ATOM 3754 O O . ARG A 1 482 ? -1.910 26.285 9.966 1.00 31.36 482 ARG A O 1
ATOM 3761 N N . SER A 1 483 ? -0.890 25.816 8.003 1.00 32.59 483 SER A N 1
ATOM 3762 C CA . SER A 1 483 ? -0.058 24.680 8.394 1.00 32.59 483 SER A CA 1
ATOM 3763 C C . SER A 1 483 ? 0.882 25.045 9.551 1.00 32.59 483 SER A C 1
ATOM 3765 O O . SER A 1 483 ? 1.714 25.940 9.424 1.00 32.59 483 SER A O 1
ATOM 3767 N N . GLY A 1 484 ? 0.741 24.347 10.676 1.00 35.62 484 GLY A N 1
ATOM 3768 C CA . GLY A 1 484 ? 1.610 24.413 11.850 1.00 35.62 484 GLY A CA 1
ATOM 3769 C C . GLY A 1 484 ? 1.361 23.185 12.742 1.00 35.62 484 GLY A C 1
ATOM 3770 O O . GLY A 1 484 ? 0.271 22.608 12.661 1.00 35.62 484 GLY A O 1
ATOM 3771 N N . PRO A 1 485 ? 2.336 22.738 13.558 1.00 33.28 485 PRO A N 1
ATOM 3772 C CA . PRO A 1 485 ? 2.205 21.510 14.338 1.00 33.28 485 PRO A CA 1
ATOM 3773 C C . PRO A 1 485 ? 1.058 21.649 15.352 1.00 33.28 485 PRO A C 1
ATOM 3775 O O . PRO A 1 485 ? 1.006 22.606 16.122 1.00 33.28 485 PRO A O 1
ATOM 3778 N N . LEU A 1 486 ? 0.093 20.725 15.313 1.00 37.22 486 LEU A N 1
ATOM 3779 C CA . LEU A 1 486 ? -1.186 20.869 16.014 1.00 37.22 486 LEU A CA 1
ATOM 3780 C C . LEU A 1 486 ? -1.085 20.530 17.511 1.00 37.22 486 LEU A C 1
ATOM 3782 O O . LEU A 1 486 ? -0.790 19.401 17.899 1.00 37.22 486 LEU A O 1
ATOM 3786 N N . ILE A 1 487 ? -1.403 21.537 18.327 1.00 36.19 487 ILE A N 1
ATOM 3787 C CA . ILE A 1 487 ? -1.487 21.537 19.793 1.00 36.19 487 ILE A CA 1
ATOM 3788 C C . ILE A 1 487 ? -2.638 20.628 20.282 1.00 36.19 487 ILE A C 1
ATOM 3790 O O . ILE A 1 487 ? -3.674 20.495 19.624 1.00 36.19 487 ILE A O 1
ATOM 3794 N N . ILE A 1 488 ? -2.466 20.039 21.473 1.00 38.97 488 ILE A N 1
ATOM 3795 C CA . ILE A 1 488 ? -3.346 19.081 22.184 1.00 38.97 488 ILE A CA 1
ATOM 3796 C C . ILE A 1 488 ? -4.857 19.411 22.121 1.00 38.97 488 ILE A C 1
ATOM 3798 O O . ILE A 1 488 ? -5.679 18.494 22.078 1.00 38.97 488 ILE A O 1
ATOM 3802 N N . GLY A 1 489 ? -5.248 20.688 22.028 1.00 40.34 489 GLY A N 1
ATOM 3803 C CA . GLY A 1 489 ? -6.649 21.136 22.010 1.00 40.34 489 GLY A CA 1
ATOM 3804 C C . GLY A 1 489 ? -7.526 20.560 20.885 1.00 40.34 489 GLY A C 1
ATOM 3805 O O . GLY A 1 489 ? -8.705 20.284 21.117 1.00 40.34 489 GLY A O 1
ATOM 3806 N N . LYS A 1 490 ? -6.974 20.283 19.691 1.00 49.81 490 LYS A N 1
ATOM 3807 C CA . LYS A 1 490 ? -7.766 19.700 18.583 1.00 49.81 490 LYS A CA 1
ATOM 3808 C C . LYS A 1 490 ? -8.143 18.231 18.810 1.00 49.81 490 LYS A C 1
ATOM 3810 O O . LYS A 1 490 ? -9.166 17.787 18.293 1.00 49.81 490 LYS A O 1
ATOM 3815 N N . LYS A 1 491 ? -7.389 17.489 19.637 1.00 49.47 491 LYS A N 1
ATOM 3816 C CA . LYS A 1 491 ? -7.711 16.088 19.980 1.00 49.47 491 LYS A CA 1
ATOM 3817 C C . LYS A 1 491 ? -9.070 15.989 20.678 1.00 49.47 491 LYS A C 1
ATOM 3819 O O . LYS A 1 491 ? -9.861 15.101 20.369 1.00 49.47 491 LYS A O 1
ATOM 3824 N N . ARG A 1 492 ? -9.370 16.929 21.585 1.00 45.62 492 ARG A N 1
ATOM 3825 C CA . ARG A 1 492 ? -10.642 16.963 22.324 1.00 45.62 492 ARG A CA 1
ATOM 3826 C C . ARG A 1 492 ? -11.821 17.261 21.400 1.00 45.62 492 ARG A C 1
ATOM 3828 O O . ARG A 1 492 ? -12.826 16.562 21.488 1.00 45.62 492 ARG A O 1
ATOM 3835 N N . GLN A 1 493 ? -11.667 18.222 20.486 1.00 58.19 493 GLN A N 1
ATOM 3836 C CA . GLN A 1 493 ? -12.693 18.562 19.493 1.00 58.19 493 GLN A CA 1
ATOM 3837 C C . GLN A 1 493 ? -12.991 17.391 18.553 1.00 58.19 493 GLN A C 1
ATOM 3839 O O . GLN A 1 493 ? -14.155 17.113 18.281 1.00 58.19 493 GLN A O 1
ATOM 3844 N N . PHE A 1 494 ? -11.966 16.654 18.118 1.00 55.06 494 PHE A N 1
ATOM 3845 C CA . PHE A 1 494 ? -12.145 15.463 17.289 1.00 55.06 494 PHE A CA 1
ATOM 3846 C C . PHE A 1 494 ? -12.962 14.378 18.009 1.00 55.06 494 PHE A C 1
ATOM 3848 O O . PHE A 1 494 ? -13.972 13.922 17.479 1.00 55.06 494 PHE A O 1
ATOM 3855 N N . TRP A 1 495 ? -12.610 14.030 19.255 1.00 58.47 495 TRP A N 1
ATOM 3856 C CA . TRP A 1 495 ? -13.380 13.057 20.046 1.00 58.47 495 TRP A CA 1
ATOM 3857 C C . TRP A 1 495 ? -14.773 13.564 20.454 1.00 58.47 495 TRP A C 1
ATOM 3859 O O . TRP A 1 495 ? -15.691 12.774 20.665 1.00 58.47 495 TRP A O 1
ATOM 3869 N N . GLN A 1 496 ? -14.960 14.879 20.589 1.00 57.69 496 GLN A N 1
ATOM 3870 C CA . GLN A 1 496 ? -16.283 15.481 20.782 1.00 57.69 496 GLN A CA 1
ATOM 3871 C C . GLN A 1 496 ? -17.138 15.370 19.514 1.00 57.69 496 GLN A C 1
ATOM 3873 O O . GLN A 1 496 ? -18.297 14.980 19.614 1.00 57.69 496 GLN A O 1
ATOM 3878 N N . LYS A 1 497 ? -16.557 15.612 18.332 1.00 57.97 497 LYS A N 1
ATOM 3879 C CA . LYS A 1 497 ? -17.223 15.425 17.034 1.00 57.97 497 LYS A CA 1
ATOM 3880 C C . LYS A 1 497 ? -17.561 13.951 16.774 1.00 57.97 497 LYS A C 1
ATOM 3882 O O . LYS A 1 497 ? -18.656 13.640 16.322 1.00 57.97 497 LYS A O 1
ATOM 3887 N N . LEU A 1 498 ? -16.671 13.032 17.154 1.00 55.88 498 LEU A N 1
ATOM 3888 C CA . LEU A 1 498 ? -16.929 11.585 17.172 1.00 55.88 498 LEU A CA 1
ATOM 3889 C C . LEU A 1 498 ? -18.135 11.220 18.044 1.00 55.88 498 LEU A C 1
ATOM 3891 O O . LEU A 1 498 ? -18.995 10.447 17.629 1.00 55.88 498 LEU A O 1
ATOM 3895 N N . ARG A 1 499 ? -18.221 11.808 19.243 1.00 51.00 499 ARG A N 1
ATOM 3896 C CA . ARG A 1 499 ? -19.338 11.586 20.170 1.00 51.00 499 ARG A CA 1
ATOM 3897 C C . ARG A 1 499 ? -20.659 12.178 19.681 1.00 51.00 499 ARG A C 1
ATOM 3899 O O . ARG A 1 499 ? -21.691 11.549 19.895 1.00 51.00 499 ARG A O 1
ATOM 3906 N N . SER A 1 500 ? -20.656 13.342 19.026 1.00 54.81 500 SER A N 1
ATOM 3907 C CA . SER A 1 500 ? -21.896 13.948 18.516 1.00 54.81 500 SER A CA 1
ATOM 3908 C C . SER A 1 500 ? -22.467 13.193 17.313 1.00 54.81 500 SER A C 1
ATOM 3910 O O . SER A 1 500 ? -23.682 13.062 17.206 1.00 54.81 500 SER A O 1
ATOM 3912 N N . LEU A 1 501 ? -21.613 12.629 16.452 1.00 44.47 501 LEU A N 1
ATOM 3913 C CA . LEU A 1 501 ? -22.037 11.886 15.259 1.00 44.47 501 LEU A CA 1
ATOM 3914 C C . LEU A 1 501 ? -22.535 10.459 15.557 1.00 44.47 501 LEU A C 1
ATOM 3916 O O . LEU A 1 501 ? -23.322 9.925 14.781 1.00 44.47 501 LEU A O 1
ATOM 3920 N N . SER A 1 502 ? -22.137 9.859 16.687 1.00 41.62 502 SER A N 1
ATOM 3921 C CA . SER A 1 502 ? -22.683 8.572 17.165 1.00 41.62 502 SER A CA 1
ATOM 3922 C C . SER A 1 502 ? -24.145 8.683 17.645 1.00 41.62 502 SER A C 1
ATOM 3924 O O . SER A 1 502 ? -24.884 7.703 17.680 1.00 41.62 502 SER A O 1
ATOM 3926 N N . ARG A 1 503 ? -24.618 9.900 17.952 1.00 38.28 503 ARG A N 1
ATOM 3927 C CA . ARG A 1 503 ? -25.960 10.186 18.491 1.00 38.28 503 ARG A CA 1
ATOM 3928 C C . ARG A 1 503 ? -27.037 10.421 17.415 1.00 38.28 503 ARG A C 1
ATOM 3930 O O . ARG A 1 503 ? -27.884 11.298 17.559 1.00 38.28 503 ARG A O 1
ATOM 3937 N N . GLY A 1 504 ? -27.015 9.642 16.335 1.00 38.81 504 GLY A N 1
ATOM 3938 C CA . GLY A 1 50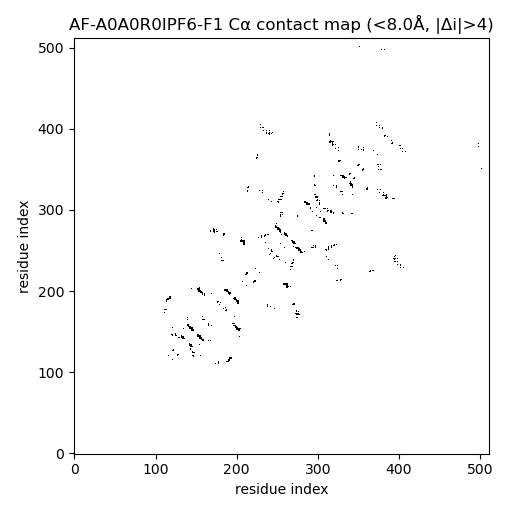4 ? -27.990 9.730 15.241 1.00 38.81 504 GLY A CA 1
ATOM 3939 C C . GLY A 1 504 ? -29.453 9.656 15.708 1.00 38.81 504 GLY A C 1
ATOM 3940 O O . GLY A 1 504 ? -29.933 8.596 16.085 1.00 38.81 504 GLY A O 1
ATOM 3941 N N . SER A 1 505 ? -30.111 10.818 15.665 1.00 35.59 505 SER A N 1
ATOM 3942 C CA . SER A 1 505 ? -31.547 11.129 15.691 1.00 35.59 505 SER A CA 1
ATOM 3943 C C . SER A 1 50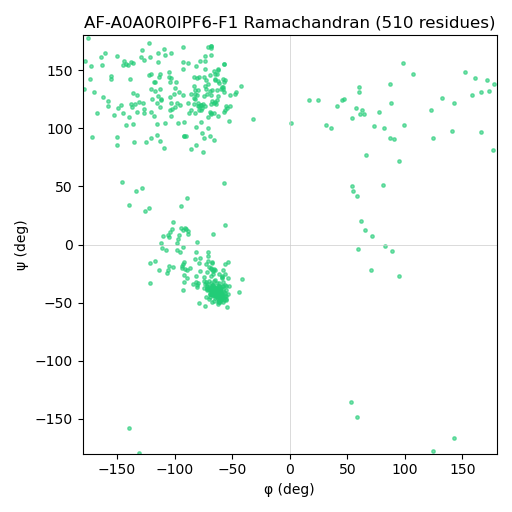5 ? -32.531 9.951 15.815 1.00 35.59 505 SER A C 1
ATOM 3945 O O . SER A 1 505 ? -32.839 9.260 14.846 1.00 35.59 505 SER A O 1
ATOM 3947 N N . SER A 1 506 ? -33.100 9.785 17.008 1.00 33.91 506 SER A N 1
ATOM 3948 C CA . SER A 1 506 ? -34.413 9.170 17.230 1.00 33.91 506 SER A CA 1
ATOM 3949 C C . SER A 1 506 ? -35.160 10.051 18.226 1.00 33.91 506 SER A C 1
ATOM 3951 O O . SER A 1 506 ? -35.040 9.889 19.436 1.00 33.91 506 SER A O 1
ATOM 3953 N N . SER A 1 507 ? -35.870 11.050 17.707 1.00 38.44 507 SER A N 1
ATOM 3954 C CA . SER A 1 507 ? -36.857 11.826 18.453 1.00 38.44 507 SER A CA 1
ATOM 3955 C C . SER A 1 507 ? -38.181 11.763 17.697 1.00 38.44 507 SER A C 1
ATOM 3957 O O . SER A 1 507 ? -38.463 12.609 16.850 1.00 38.44 507 SER A O 1
ATOM 3959 N N . GLU A 1 508 ? -38.990 10.745 17.987 1.00 38.97 508 GLU A N 1
ATOM 3960 C CA . GLU A 1 508 ? -40.431 10.813 17.747 1.00 38.97 508 GLU A CA 1
ATOM 3961 C C . GLU A 1 508 ? -41.041 11.671 18.861 1.00 38.97 508 GLU A C 1
ATOM 3963 O O . GLU A 1 508 ? -41.124 11.270 20.020 1.00 38.97 508 GLU A O 1
ATOM 3968 N N . HIS A 1 509 ? -41.412 12.904 18.518 1.00 41.50 509 HIS A N 1
ATOM 3969 C CA . HIS A 1 509 ? -42.425 13.665 19.238 1.00 41.50 509 HIS A CA 1
ATOM 3970 C C . HIS A 1 509 ? -43.768 13.384 18.563 1.00 41.50 509 HIS A C 1
ATOM 3972 O O . HIS A 1 509 ? -44.032 13.881 17.471 1.00 41.50 509 HIS A O 1
ATOM 3978 N N . GLY A 1 510 ? -44.600 12.581 19.221 1.00 48.84 510 GLY A N 1
ATOM 3979 C CA . GLY A 1 510 ? -46.027 12.453 18.950 1.00 48.84 510 GLY A CA 1
ATOM 3980 C C . GLY A 1 510 ? -46.785 12.834 20.215 1.00 48.84 510 GLY A C 1
ATOM 3981 O O . GLY A 1 510 ? -46.975 12.005 21.098 1.00 48.84 510 GLY A O 1
ATOM 3982 N N . SER A 1 511 ? -47.142 14.110 20.329 1.00 46.69 511 SER A N 1
ATOM 3983 C CA . SER A 1 511 ? -48.018 14.652 21.366 1.00 46.69 511 SER A CA 1
ATOM 3984 C C . SER A 1 511 ? -49.428 14.843 20.801 1.00 46.69 511 SER A C 1
ATOM 3986 O O . SER A 1 511 ? -49.560 15.535 19.791 1.00 46.69 511 SER A O 1
ATOM 3988 N N . HIS A 1 512 ? -50.412 14.320 21.544 1.00 39.59 512 HIS A N 1
ATOM 3989 C CA . HIS A 1 512 ? -51.876 14.427 21.400 1.00 39.59 512 HIS A CA 1
ATOM 3990 C C . HIS A 1 512 ? -52.583 13.587 20.334 1.00 39.59 512 HIS A C 1
ATOM 3992 O O . HIS A 1 512 ? -52.169 13.595 19.156 1.00 39.59 512 HIS A O 1
#

Sequence (512 aa):
MKPLGVDVPKKKKEGNNGRMIVIIVLSSVTASVVFIGLAWLCLLKCRTYVHEHKPVPDGFISSSSKQSNNFIAYKFPLIKRLLPRAARSLTQGIRLGSGSQSFNSGTITYTGSAKIFTLNDLEKATNNFDSSRILGEGGFGLVYKGILNDGRDVAVKILKRDDQRGGREFLAEVEMLSRLHHRNLVKLLGICTEKQTRCLVYELVPNGSVESHLHVADKVTDPLDWNSRMKIALGAARGLAYLHEDSNPCVIHRDFKASNILLEYDFTPKVSDFGLARTALDERNKHISTHVMGTFGYLAPEYAMTGHLLVKSDVYSYGVVLLELLTGRKPVDLSQPPGQENLVTWVRPLLTSKEGLQMIIDPYVKPNISVDTVVKVAAIASMCVQPEVSQRPFMGEVVQALKLVCSEFEETDFIKSKGSQEGLLTDVKGIFSEASGERVEFSECQKTFSGYQSNEEKVRLSASELLSTSGQEFESFRQYSRSGPLIIGKKRQFWQKLRSLSRGSSSEHGSH

Solvent-accessible surface area (backbone atoms only — not comparable to full-atom values): 32013 Å² total; per-residue (Å²): 137,85,88,89,84,83,88,80,91,78,79,82,88,78,80,63,69,62,57,54,52,52,52,52,51,53,54,50,55,53,52,50,54,52,52,52,51,52,52,53,52,52,49,51,56,53,57,62,66,70,74,67,88,87,90,88,89,86,84,90,86,84,88,83,89,87,82,85,88,85,90,86,88,88,85,87,82,88,90,90,88,88,88,83,89,84,90,81,88,84,91,77,92,75,87,80,82,82,76,85,77,80,88,65,98,66,82,77,82,77,88,49,84,49,42,83,45,55,62,67,58,52,29,63,23,24,64,68,68,36,77,92,32,55,75,48,76,56,99,60,27,43,27,29,50,23,40,44,98,87,68,48,63,25,31,39,36,39,43,53,79,81,51,82,57,47,57,52,21,51,52,33,28,53,61,49,44,47,72,60,83,52,91,19,38,63,52,59,52,24,38,26,74,53,87,83,45,46,36,41,31,26,61,56,59,78,55,49,23,50,35,55,38,52,68,52,83,64,84,84,49,74,68,70,49,63,66,48,42,51,46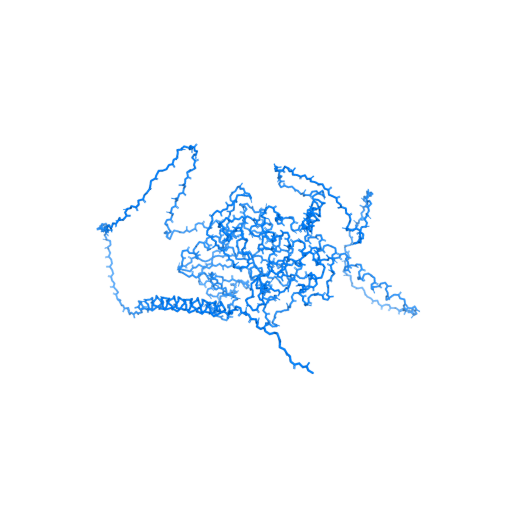,28,53,41,31,42,31,46,33,51,20,38,30,59,71,71,39,85,67,26,38,36,48,56,47,54,44,41,73,30,28,29,16,36,92,86,41,52,20,20,42,44,74,42,43,69,32,42,75,51,82,93,44,87,83,57,62,45,82,46,83,77,72,60,52,87,66,32,62,28,67,62,25,71,75,69,22,40,42,40,60,59,34,44,38,19,10,49,14,44,41,48,46,26,68,46,32,49,46,62,47,61,36,87,87,44,59,95,75,47,26,40,36,66,75,43,44,60,80,24,59,78,38,73,68,36,42,69,69,49,43,23,75,89,42,54,87,81,56,60,69,67,56,50,54,53,53,42,48,53,25,54,35,22,54,39,84,54,68,89,66,29,64,55,46,62,57,50,34,54,53,44,49,55,53,53,52,54,50,57,53,53,51,54,53,53,55,51,61,58,58,71,73,73,74,84,86,85,91,85,82,90,81,88,82,88,86,84,90,86,87,82,86,85,86,82,80,81,90,78,89,81,92,74,95,73,88,81,81,82,80,69,96,82,73,84,86,77,83,87,88,84,88,82,87,88,81,91,76,89,82,80,93,67,91,83,62,76,71,57,58,56,53,50,56,49,52,54,56,60,66,68,62,72,83,86,79,88,83,85,81,134

InterPro domains:
  IPR000719 Protein kinase domain [PS50011] (129-405)
  IPR001245 Serine-threonine/tyrosine-protein kinase, catalytic domain [PF07714] (132-402)
  IPR008271 Serine/threonine-protein kinase, active site [PS00108] (251-263)
  IPR011009 Protein kinase-like domain superfamily [SSF56112] (108-402)
  IPR017441 Protein kinase, ATP binding site [PS00107] (135-157)

pLDDT: mean 71.83, std 26.45, range [24.8, 98.81]

Foldseek 3Di:
DDDDDDDDDDDDDDDDVVVVVVVVVVVVVVVVVVVVVVVVVVVVVVVVVPPDDDDDDDDDDDDDDDDDDDDDDDDDDDDDDDDDDDDDDDDDDDDDPPDPDDDDPDDPPQPFPADEDEPVQQCQQQVNVDPVQFPDADPFATWGWGQGPVRATKIKGKGDQDDPLNVLLLVQQSVVLRQDDDPQAWHFRHWYDPDSITITITHDADQAWQCCQLPPPPPPHDHDAPLLLLLQLLLNLVSLLCQQPVDVQRKAQLADARNQWGAHPVSRTHGHRSSVMDGDPDDQPFWDQDPRDYDPLQAQPCCVVGVGHHSLRVLQSSLSRLLCSFQSDDCADPVDPPQPRGSCSNLLVLLLDLVSSLVRGHPVRSVPDDSVLSNLSSLLSNQSNDNDSVSRDRSVLSSVSSVVSSVVVVVVVVVVVVVVVVVPPPDDDDDDDDDDDDDDDDDDDDDDDDDDDDDDDDDDDDPPPPDDDDDDDDDDDDDDDDDDDDDPVVVVVSVVSSVVVSPPDDDDDDDD

Organism: Glycine max (NCBI:txid3847)

Nearest PDB structures (foldseek):
  5lpz-assembly1_A  TM=9.341E-01  e=4.611E-30  Arabidopsis thaliana
  5lpy-assembly1_A  TM=9.450E-01  e=5.389E-29  Arabidopsis thaliana
  3tl8-assembly2_D  TM=9.015E-01  e=4.574E-29  Arabidopsis thaliana
  7ctx-assembly1_A  TM=8.064E-01  e=1.667E-19  Arabidopsis thaliana
  7ctv-assembly2_B  TM=8.421E-01  e=1.068E-18  Arabidopsis thaliana